Protein 6TME (pdb70)

Nearest PDB structures (foldseek):
  6tme-assembly2_B  TM=1.001E+00  e=2.832E-55  Arabidopsis thaliana
  6qwn-assembly2_B  TM=9.834E-01  e=3.852E-46  Arabidopsis thaliana
  6qwn-assembly4_D  TM=9.845E-01  e=4.628E-44  Arabidopsis thaliana
  6qwn-assembly3_C  TM=9.822E-01  e=4.710E-43  Arabidopsis thaliana
  6qxp-assembly8_H  TM=9.711E-01  e=8.767E-33  Arabidopsis

Structure (mmCIF, N/CA/C/O backbone):
data_6TME
#
_entry.id   6TME
#
_cell.length_a   51.806
_cell.length_b   65.542
_cell.length_c   83.700
_cell.angle_alpha   72.120
_cell.angle_beta   87.620
_cell.angle_gamma   68.360
#
_symmetry.space_group_name_H-M   'P 1'
#
loop_
_entity.id
_entity.type
_entity.pdbx_description
1 polymer 'Pollen-specific leucine-rich repeat extensin-like protein 1'
2 polymer 'Protein RALF-like 4'
3 branched 2-acetamido-2-deoxy-beta-D-glucopyranose-(3-4)-2-acetamido-2-deoxy-beta-D-glucopyranose
4 non-polymer 2-acetamido-2-deoxy-beta-D-glucopyranose
5 non-polymer 'SULFATE ION'
6 non-polymer GLYCEROL
7 non-polymer 1,2-ETHANEDIOL
8 water water
#
loop_
_atom_site.group_PDB
_atom_site.id
_atom_site.type_symbol
_atom_site.label_atom_id
_atom_site.label_alt_id
_atom_site.label_comp_id
_atom_site.label_asym_id
_atom_site.label_entity_id
_atom_site.label_seq_id
_atom_site.pdbx_PDB_ins_code
_atom_site.Cartn_x
_atom_site.Cartn_y
_atom_site.Cartn_z
_atom_site.occupancy
_atom_site.B_iso_or_equiv
_atom_site.auth_seq_id
_atom_site.auth_comp_id
_atom_site.auth_asym_id
_atom_site.auth_atom_id
_atom_site.pdbx_PDB_model_num
ATOM 1 N N . ASN A 1 42 ? -10.634 -12.761 24.636 1.00 51.06 70 ASN A N 1
ATOM 2 C CA . ASN A 1 42 ? -9.593 -13.692 24.204 1.00 51.68 70 ASN A CA 1
ATOM 3 C C . ASN A 1 42 ? -8.207 -13.110 24.456 1.00 51.50 70 ASN A C 1
ATOM 4 O O . ASN A 1 42 ? -7.812 -12.096 23.883 1.00 56.19 70 ASN A O 1
ATOM 9 N N . ARG A 1 43 ? -7.456 -13.825 25.286 1.00 51.32 71 ARG A N 1
ATOM 10 C CA . ARG A 1 43 ? -6.252 -13.283 25.903 1.00 45.95 71 ARG A CA 1
ATOM 11 C C . ARG A 1 43 ? -5.108 -13.135 24.900 1.00 48.59 71 ARG A C 1
ATOM 12 O O . ARG A 1 43 ? -4.417 -12.105 24.883 1.00 45.07 71 ARG A O 1
ATOM 20 N N . LEU A 1 44 ? -4.873 -14.152 24.061 1.00 41.63 72 LEU A N 1
ATOM 21 C CA . LEU A 1 44 ? -3.780 -14.026 23.097 1.00 35.15 72 LEU A CA 1
ATOM 22 C C . LEU A 1 44 ? -4.126 -13.055 21.969 1.00 32.08 72 LEU A C 1
ATOM 23 O O . LEU A 1 44 ? -3.223 -12.462 21.377 1.00 34.05 72 LEU A O 1
ATOM 28 N N . LYS A 1 45 ? -5.415 -12.869 21.683 1.00 22.06 73 LYS A N 1
ATOM 29 C CA . LYS A 1 45 ? -5.844 -11.815 20.779 1.00 29.54 73 LYS A CA 1
ATOM 30 C C . LYS A 1 45 ? -5.401 -10.442 21.284 1.00 33.27 73 LYS A C 1
ATOM 31 O O . LYS A 1 45 ? -4.927 -9.604 20.509 1.00 32.22 73 LYS A O 1
ATOM 37 N N . ARG A 1 46 ? -5.544 -10.202 22.584 1.00 35.70 74 ARG A N 1
ATOM 38 C CA . ARG A 1 46 ? -5.038 -8.972 23.176 1.00 35.93 74 ARG A CA 1
ATOM 39 C C . ARG A 1 46 ? -3.531 -8.829 22.951 1.00 37.46 74 ARG A C 1
ATOM 40 O O . ARG A 1 46 ? -3.038 -7.730 22.658 1.00 34.02 74 ARG A O 1
ATOM 48 N N . ALA A 1 47 ? -2.784 -9.933 23.031 1.00 35.28 75 ALA A N 1
ATOM 49 C CA . ALA A 1 47 ? -1.356 -9.844 22.729 1.00 35.37 75 ALA A CA 1
ATOM 50 C C . ALA A 1 47 ? -1.129 -9.575 21.253 1.00 33.04 75 ALA A C 1
ATOM 51 O O . ALA A 1 47 ? -0.223 -8.813 20.891 1.00 35.61 75 ALA A O 1
ATOM 53 N N . TYR A 1 48 ? -1.940 -10.201 20.390 1.00 24.52 76 TYR A N 1
ATOM 54 C CA . TYR A 1 48 ? -1.808 -10.016 18.949 1.00 23.84 76 TYR A CA 1
ATOM 55 C C . TYR A 1 48 ? -1.987 -8.550 18.571 1.00 22.65 76 TYR A C 1
ATOM 56 O O . TYR A 1 48 ? -1.200 -7.995 17.799 1.00 27.22 76 TYR A O 1
ATOM 65 N N . ILE A 1 49 ? -3.041 -7.920 19.090 1.00 22.03 77 ILE A N 1
ATOM 66 C CA . ILE A 1 49 ? -3.301 -6.511 18.801 1.00 23.68 77 ILE A CA 1
ATOM 67 C C . ILE A 1 49 ? -2.139 -5.634 19.286 1.00 35.30 77 ILE A C 1
ATOM 68 O O . ILE A 1 49 ? -1.640 -4.765 18.554 1.00 31.79 77 ILE A O 1
ATOM 73 N N . ALA A 1 50 ? -1.683 -5.864 20.524 1.00 35.08 78 ALA A N 1
ATOM 74 C CA . ALA A 1 50 ? -0.523 -5.156 21.062 1.00 28.40 78 ALA A CA 1
ATOM 75 C C . ALA A 1 50 ? 0.682 -5.253 20.137 1.00 32.75 78 ALA A C 1
ATOM 76 O O . ALA A 1 50 ? 1.319 -4.237 19.810 1.00 26.10 78 ALA A O 1
ATOM 78 N N . LEU A 1 51 ? 1.012 -6.471 19.701 1.00 27.96 79 LEU A N 1
ATOM 79 C CA . LEU A 1 51 ? 2.253 -6.635 18.952 1.00 32.58 79 LEU A CA 1
ATOM 80 C C . LEU A 1 51 ? 2.122 -6.080 17.546 1.00 31.54 79 LEU A C 1
ATOM 81 O O . LEU A 1 51 ? 3.094 -5.550 17.000 1.00 31.44 79 LEU A O 1
ATOM 86 N N . GLN A 1 52 ? 0.930 -6.189 16.943 1.00 27.05 80 GLN A N 1
ATOM 87 C CA . GLN A 1 52 ? 0.728 -5.592 15.624 1.00 32.98 80 GLN A CA 1
ATOM 88 C C . GLN A 1 52 ? 0.716 -4.065 15.701 1.00 27.83 80 GLN A C 1
ATOM 89 O O . GLN A 1 52 ? 1.201 -3.398 14.778 1.00 26.49 80 GLN A O 1
ATOM 95 N N . ALA A 1 53 ? 0.158 -3.489 16.777 1.00 16.16 81 ALA A N 1
ATOM 96 C CA . ALA A 1 53 ? 0.258 -2.039 16.931 1.00 20.32 81 ALA A CA 1
ATOM 97 C C . ALA A 1 53 ? 1.716 -1.613 17.088 1.00 28.48 81 ALA A C 1
ATOM 98 O O . ALA A 1 53 ? 2.111 -0.555 16.589 1.00 30.21 81 ALA A O 1
ATOM 100 N N . TRP A 1 54 ? 2.538 -2.445 17.736 1.00 30.92 82 TRP A N 1
ATOM 101 C CA . TRP A 1 54 ? 3.949 -2.110 17.922 1.00 35.16 82 TRP A CA 1
ATOM 102 C C . TRP A 1 54 ? 4.709 -2.181 16.600 1.00 34.07 82 TRP A C 1
ATOM 103 O O . TRP A 1 54 ? 5.466 -1.260 16.254 1.00 26.35 82 TRP A O 1
ATOM 114 N N . LYS A 1 55 ? 4.495 -3.256 15.838 1.00 36.34 83 LYS A N 1
ATOM 115 C CA . LYS A 1 55 ? 5.134 -3.415 14.533 1.00 31.34 83 LYS A CA 1
ATOM 116 C C . LYS A 1 55 ? 4.778 -2.277 13.576 1.00 28.04 83 LYS A C 1
ATOM 117 O O . LYS A 1 55 ? 5.616 -1.856 12.770 1.00 32.57 83 LYS A O 1
ATOM 123 N N . LYS A 1 56 ? 3.539 -1.774 13.627 1.00 25.92 84 LYS A N 1
ATOM 124 C CA . LYS A 1 56 ? 3.210 -0.587 12.830 1.00 35.61 84 LYS A CA 1
ATOM 125 C C . LYS A 1 56 ? 4.116 0.591 13.172 1.00 34.00 84 LYS A C 1
ATOM 126 O O . LYS A 1 56 ? 4.457 1.384 12.288 1.00 38.21 84 LYS A O 1
ATOM 132 N N . ALA A 1 57 ? 4.540 0.708 14.434 1.00 29.25 85 ALA A N 1
ATOM 133 C CA . ALA A 1 57 ? 5.446 1.778 14.849 1.00 30.83 85 ALA A CA 1
ATOM 134 C C . ALA A 1 57 ? 6.914 1.483 14.569 1.00 33.57 85 ALA A C 1
ATOM 135 O O . ALA A 1 57 ? 7.747 2.317 14.901 1.00 35.26 85 ALA A O 1
ATOM 137 N N . PHE A 1 58 ? 7.266 0.344 13.969 1.00 33.76 86 PHE A N 1
ATOM 138 C CA . PHE A 1 58 ? 8.669 0.059 13.665 1.00 34.06 86 PHE A CA 1
ATOM 139 C C . PHE A 1 58 ? 9.048 0.778 12.375 1.00 39.76 86 PHE A C 1
ATOM 140 O O . PHE A 1 58 ? 8.693 0.332 11.283 1.00 43.30 86 PHE A O 1
ATOM 148 N N . TYR A 1 59 ? 9.777 1.896 12.484 1.00 30.50 87 TYR A N 1
ATOM 149 C CA . TYR A 1 59 ? 10.203 2.589 11.268 1.00 33.97 87 TYR A CA 1
ATOM 150 C C . TYR A 1 59 ? 11.370 1.878 10.605 1.00 37.35 87 TYR A C 1
ATOM 151 O O . TYR A 1 59 ? 11.467 1.836 9.373 1.00 40.60 87 TYR A O 1
ATOM 153 N N . SER A 1 60 ? 12.286 1.344 11.396 1.00 28.14 88 SER A N 1
ATOM 154 C CA . SER A 1 60 ? 13.432 0.670 10.816 1.00 32.25 88 SER A CA 1
ATOM 155 C C . SER A 1 60 ? 13.804 -0.510 11.695 1.00 43.87 88 SER A C 1
ATOM 156 O O . SER A 1 60 ? 13.970 -0.364 12.909 1.00 50.80 88 SER A O 1
ATOM 159 N N . ASP A 1 61 ? 13.929 -1.676 11.075 1.00 43.91 89 ASP A N 1
ATOM 160 C CA . ASP A 1 61 ? 14.212 -2.930 11.768 1.00 33.54 89 ASP A CA 1
ATOM 161 C C . ASP A 1 61 ? 15.367 -3.576 11.018 1.00 36.73 89 ASP A C 1
ATOM 162 O O . ASP A 1 61 ? 15.158 -4.411 10.132 1.00 42.41 89 ASP A O 1
ATOM 167 N N . PRO A 1 62 ? 16.607 -3.213 11.350 1.00 38.37 90 PRO A N 1
ATOM 168 C CA . PRO A 1 62 ? 17.734 -3.621 10.495 1.00 32.87 90 PRO A CA 1
ATOM 169 C C . PRO A 1 62 ? 17.922 -5.126 10.373 1.00 39.41 90 PRO A C 1
ATOM 170 O O . PRO A 1 62 ? 18.296 -5.595 9.291 1.00 45.07 90 PRO A O 1
ATOM 174 N N . PHE A 1 63 ? 17.695 -5.905 11.431 1.00 33.58 91 PHE A N 1
ATOM 175 C CA . PHE A 1 63 ? 17.883 -7.350 11.334 1.00 33.24 91 PHE A CA 1
ATOM 176 C C . PHE A 1 63 ? 16.591 -8.089 10.993 1.00 34.88 91 PHE A C 1
ATOM 177 O O . PHE A 1 63 ? 16.515 -9.305 11.196 1.00 41.09 91 PHE A O 1
ATOM 185 N N . ASN A 1 64 ? 15.576 -7.373 10.498 1.00 29.65 92 ASN A N 1
ATOM 186 C CA . ASN A 1 64 ? 14.284 -7.959 10.130 1.00 39.49 92 ASN A CA 1
ATOM 187 C C . ASN A 1 64 ? 13.738 -8.824 11.260 1.00 38.93 92 ASN A C 1
ATOM 188 O O . ASN A 1 64 ? 13.163 -9.897 11.039 1.00 35.97 92 ASN A O 1
ATOM 193 N N . THR A 1 65 ? 13.926 -8.336 12.487 1.00 29.65 93 THR A N 1
ATOM 194 C CA . THR A 1 65 ? 13.534 -9.079 13.679 1.00 33.45 93 THR A CA 1
ATOM 195 C C . THR A 1 65 ? 12.036 -9.380 13.715 1.00 31.81 93 THR A C 1
ATOM 196 O O . THR A 1 65 ? 11.632 -10.451 14.177 1.00 44.76 93 THR A O 1
ATOM 200 N N . ALA A 1 66 ? 11.195 -8.444 13.263 1.00 23.85 94 ALA A N 1
ATOM 201 C CA . ALA A 1 66 ? 9.733 -8.593 13.277 1.00 31.03 94 ALA A CA 1
ATOM 202 C C . ALA A 1 66 ? 9.165 -9.210 11.987 1.00 35.49 94 ALA A C 1
ATOM 203 O O . ALA A 1 66 ? 7.942 -9.193 11.782 1.00 38.38 94 ALA A O 1
ATOM 205 N N . ALA A 1 67 ? 10.028 -9.729 11.112 1.00 31.09 95 ALA A N 1
ATOM 206 C CA . ALA A 1 67 ? 9.586 -10.360 9.872 1.00 35.55 95 ALA A CA 1
ATOM 207 C C . ALA A 1 67 ? 8.496 -11.407 10.109 1.00 43.32 95 ALA A C 1
ATOM 208 O O . ALA A 1 67 ? 7.474 -11.416 9.414 1.00 45.58 95 ALA A O 1
ATOM 210 N N . ASN A 1 68 ? 8.692 -12.305 11.076 1.00 36.35 96 ASN A N 1
ATOM 211 C CA . ASN A 1 68 ? 7.702 -13.353 11.314 1.00 28.24 96 ASN A CA 1
ATOM 212 C C . ASN A 1 68 ? 6.557 -12.910 12.224 1.00 35.99 96 ASN A C 1
ATOM 213 O O . ASN A 1 68 ? 5.759 -13.758 12.633 1.00 36.98 96 ASN A O 1
ATOM 218 N N . TRP A 1 69 ? 6.438 -11.613 12.539 1.00 28.67 97 TRP A N 1
ATOM 219 C CA . TRP A 1 69 ? 5.313 -11.139 13.355 1.00 30.02 97 TRP A CA 1
ATOM 220 C C . TRP A 1 69 ? 4.048 -11.017 12.493 1.00 36.78 97 TRP A C 1
ATOM 221 O O . TRP A 1 69 ? 3.577 -9.922 12.154 1.00 31.36 97 TRP A O 1
ATOM 232 N N . VAL A 1 70 ? 3.492 -12.179 12.141 1.00 33.75 98 VAL A N 1
ATOM 233 C CA . VAL A 1 70 ? 2.325 -12.268 11.261 1.00 35.34 98 VAL A CA 1
ATOM 234 C C . VAL A 1 70 ? 1.425 -13.400 11.740 1.00 37.82 98 VAL A C 1
ATOM 235 O O . VAL A 1 70 ? 1.904 -14.457 12.164 1.00 34.03 98 VAL A O 1
ATOM 239 N N . GLY A 1 71 ? 0.117 -13.181 11.672 1.00 39.66 99 GLY A N 1
ATOM 240 C CA . GLY A 1 71 ? -0.830 -14.190 12.076 1.00 35.71 99 GLY A CA 1
ATOM 241 C C . GLY A 1 71 ? -1.016 -14.256 13.578 1.00 43.19 99 GLY A C 1
ATOM 242 O O . GLY A 1 71 ? -0.258 -13.670 14.353 1.00 40.83 99 GLY A O 1
ATOM 243 N N . PRO A 1 72 ? -2.021 -15.016 14.021 1.00 43.75 100 PRO A N 1
ATOM 244 C CA . PRO A 1 72 ? -2.417 -14.995 15.436 1.00 37.08 100 PRO A CA 1
ATOM 245 C C . PRO A 1 72 ? -1.602 -15.898 16.353 1.00 33.73 100 PRO A C 1
ATOM 246 O O . PRO A 1 72 ? -1.884 -15.935 17.558 1.00 39.43 100 PRO A O 1
ATOM 250 N N . ASP A 1 73 ? -0.611 -16.633 15.846 1.00 39.81 101 ASP A N 1
ATOM 251 C CA . ASP A 1 73 ? 0.295 -17.398 16.708 1.00 41.74 101 ASP A CA 1
ATOM 252 C C . ASP A 1 73 ? 1.408 -16.497 17.268 1.00 40.94 101 ASP A C 1
ATOM 253 O O . ASP A 1 73 ? 2.580 -16.575 16.888 1.00 42.42 101 ASP A O 1
ATOM 258 N N . VAL A 1 74 ? 1.030 -15.652 18.233 1.00 30.58 102 VAL A N 1
ATOM 259 C CA . VAL A 1 74 ? 1.981 -14.680 18.788 1.00 38.56 102 VAL A CA 1
ATOM 260 C C . VAL A 1 74 ? 3.197 -15.363 19.419 1.00 36.50 102 VAL A C 1
ATOM 261 O O . VAL A 1 74 ? 4.313 -14.820 19.380 1.00 35.49 102 VAL A O 1
ATOM 265 N N . CYS A 1 75 ? 3.010 -16.557 19.987 1.00 26.13 103 CYS A N 1
ATOM 266 C CA . CYS A 1 75 ? 4.086 -17.251 20.678 1.00 37.07 103 CYS A CA 1
ATOM 267 C C . CYS A 1 75 ? 5.243 -17.613 19.763 1.00 40.89 103 CYS A C 1
ATOM 268 O O . CYS A 1 75 ? 6.358 -17.838 20.251 1.00 35.96 103 CYS A O 1
ATOM 271 N N . SER A 1 76 ? 5.009 -17.664 18.463 1.00 41.65 104 SER A N 1
ATOM 272 C CA . SER A 1 76 ? 6.071 -17.940 17.517 1.00 34.11 104 SER A CA 1
ATOM 273 C C . SER A 1 76 ? 6.757 -16.678 17.000 1.00 30.22 104 SER A C 1
ATOM 274 O O . SER A 1 76 ? 7.755 -16.792 16.272 1.00 41.83 104 SER A O 1
ATOM 277 N N . TYR A 1 77 ? 6.246 -15.487 17.339 1.00 27.96 105 TYR A N 1
ATOM 278 C CA . TYR A 1 77 ? 6.934 -14.237 17.007 1.00 29.50 105 TYR A CA 1
ATOM 279 C C . TYR A 1 77 ? 8.333 -14.190 17.617 1.00 27.66 105 TYR A C 1
ATOM 280 O O . TYR A 1 77 ? 8.534 -14.539 18.783 1.00 25.77 105 TYR A O 1
ATOM 289 N N . LYS A 1 78 ? 9.302 -13.727 16.831 1.00 28.17 106 LYS A N 1
ATOM 290 C CA . LYS A 1 78 ? 10.665 -13.604 17.323 1.00 28.23 106 LYS A CA 1
ATOM 291 C C . LYS A 1 78 ? 10.750 -12.504 18.375 1.00 35.71 106 LYS A C 1
ATOM 292 O O . LYS A 1 78 ? 10.317 -11.372 18.132 1.00 26.52 106 LYS A O 1
ATOM 298 N N . GLY A 1 79 ? 11.325 -12.837 19.540 1.00 27.64 107 GLY A N 1
ATOM 299 C CA . GLY A 1 79 ? 11.450 -11.904 20.644 1.00 28.12 107 GLY A CA 1
ATOM 300 C C . GLY A 1 79 ? 10.290 -11.921 21.604 1.00 32.16 107 GLY A C 1
ATOM 301 O O . GLY A 1 79 ? 10.324 -11.203 22.624 1.00 23.21 107 GLY A O 1
ATOM 302 N N . VAL A 1 80 ? 9.272 -12.729 21.325 1.00 26.52 108 VAL A N 1
ATOM 303 C CA . VAL A 1 80 ? 8.099 -12.865 22.179 1.00 32.12 108 VAL A CA 1
ATOM 304 C C . VAL A 1 80 ? 8.182 -14.229 22.852 1.00 36.82 108 VAL A C 1
ATOM 305 O O . VAL A 1 80 ? 8.440 -15.238 22.188 1.00 37.50 108 VAL A O 1
ATOM 309 N N . PHE A 1 81 ? 7.983 -14.268 24.165 1.00 34.11 109 PHE A N 1
ATOM 310 C CA . PHE A 1 81 ? 8.235 -15.492 24.917 1.00 32.61 109 PHE A CA 1
ATOM 311 C C . PHE A 1 81 ? 7.019 -15.837 25.757 1.00 30.03 109 PHE A C 1
ATOM 312 O O . PHE A 1 81 ? 6.612 -15.065 26.622 1.00 32.05 109 PHE A O 1
ATOM 320 N N . CYS A 1 82 ? 6.439 -16.996 25.495 1.00 32.87 110 CYS A N 1
ATOM 321 C CA . CYS A 1 82 ? 5.210 -17.434 26.132 1.00 30.25 110 CYS A CA 1
ATOM 322 C C . CYS A 1 82 ? 5.542 -18.393 27.270 1.00 31.01 110 CYS A C 1
ATOM 323 O O . CYS A 1 82 ? 6.674 -18.861 27.411 1.00 42.16 110 CYS A O 1
ATOM 326 N N . ALA A 1 83 ? 4.537 -18.663 28.096 1.00 27.04 111 ALA A N 1
ATOM 327 C CA . ALA A 1 83 ? 4.705 -19.406 29.339 1.00 33.81 111 ALA A CA 1
ATOM 328 C C . ALA A 1 83 ? 3.321 -19.771 29.873 1.00 31.95 111 ALA A C 1
ATOM 329 O O . ALA A 1 83 ? 2.319 -19.181 29.455 1.00 32.28 111 ALA A O 1
ATOM 331 N N . PRO A 1 84 ? 3.250 -20.728 30.795 1.00 31.02 112 PRO A N 1
ATOM 332 C CA . PRO A 1 84 ? 1.985 -20.982 31.487 1.00 29.55 112 PRO A CA 1
ATOM 333 C C . PRO A 1 84 ? 1.632 -19.812 32.384 1.00 33.62 112 PRO A C 1
ATOM 334 O O . PRO A 1 84 ? 2.507 -19.164 32.964 1.00 41.21 112 PRO A O 1
ATOM 338 N N . ALA A 1 85 ? 0.332 -19.548 32.503 1.00 30.27 113 ALA A N 1
ATOM 339 C CA . ALA A 1 85 ? -0.119 -18.523 33.435 1.00 30.51 113 ALA A CA 1
ATOM 340 C C . ALA A 1 85 ? 0.343 -18.850 34.848 1.00 39.30 113 ALA A C 1
ATOM 341 O O . ALA A 1 85 ? 0.426 -20.020 35.246 1.00 37.05 113 ALA A O 1
ATOM 343 N N . LEU A 1 86 ? 0.650 -17.795 35.613 1.00 38.51 114 LEU A N 1
ATOM 344 C CA . LEU A 1 86 ? 1.126 -17.992 36.981 1.00 38.11 114 LEU A CA 1
ATOM 345 C C . LEU A 1 86 ? 0.075 -18.666 37.846 1.00 39.17 114 LEU A C 1
ATOM 346 O O . LEU A 1 86 ? 0.408 -19.492 38.703 1.00 43.09 114 LEU A O 1
ATOM 351 N N . ASP A 1 87 ? -1.198 -18.325 37.635 1.00 32.26 115 ASP A N 1
ATOM 352 C CA . ASP A 1 87 ? -2.307 -18.836 38.421 1.00 40.43 115 ASP A CA 1
ATOM 353 C C . ASP A 1 87 ? -3.025 -20.014 37.761 1.00 48.39 115 ASP A C 1
ATOM 354 O O . ASP A 1 87 ? -4.055 -20.448 38.275 1.00 50.50 115 ASP A O 1
ATOM 359 N N . ASP A 1 88 ? -2.519 -20.531 36.634 1.00 48.20 116 ASP A N 1
ATOM 360 C CA . ASP A 1 88 ? -3.165 -21.627 35.910 1.00 48.12 116 ASP A CA 1
ATOM 361 C C . ASP A 1 88 ? -2.225 -22.155 34.834 1.00 45.20 116 ASP A C 1
ATOM 362 O O . ASP A 1 88 ? -2.155 -21.585 33.739 1.00 43.68 116 ASP A O 1
ATOM 367 N N . PRO A 1 89 ? -1.498 -23.244 35.093 1.00 45.75 117 PRO A N 1
ATOM 368 C CA . PRO A 1 89 ? -0.515 -23.733 34.113 1.00 48.72 117 PRO A CA 1
ATOM 369 C C . PRO A 1 89 ? -1.121 -24.329 32.840 1.00 48.53 117 PRO A C 1
ATOM 370 O O . PRO A 1 89 ? -0.367 -24.749 31.955 1.00 46.38 117 PRO A O 1
ATOM 374 N N . SER A 1 90 ? -2.442 -24.389 32.707 1.00 45.22 118 SER A N 1
ATOM 375 C CA . SER A 1 90 ? -3.065 -24.834 31.469 1.00 42.38 118 SER A CA 1
ATOM 376 C C . SER A 1 90 ? -3.380 -23.684 30.510 1.00 40.57 118 SER A C 1
ATOM 377 O O . SER A 1 90 ? -3.763 -23.933 29.360 1.00 38.60 118 SER A O 1
ATOM 380 N N . VAL A 1 91 ? -3.237 -22.440 30.949 1.00 34.28 119 VAL A N 1
ATOM 381 C CA . VAL A 1 91 ? -3.421 -21.270 30.099 1.00 36.11 119 VAL A CA 1
ATOM 382 C C . VAL A 1 91 ? -2.065 -20.766 29.607 1.00 40.27 119 VAL A C 1
ATOM 383 O O . VAL A 1 91 ? -1.083 -20.729 30.365 1.00 43.32 119 VAL A O 1
ATOM 387 N N . LEU A 1 92 ? -2.014 -20.401 28.326 1.00 31.47 120 LEU A N 1
ATOM 388 C CA . LEU A 1 92 ? -0.830 -19.879 27.654 1.00 40.78 120 LEU A CA 1
ATOM 389 C C . LEU A 1 92 ? -0.893 -18.360 27.640 1.00 40.06 120 LEU A C 1
ATOM 390 O O . LEU A 1 92 ? -1.922 -17.799 27.253 1.00 37.08 120 LEU A O 1
ATOM 395 N N . VAL A 1 93 ? 0.206 -17.699 28.051 1.00 29.82 121 VAL A N 1
ATOM 396 C CA . VAL A 1 93 ? 0.280 -16.236 28.105 1.00 29.84 121 VAL A CA 1
ATOM 397 C C . VAL A 1 93 ? 1.613 -15.759 27.543 1.00 25.13 121 VAL A C 1
ATOM 398 O O . VAL A 1 93 ? 2.606 -16.495 27.533 1.00 27.96 121 VAL A O 1
ATOM 402 N N . VAL A 1 94 ? 1.621 -14.520 27.051 1.00 27.61 122 VAL A N 1
ATOM 403 C CA . VAL A 1 94 ? 2.855 -13.832 26.675 1.00 26.96 122 VAL A CA 1
ATOM 404 C C . VAL A 1 94 ? 3.453 -13.248 27.953 1.00 25.51 122 VAL A C 1
ATOM 405 O O . VAL A 1 94 ? 2.898 -12.317 28.546 1.00 25.70 122 VAL A O 1
ATOM 409 N N . ALA A 1 95 ? 4.584 -13.795 28.378 1.00 21.57 123 ALA A N 1
ATOM 410 C CA . ALA A 1 95 ? 5.176 -13.478 29.668 1.00 18.47 123 ALA A CA 1
ATOM 411 C C . ALA A 1 95 ? 6.437 -12.660 29.536 1.00 26.84 123 ALA A C 1
ATOM 412 O O . ALA A 1 95 ? 6.899 -12.083 30.535 1.00 25.92 123 ALA A O 1
ATOM 414 N N . GLY A 1 96 ? 7.001 -12.599 28.340 1.00 23.85 124 GLY A N 1
ATOM 415 C CA . GLY A 1 96 ? 8.279 -11.959 28.159 1.00 27.17 124 GLY A CA 1
ATOM 416 C C . GLY A 1 96 ? 8.449 -11.381 26.773 1.00 29.09 124 GLY A C 1
ATOM 417 O O . GLY A 1 96 ? 7.943 -11.915 25.782 1.00 26.56 124 GLY A O 1
ATOM 418 N N . ILE A 1 97 ? 9.154 -10.262 26.716 1.00 21.28 125 ILE A N 1
ATOM 419 C CA . ILE A 1 97 ? 9.569 -9.637 25.481 1.00 19.33 125 ILE A CA 1
ATOM 420 C C . ILE A 1 97 ? 11.068 -9.433 25.598 1.00 21.42 125 ILE A C 1
ATOM 421 O O . ILE A 1 97 ? 11.548 -8.966 26.631 1.00 28.58 125 ILE A O 1
ATOM 426 N N . ASP A 1 98 ? 11.810 -9.839 24.577 1.00 23.45 126 ASP A N 1
ATOM 427 C CA . ASP A 1 98 ? 13.256 -9.669 24.599 1.00 21.82 126 ASP A CA 1
ATOM 428 C C . ASP A 1 98 ? 13.703 -9.398 23.170 1.00 22.77 126 ASP A C 1
ATOM 429 O O . ASP A 1 98 ? 13.784 -10.322 22.364 1.00 32.23 126 ASP A O 1
ATOM 434 N N . LEU A 1 99 ? 14.012 -8.125 22.897 1.00 27.08 127 LEU A N 1
ATOM 435 C CA . LEU A 1 99 ? 14.538 -7.631 21.633 1.00 28.96 127 LEU A CA 1
ATOM 436 C C . LEU A 1 99 ? 15.944 -7.041 21.802 1.00 29.37 127 LEU A C 1
ATOM 437 O O . LEU A 1 99 ? 16.356 -6.182 21.016 1.00 27.12 127 LEU A O 1
ATOM 442 N N . ASN A 1 100 ? 16.683 -7.478 22.828 1.00 18.86 128 ASN A N 1
ATOM 443 C CA . ASN A 1 100 ? 18.020 -6.947 23.081 1.00 24.63 128 ASN A CA 1
ATOM 444 C C . ASN A 1 100 ? 18.854 -6.956 21.812 1.00 19.96 128 ASN A C 1
ATOM 445 O O . ASN A 1 100 ? 18.930 -7.969 21.113 1.00 23.01 128 ASN A O 1
ATOM 450 N N . HIS A 1 101 ? 19.431 -5.792 21.496 1.00 25.91 129 HIS A N 1
ATOM 451 C CA . HIS A 1 101 ? 20.372 -5.615 20.391 1.00 25.18 129 HIS A CA 1
ATOM 452 C C . HIS A 1 101 ? 19.729 -5.666 19.011 1.00 28.95 129 HIS A C 1
ATOM 453 O O . HIS A 1 101 ? 20.448 -5.819 18.018 1.00 28.80 129 HIS A O 1
ATOM 460 N N . ALA A 1 102 ? 18.394 -5.554 18.903 1.00 21.47 130 ALA A N 1
ATOM 461 C CA . ALA A 1 102 ? 17.786 -5.534 17.571 1.00 23.00 130 ALA A CA 1
ATOM 462 C C . ALA A 1 102 ? 17.893 -4.175 16.873 1.00 30.77 130 ALA A C 1
ATOM 463 O O . ALA A 1 102 ? 17.581 -4.090 15.685 1.00 38.07 130 ALA A O 1
ATOM 465 N N . ASP A 1 103 ? 18.336 -3.120 17.561 1.00 32.76 131 ASP A N 1
ATOM 466 C CA . ASP A 1 103 ? 18.590 -1.817 16.933 1.00 31.27 131 ASP A CA 1
ATOM 467 C C . ASP A 1 103 ? 17.353 -1.237 16.228 1.00 31.22 131 ASP A C 1
ATOM 468 O O . ASP A 1 103 ? 17.474 -0.516 15.232 1.00 23.64 131 ASP A O 1
ATOM 473 N N . ILE A 1 104 ? 16.162 -1.507 16.761 1.00 23.77 132 ILE A N 1
ATOM 474 C CA . ILE A 1 104 ? 14.904 -1.097 16.138 1.00 27.16 132 ILE A CA 1
ATOM 475 C C . ILE A 1 104 ? 14.613 0.370 16.451 1.00 25.82 132 ILE A C 1
ATOM 476 O O . ILE A 1 104 ? 14.544 0.766 17.616 1.00 28.96 132 ILE A O 1
ATOM 481 N N . PHE A 1 105 ? 14.400 1.175 15.415 1.00 27.24 133 PHE A N 1
ATOM 482 C CA . PHE A 1 105 ? 13.918 2.541 15.593 1.00 24.66 133 PHE A CA 1
ATOM 483 C C . PHE A 1 105 ? 12.394 2.516 15.545 1.00 28.66 133 PHE A C 1
ATOM 484 O O . PHE A 1 105 ? 11.801 2.217 14.506 1.00 37.33 133 PHE A O 1
ATOM 492 N N . GLY A 1 106 ? 11.770 2.817 16.671 1.00 31.32 134 GLY A N 1
ATOM 493 C CA . GLY A 1 106 ? 10.335 3.028 16.733 1.00 23.86 134 GLY A CA 1
ATOM 494 C C . GLY A 1 106 ? 10.014 3.737 18.035 1.00 27.07 134 GLY A C 1
ATOM 495 O O . GLY A 1 106 ? 10.825 4.483 18.567 1.00 32.51 134 GLY A O 1
ATOM 496 N N . TYR A 1 107 ? 8.810 3.492 18.539 1.00 21.71 135 TYR A N 1
ATOM 497 C CA . TYR A 1 107 ? 8.403 3.960 19.849 1.00 25.65 135 TYR A CA 1
ATOM 498 C C . TYR A 1 107 ? 7.495 2.903 20.461 1.00 31.61 135 TYR A C 1
ATOM 499 O O . TYR A 1 107 ? 7.140 1.917 19.810 1.00 30.84 135 TYR A O 1
ATOM 508 N N . LEU A 1 108 ? 7.130 3.097 21.732 1.00 27.61 136 LEU A N 1
ATOM 509 C CA . LEU A 1 108 ? 6.288 2.121 22.410 1.00 31.07 136 LEU A CA 1
ATOM 510 C C . LEU A 1 108 ? 4.870 2.663 22.470 1.00 31.20 136 LEU A C 1
ATOM 511 O O . LEU A 1 108 ? 4.616 3.625 23.211 1.00 33.35 136 LEU A O 1
ATOM 516 N N . PRO A 1 109 ? 3.923 2.076 21.745 1.00 24.80 137 PRO A N 1
ATOM 517 C CA . PRO A 1 109 ? 2.577 2.639 21.681 1.00 27.39 137 PRO A CA 1
ATOM 518 C C . PRO A 1 109 ? 1.767 2.276 22.912 1.00 25.82 137 PRO A C 1
ATOM 519 O O . PRO A 1 109 ? 2.078 1.293 23.604 1.00 26.49 137 PRO A O 1
ATOM 523 N N . PRO A 1 110 ? 0.720 3.048 23.212 1.00 30.66 138 PRO A N 1
ATOM 524 C CA . PRO A 1 110 ? -0.149 2.726 24.356 1.00 32.74 138 PRO A CA 1
ATOM 525 C C . PRO A 1 110 ? -0.664 1.313 24.348 1.00 32.49 138 PRO A C 1
ATOM 526 O O . PRO A 1 110 ? -0.894 0.743 25.421 1.00 30.80 138 PRO A O 1
ATOM 530 N N . GLU A 1 111 ? -0.844 0.726 23.162 1.00 28.52 139 GLU A N 1
ATOM 531 C CA . GLU A 1 111 ? -1.459 -0.593 23.058 1.00 38.29 139 GLU A CA 1
ATOM 532 C C . GLU A 1 111 ? -0.625 -1.671 23.741 1.00 33.66 139 GLU A C 1
ATOM 533 O O . GLU A 1 111 ? -1.170 -2.720 24.105 1.00 29.26 139 GLU A O 1
ATOM 539 N N . LEU A 1 112 ? 0.677 -1.434 23.944 1.00 33.61 140 LEU A N 1
ATOM 540 C CA . LEU A 1 112 ? 1.480 -2.393 24.693 1.00 28.45 140 LEU A CA 1
ATOM 541 C C . LEU A 1 112 ? 0.917 -2.618 26.089 1.00 30.24 140 LEU A C 1
ATOM 542 O O . LEU A 1 112 ? 1.206 -3.653 26.708 1.00 28.25 140 LEU A O 1
ATOM 547 N N . GLY A 1 113 ? 0.090 -1.689 26.583 1.00 20.74 141 GLY A N 1
ATOM 548 C CA . GLY A 1 113 ? -0.609 -1.898 27.843 1.00 27.73 141 GLY A CA 1
ATOM 549 C C . GLY A 1 113 ? -1.522 -3.115 27.852 1.00 33.50 141 GLY A C 1
ATOM 550 O O . GLY A 1 113 ? -2.006 -3.506 28.926 1.00 24.80 141 GLY A O 1
ATOM 551 N N . LEU A 1 114 ? -1.768 -3.721 26.684 1.00 24.05 142 LEU A N 1
ATOM 552 C CA . LEU A 1 114 ? -2.575 -4.925 26.631 1.00 27.21 142 LEU A CA 1
ATOM 553 C C . LEU A 1 114 ? -1.791 -6.177 27.017 1.00 32.43 142 LEU A C 1
ATOM 554 O O . LEU A 1 114 ? -2.402 -7.218 27.258 1.00 27.39 142 LEU A O 1
ATOM 559 N N . LEU A 1 115 ? -0.461 -6.107 27.088 1.00 27.18 143 LEU A N 1
ATOM 560 C CA . LEU A 1 115 ? 0.362 -7.280 27.394 1.00 24.31 143 LEU A CA 1
ATOM 561 C C . LEU A 1 115 ? 0.396 -7.549 28.900 1.00 24.19 143 LEU A C 1
ATOM 562 O O . LEU A 1 115 ? 1.449 -7.536 29.543 1.00 28.88 143 LEU A O 1
ATOM 567 N N . THR A 1 116 ? -0.786 -7.813 29.463 1.00 23.57 144 THR A N 1
ATOM 568 C CA . THR A 1 116 ? -0.926 -7.742 30.917 1.00 28.15 144 THR A CA 1
ATOM 569 C C . THR A 1 116 ? -0.242 -8.887 31.642 1.00 32.34 144 THR A C 1
ATOM 570 O O . THR A 1 116 ? -0.162 -8.851 32.873 1.00 35.94 144 THR A O 1
ATOM 574 N N . ASP A 1 117 ? 0.258 -9.892 30.935 1.00 23.02 145 ASP A N 1
ATOM 575 C CA . ASP A 1 117 ? 0.969 -10.977 31.598 1.00 27.01 145 ASP A CA 1
ATOM 576 C C . ASP A 1 117 ? 2.483 -10.815 31.551 1.00 19.74 145 ASP A C 1
ATOM 577 O O . ASP A 1 117 ? 3.197 -11.667 32.083 1.00 27.30 145 ASP A O 1
ATOM 582 N N . VAL A 1 118 ? 2.991 -9.760 30.915 1.00 17.57 146 VAL A N 1
ATOM 583 C CA . VAL A 1 118 ? 4.430 -9.632 30.737 1.00 26.34 146 VAL A CA 1
ATOM 584 C C . VAL A 1 118 ? 5.086 -9.285 32.068 1.00 28.72 146 VAL A C 1
ATOM 585 O O . VAL A 1 118 ? 4.643 -8.382 32.786 1.00 25.20 146 VAL A O 1
ATOM 589 N N . ALA A 1 119 ? 6.115 -10.038 32.422 1.00 29.39 147 ALA A N 1
ATOM 590 C CA . ALA A 1 119 ? 6.939 -9.758 33.581 1.00 27.34 147 ALA A CA 1
ATOM 591 C C . ALA A 1 119 ? 8.375 -9.458 33.209 1.00 26.99 147 ALA A C 1
ATOM 592 O O . ALA A 1 119 ? 9.122 -8.914 34.041 1.00 28.84 147 ALA A O 1
ATOM 594 N N . LEU A 1 120 ? 8.774 -9.769 31.987 1.00 24.24 148 LEU A N 1
ATOM 595 C CA . LEU A 1 120 ? 10.135 -9.555 31.535 1.00 25.84 148 LEU A CA 1
ATOM 596 C C . LEU A 1 120 ? 10.074 -8.704 30.282 1.00 28.97 148 LEU A C 1
ATOM 597 O O . LEU A 1 120 ? 9.378 -9.055 29.319 1.00 25.50 148 LEU A O 1
ATOM 602 N N . PHE A 1 121 ? 10.792 -7.584 30.293 1.00 27.35 149 PHE A N 1
ATOM 603 C CA . PHE A 1 121 ? 10.811 -6.685 29.140 1.00 23.55 149 PHE A CA 1
ATOM 604 C C . PHE A 1 121 ? 12.252 -6.213 28.927 1.00 29.89 149 PHE A C 1
ATOM 605 O O . PHE A 1 121 ? 12.752 -5.346 29.663 1.00 28.20 149 PHE A O 1
ATOM 613 N N . HIS A 1 122 ? 12.933 -6.814 27.944 1.00 24.72 150 HIS A N 1
ATOM 614 C CA . HIS A 1 122 ? 14.326 -6.496 27.626 1.00 24.75 150 HIS A CA 1
ATOM 615 C C . HIS A 1 122 ? 14.383 -5.888 26.228 1.00 24.67 150 HIS A C 1
ATOM 616 O O . HIS A 1 122 ? 14.125 -6.587 25.244 1.00 40.56 150 HIS A O 1
ATOM 623 N N . VAL A 1 123 ? 14.714 -4.597 26.126 1.00 24.11 151 VAL A N 1
ATOM 624 C CA . VAL A 1 123 ? 14.922 -3.978 24.814 1.00 27.02 151 VAL A CA 1
ATOM 625 C C . VAL A 1 123 ? 16.226 -3.184 24.791 1.00 20.76 151 VAL A C 1
ATOM 626 O O . VAL A 1 123 ? 16.315 -2.142 24.135 1.00 26.96 151 VAL A O 1
ATOM 630 N N . ASN A 1 124 ? 17.265 -3.708 25.447 1.00 26.95 152 ASN A N 1
ATOM 631 C CA . ASN A 1 124 ? 18.575 -3.067 25.416 1.00 21.86 152 ASN A CA 1
ATOM 632 C C . ASN A 1 124 ? 19.085 -2.885 23.995 1.00 22.52 152 ASN A C 1
ATOM 633 O O . ASN A 1 124 ? 18.971 -3.783 23.152 1.00 27.99 152 ASN A O 1
ATOM 638 N N . SER A 1 125 ? 19.680 -1.714 23.750 1.00 21.26 153 SER A N 1
ATOM 639 C CA . SER A 1 125 ? 20.351 -1.389 22.488 1.00 22.37 153 SER A CA 1
ATOM 640 C C . SER A 1 125 ? 19.389 -1.479 21.306 1.00 26.34 153 SER A C 1
ATOM 641 O O . SER A 1 125 ? 19.620 -2.194 20.330 1.00 34.08 153 SER A O 1
ATOM 644 N N . ASN A 1 126 ? 18.285 -0.751 21.418 1.00 20.06 154 ASN A N 1
ATOM 645 C CA . ASN A 1 126 ? 17.424 -0.456 20.280 1.00 26.54 154 ASN A CA 1
ATOM 646 C C . ASN A 1 126 ? 17.417 1.052 20.083 1.00 30.49 154 ASN A C 1
ATOM 647 O O . ASN A 1 126 ? 18.141 1.789 20.755 1.00 25.16 154 ASN A O 1
ATOM 652 N N . ARG A 1 127 ? 16.592 1.521 19.162 1.00 28.13 155 ARG A N 1
ATOM 653 C CA . ARG A 1 127 ? 16.456 2.962 19.003 1.00 20.31 155 ARG A CA 1
ATOM 654 C C . ARG A 1 127 ? 15.018 3.364 19.262 1.00 26.32 155 ARG A C 1
ATOM 655 O O . ARG A 1 127 ? 14.401 4.070 18.455 1.00 24.62 155 ARG A O 1
ATOM 663 N N . PHE A 1 128 ? 14.469 2.889 20.374 1.00 28.57 156 PHE A N 1
ATOM 664 C CA . PHE A 1 128 ? 13.107 3.237 20.735 1.00 25.78 156 PHE A CA 1
ATOM 665 C C . PHE A 1 128 ? 13.086 4.652 21.290 1.00 27.65 156 PHE A C 1
ATOM 666 O O . PHE A 1 128 ? 13.859 4.999 22.188 1.00 26.97 156 PHE A O 1
ATOM 674 N N . CYS A 1 129 ? 12.199 5.467 20.753 1.00 20.71 157 CYS A N 1
ATOM 675 C CA . CYS A 1 129 ? 12.258 6.890 20.993 1.00 21.63 157 CYS A CA 1
ATOM 676 C C . CYS A 1 129 ? 10.996 7.364 21.699 1.00 21.47 157 CYS A C 1
ATOM 677 O O . CYS A 1 129 ? 9.940 6.728 21.646 1.00 25.41 157 CYS A O 1
ATOM 679 N N . GLY A 1 130 ? 11.115 8.503 22.361 1.00 24.78 158 GLY A N 1
ATOM 680 C CA . GLY A 1 130 ? 9.957 9.109 22.974 1.00 25.22 158 GLY A CA 1
ATOM 681 C C . GLY A 1 130 ? 9.854 8.767 24.439 1.00 24.24 158 GLY A C 1
ATOM 682 O O . GLY A 1 130 ? 10.867 8.743 25.136 1.00 27.46 158 GLY A O 1
ATOM 683 N N . VAL A 1 131 ? 8.641 8.496 24.919 1.00 28.80 159 VAL A N 1
ATOM 684 C CA . VAL A 1 131 ? 8.414 8.270 26.335 1.00 29.61 159 VAL A CA 1
ATOM 685 C C . VAL A 1 131 ? 7.866 6.859 26.549 1.00 31.81 159 VAL A C 1
ATOM 686 O O . VAL A 1 131 ? 7.442 6.180 25.618 1.00 20.96 159 VAL A O 1
ATOM 690 N N . ILE A 1 132 ? 7.911 6.410 27.800 1.00 33.07 160 ILE A N 1
ATOM 691 C CA . ILE A 1 132 ? 7.292 5.149 28.189 1.00 27.73 160 ILE A CA 1
ATOM 692 C C . ILE A 1 132 ? 5.793 5.388 28.357 1.00 32.93 160 ILE A C 1
ATOM 693 O O . ILE A 1 132 ? 5.389 6.204 29.199 1.00 32.21 160 ILE A O 1
ATOM 698 N N . PRO A 1 133 ? 4.933 4.705 27.608 1.00 27.91 161 PRO A N 1
ATOM 699 C CA . PRO A 1 133 ? 3.489 4.950 27.736 1.00 19.83 161 PRO A CA 1
ATOM 700 C C . PRO A 1 133 ? 2.980 4.703 29.155 1.00 32.06 161 PRO A C 1
ATOM 701 O O . PRO A 1 133 ? 3.318 3.705 29.796 1.00 26.30 161 PRO A O 1
ATOM 705 N N . LYS A 1 134 ? 2.146 5.627 29.642 1.00 22.65 162 LYS A N 1
ATOM 706 C CA . LYS A 1 134 ? 1.535 5.450 30.960 1.00 28.54 162 LYS A CA 1
ATOM 707 C C . LYS A 1 134 ? 0.727 4.155 31.048 1.00 34.34 162 LYS A C 1
ATOM 708 O O . LYS A 1 134 ? 0.598 3.571 32.130 1.00 35.67 162 LYS A O 1
ATOM 710 N N . SER A 1 135 ? 0.168 3.692 29.929 1.00 33.82 163 SER A N 1
ATOM 711 C CA . SER A 1 135 ? -0.628 2.475 29.969 1.00 38.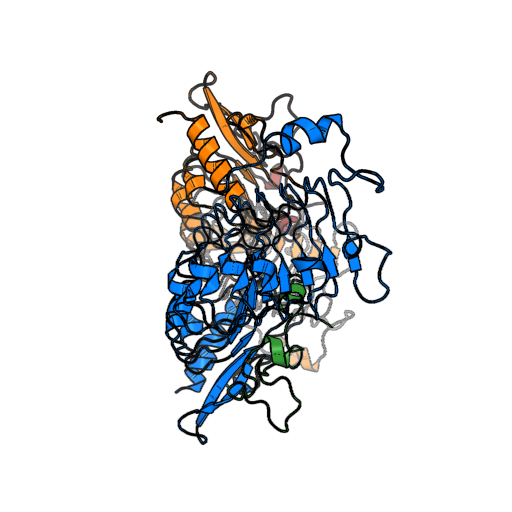18 163 SER A CA 1
ATOM 712 C C . SER A 1 135 ? 0.160 1.272 30.488 1.00 34.13 163 SER A C 1
ATOM 713 O O . SER A 1 135 ? -0.456 0.278 30.889 1.00 29.85 163 SER A O 1
ATOM 716 N N . LEU A 1 136 ? 1.498 1.335 30.517 1.00 25.02 164 LEU A N 1
ATOM 717 C CA . LEU A 1 136 ? 2.273 0.201 31.017 1.00 23.21 164 LEU A CA 1
ATOM 718 C C . LEU A 1 136 ? 2.040 -0.070 32.495 1.00 23.09 164 LEU A C 1
ATOM 719 O O . LEU A 1 136 ? 2.458 -1.125 32.988 1.00 32.50 164 LEU A O 1
ATOM 724 N N . SER A 1 137 ? 1.347 0.821 33.200 1.00 25.73 165 SER A N 1
ATOM 725 C CA . SER A 1 137 ? 0.963 0.532 34.576 1.00 30.17 165 SER A CA 1
ATOM 726 C C . SER A 1 137 ? 0.059 -0.691 34.662 1.00 40.28 165 SER A C 1
ATOM 727 O O . SER A 1 137 ? -0.073 -1.284 35.744 1.00 39.06 165 SER A O 1
ATOM 730 N N . LYS A 1 138 ? -0.587 -1.072 33.551 1.00 30.47 166 LYS A N 1
ATOM 731 C CA . LYS A 1 138 ? -1.425 -2.262 33.564 1.00 32.87 166 LYS A CA 1
ATOM 732 C C . LYS A 1 138 ? -0.610 -3.548 33.525 1.00 37.90 166 LYS A C 1
ATOM 733 O O . LYS A 1 138 ? -1.170 -4.615 33.784 1.00 40.91 166 LYS A O 1
ATOM 739 N N . LEU A 1 139 ? 0.702 -3.468 33.269 1.00 30.86 167 LEU A N 1
ATOM 740 C CA . LEU A 1 139 ? 1.588 -4.637 33.308 1.00 23.68 167 LEU A CA 1
ATOM 741 C C . LEU A 1 139 ? 1.989 -4.891 34.760 1.00 29.01 167 LEU A C 1
ATOM 742 O O . LEU A 1 139 ? 3.120 -4.652 35.195 1.00 31.75 167 LEU A O 1
ATOM 747 N N . THR A 1 140 ? 1.021 -5.397 35.520 1.00 26.39 168 THR A N 1
ATOM 748 C CA . THR A 1 140 ? 1.168 -5.468 36.964 1.00 27.70 168 THR A CA 1
ATOM 749 C C . THR A 1 140 ? 2.142 -6.543 37.417 1.00 32.05 168 THR A C 1
ATOM 750 O O . THR A 1 140 ? 2.510 -6.560 38.594 1.00 27.34 168 THR A O 1
ATOM 754 N N . LEU A 1 141 ? 2.552 -7.441 36.533 1.00 23.76 169 LEU A N 1
ATOM 755 C CA . LEU A 1 141 ? 3.534 -8.454 36.883 1.00 23.18 169 LEU A CA 1
ATOM 756 C C . LEU A 1 141 ? 4.958 -8.018 36.551 1.00 22.62 169 LEU A C 1
ATOM 757 O O . LEU A 1 141 ? 5.898 -8.802 36.750 1.00 27.19 169 LEU A O 1
ATOM 762 N N . MET A 1 142 ? 5.133 -6.809 36.025 1.00 19.34 170 MET A N 1
ATOM 763 C CA . MET A 1 142 ? 6.466 -6.335 35.673 1.00 30.27 170 MET A CA 1
ATOM 764 C C . MET A 1 142 ? 7.436 -6.538 36.831 1.00 30.82 170 MET A C 1
ATOM 765 O O . MET A 1 142 ? 7.176 -6.132 37.972 1.00 26.11 170 MET A O 1
ATOM 770 N N . TYR A 1 143 ? 8.536 -7.195 36.519 1.00 20.73 171 TYR A N 1
ATOM 771 C CA . TYR A 1 143 ? 9.578 -7.621 37.435 1.00 24.43 171 TYR A CA 1
ATOM 772 C C . TYR A 1 143 ? 10.950 -7.104 37.031 1.00 23.97 171 TYR A C 1
ATOM 773 O O . TYR A 1 143 ? 11.708 -6.649 37.893 1.00 22.25 171 TYR A O 1
ATOM 782 N N . GLU A 1 144 ? 11.268 -7.144 35.731 1.00 20.19 172 GLU A N 1
ATOM 783 C CA . GLU A 1 144 ? 12.543 -6.680 35.189 1.00 23.69 172 GLU A CA 1
ATOM 784 C C . GLU A 1 144 ? 12.273 -5.899 33.913 1.00 27.36 172 GLU A C 1
ATOM 785 O O . GLU A 1 144 ? 11.797 -6.455 32.917 1.00 26.82 172 GLU A O 1
ATOM 791 N N . PHE A 1 145 ? 12.635 -4.624 33.939 1.00 21.86 173 PHE A N 1
ATOM 792 C CA . PHE A 1 145 ? 12.350 -3.672 32.882 1.00 18.37 173 PHE A CA 1
ATOM 793 C C . PHE A 1 145 ? 13.675 -3.068 32.468 1.00 16.94 173 PHE A C 1
ATOM 794 O O . PHE A 1 145 ? 14.327 -2.391 33.268 1.00 19.94 173 PHE A O 1
ATOM 802 N N . ASP A 1 146 ? 14.086 -3.325 31.239 1.00 19.72 174 ASP A N 1
ATOM 803 C CA . ASP A 1 146 ? 15.405 -2.913 30.777 1.00 22.13 174 ASP A CA 1
ATOM 804 C C . ASP A 1 146 ? 15.179 -2.172 29.469 1.00 25.67 174 ASP A C 1
ATOM 805 O O . ASP A 1 146 ? 14.965 -2.803 28.425 1.00 28.32 174 ASP A O 1
ATOM 810 N N . VAL A 1 147 ? 15.190 -0.842 29.541 1.00 16.93 175 VAL A N 1
ATOM 811 C CA . VAL A 1 147 ? 15.172 -0.002 28.353 1.00 21.00 175 VAL A CA 1
ATOM 812 C C . VAL A 1 147 ? 16.526 0.678 28.133 1.00 24.96 175 VAL A C 1
ATOM 813 O O . VAL A 1 147 ? 16.606 1.705 27.469 1.00 23.24 175 VAL A O 1
ATOM 817 N N . SER A 1 148 ? 17.607 0.090 28.648 1.00 26.11 176 SER A N 1
ATOM 818 C CA . SER A 1 148 ? 18.922 0.713 28.538 1.00 19.87 176 SER A CA 1
ATOM 819 C C . SER A 1 148 ? 19.343 0.891 27.078 1.00 21.31 176 SER A C 1
ATOM 820 O O . SER A 1 148 ? 19.041 0.060 26.214 1.00 29.75 176 SER A O 1
ATOM 823 N N . ASN A 1 149 ? 20.020 2.009 26.806 1.00 24.43 177 ASN A N 1
ATOM 824 C CA . ASN A 1 149 ? 20.668 2.286 25.520 1.00 21.51 177 ASN A CA 1
ATOM 825 C C . ASN A 1 149 ? 19.644 2.401 24.391 1.00 22.85 177 ASN A C 1
ATOM 826 O O . ASN A 1 149 ? 19.683 1.682 23.390 1.00 26.67 177 ASN A O 1
ATOM 831 N N . ASN A 1 150 ? 18.731 3.346 24.564 1.00 23.01 178 ASN A N 1
ATOM 832 C CA . ASN A 1 150 ? 17.697 3.609 23.575 1.00 24.89 178 ASN A CA 1
ATOM 833 C C . ASN A 1 150 ? 17.677 5.115 23.319 1.00 26.70 178 ASN A C 1
ATOM 834 O O . ASN A 1 150 ? 18.652 5.835 23.575 1.00 31.23 178 ASN A O 1
ATOM 839 N N . ARG A 1 151 ? 16.550 5.613 22.816 1.00 27.66 179 ARG A N 1
ATOM 840 C CA . ARG A 1 151 ? 16.378 7.033 22.524 1.00 28.12 179 ARG A CA 1
ATOM 841 C C . ARG A 1 151 ? 15.221 7.609 23.325 1.00 25.98 179 ARG A C 1
ATOM 842 O O . ARG A 1 151 ? 14.495 8.485 22.849 1.00 18.87 179 ARG A O 1
ATOM 850 N N . PHE A 1 152 ? 15.030 7.114 24.542 1.00 16.86 180 PHE A N 1
ATOM 851 C CA . PHE A 1 152 ? 13.992 7.672 25.391 1.00 23.85 180 PHE A CA 1
ATOM 852 C C . PHE A 1 152 ? 14.424 9.024 25.958 1.00 27.38 180 PHE A C 1
ATOM 853 O O . PHE A 1 152 ? 15.615 9.298 26.132 1.00 28.58 180 PHE A O 1
ATOM 861 N N . VAL A 1 153 ? 13.432 9.873 26.247 1.00 21.15 181 VAL A N 1
ATOM 862 C CA . VAL A 1 153 ? 13.665 11.272 26.585 1.00 25.58 181 VAL A CA 1
ATOM 863 C C . VAL A 1 153 ? 12.665 11.746 27.636 1.00 22.35 181 VAL A C 1
ATOM 864 O O . VAL A 1 153 ? 11.577 11.186 27.806 1.00 26.45 181 VAL A O 1
ATOM 868 N N . GLY A 1 154 ? 13.043 12.819 28.325 1.00 24.97 182 GLY A N 1
ATOM 869 C CA . GLY A 1 154 ? 12.123 13.531 29.173 1.00 16.78 182 GLY A CA 1
ATOM 870 C C . GLY A 1 154 ? 12.153 13.007 30.589 1.00 21.48 182 GLY A C 1
ATOM 871 O O . GLY A 1 154 ? 13.074 12.300 31.001 1.00 22.59 182 GLY A O 1
ATOM 872 N N . PRO A 1 155 ? 11.112 13.321 31.351 1.00 25.76 183 PRO A N 1
ATOM 873 C CA . PRO A 1 155 ? 11.127 13.053 32.794 1.00 24.68 183 PRO A CA 1
ATOM 874 C C . PRO A 1 155 ? 11.242 11.571 33.129 1.00 33.78 183 PRO A C 1
ATOM 875 O O . PRO A 1 155 ? 10.887 10.695 32.338 1.00 29.56 183 PRO A O 1
ATOM 879 N N . PHE A 1 156 ? 11.735 11.308 34.342 1.00 31.07 184 PHE A N 1
ATOM 880 C CA . PHE A 1 156 ? 11.878 9.944 34.823 1.00 27.28 184 PHE A CA 1
ATOM 881 C C . PHE A 1 156 ? 10.606 9.149 34.519 1.00 32.08 184 PHE A C 1
ATOM 882 O O . PHE A 1 156 ? 9.503 9.659 34.734 1.00 30.14 184 PHE A O 1
ATOM 890 N N . PRO A 1 157 ? 10.718 7.898 33.996 1.00 32.47 185 PRO A N 1
ATOM 891 C CA . PRO A 1 157 ? 9.507 7.123 33.650 1.00 30.21 185 PRO A CA 1
ATOM 892 C C . PRO A 1 157 ? 8.752 6.642 34.876 1.00 25.64 185 PRO A C 1
ATOM 893 O O . PRO A 1 157 ? 8.940 5.508 35.328 1.00 31.05 185 PRO A O 1
ATOM 897 N N . THR A 1 158 ? 7.900 7.500 35.425 1.00 21.92 186 THR A N 1
ATOM 898 C CA . THR A 1 158 ? 7.288 7.214 36.715 1.00 32.03 186 THR A CA 1
ATOM 899 C C . THR A 1 158 ? 6.284 6.058 36.668 1.00 28.98 186 THR A C 1
ATOM 900 O O . THR A 1 158 ? 5.912 5.550 37.734 1.00 32.37 186 THR A O 1
ATOM 904 N N . VAL A 1 159 ? 5.855 5.615 35.480 1.00 26.28 187 VAL A N 1
ATOM 905 C CA . VAL A 1 159 ? 5.043 4.400 35.389 1.00 26.37 187 VAL A CA 1
ATOM 906 C C . VAL A 1 159 ? 5.731 3.228 36.087 1.00 36.08 187 VAL A C 1
ATOM 907 O O . VAL A 1 159 ? 5.063 2.322 36.610 1.00 26.54 187 VAL A O 1
ATOM 911 N N . ALA A 1 160 ? 7.072 3.244 36.147 1.00 31.05 188 ALA A N 1
ATOM 912 C CA . ALA A 1 160 ? 7.790 2.186 36.849 1.00 31.80 188 ALA A CA 1
ATOM 913 C C . ALA A 1 160 ? 7.429 2.138 38.327 1.00 35.45 188 ALA A C 1
ATOM 914 O O . ALA A 1 160 ? 7.524 1.071 38.946 1.00 31.33 188 ALA A O 1
ATOM 916 N N . LEU A 1 161 ? 6.999 3.268 38.910 1.00 29.66 189 LEU A N 1
ATOM 917 C CA . LEU A 1 161 ? 6.652 3.276 40.329 1.00 25.77 189 LEU A CA 1
ATOM 918 C C . LEU A 1 161 ? 5.367 2.511 40.605 1.00 35.55 189 LEU A C 1
ATOM 919 O O . LEU A 1 161 ? 5.094 2.170 41.760 1.00 34.25 189 LEU A O 1
ATOM 924 N N . SER A 1 162 ? 4.577 2.230 39.578 1.00 32.26 190 SER A N 1
ATOM 925 C CA . SER A 1 162 ? 3.288 1.592 39.776 1.00 33.65 190 SER A CA 1
ATOM 926 C C . SER A 1 162 ? 3.368 0.071 39.801 1.00 29.35 190 SER A C 1
ATOM 927 O O . SER A 1 162 ? 2.348 -0.576 40.030 1.00 26.57 190 SER A O 1
ATOM 930 N N . TRP A 1 163 ? 4.544 -0.519 39.591 1.00 25.76 191 TRP A N 1
ATOM 931 C CA . TRP A 1 163 ? 4.642 -1.966 39.452 1.00 26.63 191 TRP A CA 1
ATOM 932 C C . TRP A 1 163 ? 4.941 -2.574 40.814 1.00 29.67 191 TRP A C 1
ATOM 933 O O . TRP A 1 163 ? 6.019 -2.325 41.358 1.00 23.19 191 TRP A O 1
ATOM 944 N N . PRO A 1 164 ? 4.033 -3.371 41.397 1.00 31.73 192 PRO A N 1
ATOM 945 C CA . PRO A 1 164 ? 4.265 -3.898 42.761 1.00 28.18 192 PRO A CA 1
ATOM 946 C C . PRO A 1 164 ? 5.288 -5.030 42.852 1.00 32.54 192 PRO A C 1
ATOM 947 O O . PRO A 1 164 ? 5.670 -5.406 43.964 1.00 36.41 192 PRO A O 1
ATOM 951 N N . SER A 1 165 ? 5.737 -5.598 41.741 1.00 27.52 193 SER A N 1
ATOM 952 C CA . SER A 1 165 ? 6.667 -6.714 41.770 1.00 24.20 193 SER A CA 1
ATOM 953 C C . SER A 1 165 ? 7.998 -6.333 41.146 1.00 22.87 193 SER A C 1
ATOM 954 O O . SER A 1 165 ? 8.818 -7.207 40.858 1.00 28.98 193 SER A O 1
ATOM 957 N N . LEU A 1 166 ? 8.225 -5.049 40.923 1.00 25.34 194 LEU A N 1
ATOM 958 C CA . LEU A 1 166 ? 9.404 -4.602 40.202 1.00 18.95 194 LEU A CA 1
ATOM 959 C C . LEU A 1 166 ? 10.691 -4.821 41.011 1.00 26.45 194 LEU A C 1
ATOM 960 O O . LEU A 1 166 ? 10.800 -4.420 42.175 1.00 26.79 194 LEU A O 1
ATOM 965 N N . LYS A 1 167 ? 11.666 -5.455 40.381 1.00 21.60 195 LYS A N 1
ATOM 966 C CA . LYS A 1 167 ? 12.920 -5.829 41.000 1.00 22.43 195 LYS A CA 1
ATOM 967 C C . LYS A 1 167 ? 14.143 -5.261 40.287 1.00 29.67 195 LYS A C 1
ATOM 968 O O . LYS A 1 167 ? 15.155 -4.996 40.935 1.00 25.28 195 LYS A O 1
ATOM 974 N N . PHE A 1 168 ? 14.067 -5.062 38.978 1.00 27.33 196 PHE A N 1
ATOM 975 C CA . PHE A 1 168 ? 15.197 -4.677 38.147 1.00 25.69 196 PHE A CA 1
ATOM 976 C C . PHE A 1 168 ? 14.704 -3.571 37.237 1.00 26.78 196 PHE A C 1
ATOM 977 O O . PHE A 1 168 ? 13.767 -3.781 36.452 1.00 27.57 196 PHE A O 1
ATOM 985 N N . LEU A 1 169 ? 15.309 -2.396 37.364 1.00 21.98 197 LEU A N 1
ATOM 986 C CA . LEU A 1 169 ? 14.974 -1.233 36.556 1.00 25.16 197 LEU A CA 1
ATOM 987 C C . LEU A 1 169 ? 16.264 -0.731 35.936 1.00 30.97 197 LEU A C 1
ATOM 988 O O . LEU A 1 169 ? 17.154 -0.266 36.658 1.00 29.38 197 LEU A O 1
ATOM 993 N N . ASP A 1 170 ? 16.375 -0.832 34.607 1.00 31.07 198 ASP A N 1
ATOM 994 C CA . ASP A 1 170 ? 17.508 -0.278 33.865 1.00 34.76 198 ASP A CA 1
ATOM 995 C C . ASP A 1 170 ? 17.032 0.756 32.843 1.00 27.92 198 ASP A C 1
ATOM 996 O O . ASP A 1 170 ? 16.452 0.397 31.818 1.00 31.53 198 ASP A O 1
ATOM 1001 N N . ILE A 1 171 ? 17.306 2.036 33.101 1.00 21.90 199 ILE A N 1
ATOM 1002 C CA . ILE A 1 171 ? 17.020 3.113 32.160 1.00 19.59 199 ILE A CA 1
ATOM 1003 C C . ILE A 1 171 ? 18.286 3.830 31.712 1.00 18.97 199 ILE A C 1
ATOM 1004 O O . ILE A 1 171 ? 18.209 4.893 31.095 1.00 24.90 199 ILE A O 1
ATOM 1009 N N . ARG A 1 172 ? 19.450 3.250 31.992 1.00 23.96 200 ARG A N 1
ATOM 1010 C CA . ARG A 1 172 ? 20.728 3.877 31.691 1.00 25.24 200 ARG A CA 1
ATOM 1011 C C . ARG A 1 172 ? 20.874 4.110 30.187 1.00 28.45 200 ARG A C 1
ATOM 1012 O O . ARG A 1 172 ? 20.272 3.414 29.355 1.00 25.37 200 ARG A O 1
ATOM 1020 N N . TYR A 1 173 ? 21.648 5.144 29.846 1.00 23.51 201 TYR A N 1
ATOM 1021 C CA . TYR A 1 173 ? 22.034 5.449 28.465 1.00 17.87 201 TYR A CA 1
ATOM 1022 C C . TYR A 1 173 ? 20.832 5.871 27.618 1.00 23.09 201 TYR A C 1
ATOM 1023 O O . TYR A 1 173 ? 20.635 5.404 26.493 1.00 21.16 201 TYR A O 1
ATOM 1032 N N . ASN A 1 174 ? 20.020 6.758 28.177 1.00 21.78 202 ASN A N 1
ATOM 1033 C CA . ASN A 1 174 ? 18.924 7.366 27.446 1.00 18.64 202 ASN A CA 1
ATOM 1034 C C . ASN A 1 174 ? 19.108 8.872 27.611 1.00 25.59 202 ASN A C 1
ATOM 1035 O O . ASN A 1 174 ? 20.212 9.361 27.858 1.00 23.58 202 ASN A O 1
ATOM 1040 N N . ASP A 1 175 ? 18.025 9.622 27.468 1.00 27.21 203 ASP A N 1
ATOM 1041 C CA . ASP A 1 175 ? 18.028 11.059 27.665 1.00 23.53 203 ASP A CA 1
ATOM 1042 C C . ASP A 1 175 ? 16.943 11.447 28.656 1.00 24.69 203 ASP A C 1
ATOM 1043 O O . ASP A 1 175 ? 16.220 12.429 28.464 1.00 21.33 203 ASP A O 1
ATOM 1048 N N . PHE A 1 176 ? 16.784 10.655 29.714 1.00 18.35 204 PHE A N 1
ATOM 1049 C CA . PHE A 1 176 ? 15.950 11.080 30.829 1.00 26.30 204 PHE A CA 1
ATOM 1050 C C . PHE A 1 176 ? 16.614 12.240 31.575 1.00 27.45 204 PHE A C 1
ATOM 1051 O O . PHE A 1 176 ? 17.844 12.362 31.618 1.00 25.92 204 PHE A O 1
ATOM 1059 N N . GLU A 1 177 ? 15.794 13.109 32.158 1.00 38.52 205 GLU A N 1
ATOM 1060 C CA . GLU A 1 177 ? 16.338 14.340 32.725 1.00 35.60 205 GLU A CA 1
ATOM 1061 C C . GLU A 1 177 ? 15.424 14.846 33.833 1.00 26.79 205 GLU A C 1
ATOM 1062 O O . GLU A 1 177 ? 14.356 14.286 34.099 1.00 26.71 205 GLU A O 1
ATOM 1068 N N . GLY A 1 178 ? 15.844 15.939 34.469 1.00 33.28 206 GLY A N 1
ATOM 1069 C CA . GLY A 1 178 ? 15.081 16.487 35.576 1.00 29.09 206 GLY A CA 1
ATOM 1070 C C . GLY A 1 178 ? 15.406 15.800 36.891 1.00 26.80 206 GLY A C 1
ATOM 1071 O O . GLY A 1 178 ? 16.407 15.086 37.035 1.00 24.36 206 GLY A O 1
ATOM 1072 N N . LYS A 1 179 ? 14.530 16.024 37.866 1.00 29.04 207 LYS A N 1
ATOM 1073 C CA . LYS A 1 179 ? 14.733 15.496 39.205 1.00 33.06 207 LYS A CA 1
ATOM 1074 C C . LYS A 1 179 ? 14.468 13.996 39.234 1.00 38.54 207 LYS A C 1
ATOM 1075 O O . LYS A 1 179 ? 13.705 13.448 38.429 1.00 40.88 207 LYS A O 1
ATOM 1081 N N . LEU A 1 180 ? 15.056 13.359 40.185 1.00 33.23 208 LEU A N 1
ATOM 1082 C CA . LEU A 1 180 ? 14.814 11.946 40.432 1.00 36.12 208 LEU A CA 1
ATOM 1083 C C . LEU A 1 180 ? 13.688 11.777 41.450 1.00 39.15 208 LEU A C 1
ATOM 1084 O O . LEU A 1 180 ? 13.745 12.376 42.527 1.00 46.11 208 LEU A O 1
ATOM 1089 N N . PRO A 1 181 ? 12.660 10.986 41.158 1.00 39.19 209 PRO A N 1
ATOM 1090 C CA . PRO A 1 181 ? 11.568 10.786 42.135 1.00 33.51 209 PRO A CA 1
ATOM 1091 C C . PRO A 1 181 ? 12.089 10.099 43.381 1.00 39.15 209 PRO A C 1
ATOM 1092 O O . PRO A 1 181 ? 12.510 8.932 43.321 1.00 37.07 209 PRO A O 1
ATOM 1096 N N . PRO A 1 182 ? 12.087 10.783 44.530 1.00 40.15 210 PRO A N 1
ATOM 1097 C CA . PRO A 1 182 ? 12.630 10.145 45.745 1.00 36.18 210 PRO A CA 1
ATOM 1098 C C . PRO A 1 182 ? 11.950 8.830 46.071 1.00 33.78 210 PRO A C 1
ATOM 1099 O O . PRO A 1 182 ? 12.595 7.908 46.580 1.00 33.58 210 PRO A O 1
ATOM 1103 N N . GLU A 1 183 ? 10.667 8.693 45.760 1.00 34.12 211 GLU A N 1
ATOM 1104 C CA . GLU A 1 183 ? 9.977 7.459 46.108 1.00 31.08 211 GLU A CA 1
ATOM 1105 C C . GLU A 1 183 ? 10.550 6.231 45.400 1.00 27.97 211 GLU A C 1
ATOM 1106 O O . GLU A 1 183 ? 10.226 5.113 45.807 1.00 30.39 211 GLU A O 1
ATOM 1112 N N . ILE A 1 184 ? 11.408 6.401 44.380 1.00 27.94 212 ILE A N 1
ATOM 1113 C CA . ILE A 1 184 ? 11.998 5.249 43.693 1.00 28.76 212 ILE A CA 1
ATOM 1114 C C . ILE A 1 184 ? 12.761 4.356 44.667 1.00 34.47 212 ILE A C 1
ATOM 1115 O O . ILE A 1 184 ? 12.800 3.133 44.491 1.00 36.64 212 ILE A O 1
ATOM 1120 N N . PHE A 1 185 ? 13.366 4.933 45.711 1.00 33.37 213 PHE A N 1
ATOM 1121 C CA . PHE A 1 185 ? 14.097 4.121 46.679 1.00 35.25 213 PHE A CA 1
ATOM 1122 C C . PHE A 1 185 ? 13.187 3.459 47.708 1.00 35.75 213 PHE A C 1
ATOM 1123 O O . PHE A 1 185 ? 13.678 2.652 48.512 1.00 34.25 213 PHE A O 1
ATOM 1131 N N . ASP A 1 186 ? 11.876 3.754 47.682 1.00 34.17 214 ASP A N 1
ATOM 1132 C CA . ASP A 1 186 ? 10.905 3.043 48.516 1.00 37.01 214 ASP A CA 1
ATOM 1133 C C . ASP A 1 186 ? 10.481 1.706 47.907 1.00 37.08 214 ASP A C 1
ATOM 1134 O O . ASP A 1 186 ? 10.071 0.808 48.648 1.00 36.33 214 ASP A O 1
ATOM 1139 N N . LYS A 1 187 ? 10.523 1.561 46.580 1.00 28.38 215 LYS A N 1
ATOM 1140 C CA . LYS A 1 187 ? 10.274 0.250 45.980 1.00 34.81 215 LYS A CA 1
ATOM 1141 C C . LYS A 1 187 ? 11.342 -0.741 46.439 1.00 43.37 215 LYS A C 1
ATOM 1142 O O . LYS A 1 187 ? 12.463 -0.356 46.789 1.00 48.98 215 LYS A O 1
ATOM 1148 N N . ASP A 1 188 ? 11.010 -2.033 46.429 1.00 40.70 216 ASP A N 1
ATOM 1149 C CA . ASP A 1 188 ? 12.026 -3.026 46.796 1.00 46.78 216 ASP A CA 1
ATOM 1150 C C . ASP A 1 188 ? 12.805 -3.503 45.560 1.00 33.41 216 ASP A C 1
ATOM 1151 O O . ASP A 1 188 ? 12.846 -4.665 45.198 1.00 37.94 216 ASP A O 1
ATOM 1156 N N . LEU A 1 189 ? 13.446 -2.544 44.909 1.00 31.92 217 LEU A N 1
ATOM 1157 C CA . LEU A 1 189 ? 14.308 -2.852 43.781 1.00 34.10 217 LEU A CA 1
ATOM 1158 C C . LEU A 1 189 ? 15.589 -3.521 44.266 1.00 32.66 217 LEU A C 1
ATOM 1159 O O . LEU A 1 189 ? 16.131 -3.184 45.325 1.00 35.47 217 LEU A O 1
ATOM 1164 N N . ASP A 1 190 ? 16.047 -4.510 43.508 1.00 24.70 218 ASP A N 1
ATOM 1165 C CA . ASP A 1 190 ? 17.368 -5.078 43.726 1.00 23.29 218 ASP A CA 1
ATOM 1166 C C . ASP A 1 190 ? 18.434 -4.325 42.945 1.00 24.31 218 ASP A C 1
ATOM 1167 O O . ASP A 1 190 ? 19.595 -4.304 43.354 1.00 30.87 218 ASP A O 1
ATOM 1172 N N . ALA A 1 191 ? 18.057 -3.682 41.844 1.00 22.88 219 ALA A N 1
ATOM 1173 C CA . ALA A 1 191 ? 19.032 -3.080 40.946 1.00 31.84 219 ALA A CA 1
ATOM 1174 C C . ALA A 1 191 ? 18.410 -1.851 40.302 1.00 34.55 219 ALA A C 1
ATOM 1175 O O . ALA A 1 191 ? 17.302 -1.928 39.760 1.00 28.88 219 ALA A O 1
ATOM 1177 N N . ILE A 1 192 ? 19.122 -0.728 40.373 1.00 26.59 220 ILE A N 1
ATOM 1178 C CA . ILE A 1 192 ? 18.679 0.558 39.845 1.00 26.26 220 ILE A CA 1
ATOM 1179 C C . ILE A 1 192 ? 19.840 1.117 39.021 1.00 33.43 220 ILE A C 1
ATOM 1180 O O . ILE A 1 192 ? 20.868 1.524 39.581 1.00 29.43 220 ILE A O 1
ATOM 1185 N N . PHE A 1 193 ? 19.693 1.120 37.698 1.00 33.54 221 PHE A N 1
ATOM 1186 C CA . PHE A 1 193 ? 20.697 1.686 36.801 1.00 33.58 221 PHE A CA 1
ATOM 1187 C C . PHE A 1 193 ? 20.140 2.985 36.232 1.00 27.93 221 PHE A C 1
ATOM 1188 O O . PHE A 1 193 ? 19.148 2.969 35.500 1.00 27.75 221 PHE A O 1
ATOM 1196 N N . LEU A 1 194 ? 20.762 4.107 36.587 1.00 27.58 222 LEU A N 1
ATOM 1197 C CA . LEU A 1 194 ? 20.354 5.418 36.096 1.00 25.82 222 LEU A CA 1
ATOM 1198 C C . LEU A 1 194 ? 21.434 6.088 35.266 1.00 26.27 222 LEU A C 1
ATOM 1199 O O . LEU A 1 194 ? 21.179 7.148 34.697 1.00 22.41 222 LEU A O 1
ATOM 1204 N N . ASN A 1 195 ? 22.615 5.486 35.163 1.00 24.20 223 ASN A N 1
ATOM 1205 C CA . ASN A 1 195 ? 23.786 6.195 34.683 1.00 20.92 223 ASN A CA 1
ATOM 1206 C C . ASN A 1 195 ? 23.592 6.648 33.243 1.00 30.01 223 ASN A C 1
ATOM 1207 O O . ASN A 1 195 ? 22.763 6.109 32.497 1.00 27.48 223 ASN A O 1
ATOM 1212 N N . ASN A 1 196 ? 24.352 7.682 32.868 1.00 30.89 224 ASN A N 1
ATOM 1213 C CA . ASN A 1 196 ? 24.385 8.198 31.494 1.00 23.00 224 ASN A CA 1
ATOM 1214 C C . ASN A 1 196 ? 23.000 8.641 31.037 1.00 23.09 224 ASN A C 1
ATOM 1215 O O . ASN A 1 196 ? 22.467 8.204 30.007 1.00 25.01 224 ASN A O 1
ATOM 1220 N N . ASN A 1 197 ? 22.415 9.515 31.842 1.00 22.63 225 ASN A N 1
ATOM 1221 C CA . ASN A 1 197 ? 21.209 10.226 31.462 1.00 28.41 225 ASN A CA 1
ATOM 1222 C C . ASN A 1 197 ? 21.516 11.709 31.645 1.00 35.00 225 ASN A C 1
ATOM 1223 O O . ASN A 1 197 ? 22.670 12.151 31.639 1.00 34.95 225 ASN A O 1
ATOM 1228 N N . ARG A 1 198 ? 20.479 12.501 31.834 1.00 34.55 226 ARG A N 1
ATOM 1229 C CA . ARG A 1 198 ? 20.667 13.902 32.141 1.00 30.86 226 ARG A CA 1
ATOM 1230 C C . ARG A 1 198 ? 19.881 14.292 33.387 1.00 24.29 226 ARG A C 1
ATOM 1231 O O . ARG A 1 198 ? 19.360 15.398 33.485 1.00 31.15 226 ARG A O 1
ATOM 1239 N N . PHE A 1 199 ? 19.795 13.391 34.363 1.00 18.36 227 PHE A N 1
ATOM 1240 C CA . PHE A 1 199 ? 19.192 13.738 35.645 1.00 30.92 227 PHE A CA 1
ATOM 1241 C C . PHE A 1 199 ? 19.969 14.853 36.339 1.00 34.34 227 PHE A C 1
ATOM 1242 O O . PHE A 1 199 ? 21.193 14.971 36.207 1.00 26.77 227 PHE A O 1
ATOM 1250 N N . GLU A 1 200 ? 19.243 15.645 37.123 1.00 39.98 228 GLU A N 1
ATOM 1251 C CA . GLU A 1 200 ? 19.773 16.831 37.783 1.00 42.34 228 GLU A CA 1
ATOM 1252 C C . GLU A 1 200 ? 19.338 16.866 39.247 1.00 39.79 228 GLU A C 1
ATOM 1253 O O . GLU A 1 200 ? 18.622 15.990 39.743 1.00 40.45 228 GLU A O 1
ATOM 1259 N N . SER A 1 201 ? 19.790 17.904 39.939 1.00 47.30 229 SER A N 1
ATOM 1260 C CA . SER A 1 201 ? 19.512 18.115 41.354 1.00 5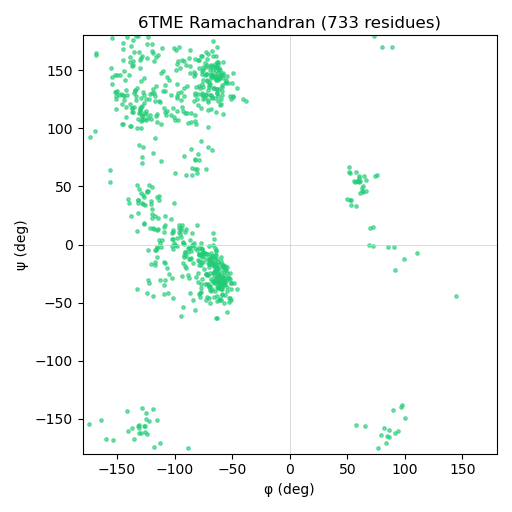0.57 229 SER A CA 1
ATOM 1261 C C . SER A 1 201 ? 19.975 16.961 42.231 1.00 43.29 229 SER A C 1
ATOM 1262 O O . SER A 1 201 ? 20.912 16.240 41.874 1.00 38.14 229 SER A O 1
ATOM 1265 N N . THR A 1 202 ? 19.346 16.809 43.392 1.00 36.57 230 THR A N 1
ATOM 1266 C CA . THR A 1 202 ? 19.984 16.118 44.496 1.00 38.99 230 THR A CA 1
ATOM 1267 C C . THR A 1 202 ? 19.733 14.627 44.441 1.00 38.41 230 THR A C 1
ATOM 1268 O O . THR A 1 202 ? 18.814 14.145 43.772 1.00 46.86 230 THR A O 1
ATOM 1272 N N . ILE A 1 203 ? 20.591 13.899 45.145 1.00 33.15 231 ILE A N 1
ATOM 1273 C CA . ILE A 1 203 ? 20.290 12.517 45.505 1.00 29.97 231 ILE A CA 1
ATOM 1274 C C . ILE A 1 203 ? 19.233 12.535 46.598 1.00 35.08 231 ILE A C 1
ATOM 1275 O O . ILE A 1 203 ? 19.423 13.199 47.618 1.00 44.12 231 ILE A O 1
ATOM 1280 N N . PRO A 1 204 ? 18.122 11.846 46.422 1.00 40.10 232 PRO A N 1
ATOM 1281 C CA . PRO A 1 204 ? 17.039 11.935 47.405 1.00 32.70 232 PRO A CA 1
ATOM 1282 C C . PRO A 1 204 ? 17.478 11.461 48.783 1.00 32.08 232 PRO A C 1
ATOM 1283 O O . PRO A 1 204 ? 18.228 10.494 48.917 1.00 29.53 232 PRO A O 1
ATOM 1287 N N . GLU A 1 205 ? 16.964 12.137 49.814 1.00 31.14 233 GLU A N 1
ATOM 1288 C CA . GLU A 1 205 ? 17.179 11.697 51.186 1.00 35.33 233 GLU A CA 1
ATOM 1289 C C . GLU A 1 205 ? 16.674 10.280 51.425 1.00 40.87 233 GLU A C 1
ATOM 1290 O O . GLU A 1 205 ? 17.088 9.640 52.398 1.00 42.55 233 GLU A O 1
ATOM 1296 N N . THR A 1 206 ? 15.789 9.778 50.559 1.00 35.30 234 THR A N 1
ATOM 1297 C CA . THR A 1 206 ? 15.204 8.455 50.716 1.00 37.33 234 THR A CA 1
ATOM 1298 C C . THR A 1 206 ? 16.157 7.326 50.354 1.00 37.45 234 THR A C 1
ATOM 1299 O O . THR A 1 206 ? 15.811 6.158 50.574 1.00 40.09 234 THR A O 1
ATOM 1303 N N . ILE A 1 207 ? 17.333 7.638 49.802 1.00 34.15 235 ILE A N 1
ATOM 1304 C CA . ILE A 1 207 ? 18.247 6.591 49.351 1.00 33.58 235 ILE A CA 1
ATOM 1305 C C . ILE A 1 207 ? 18.495 5.539 50.430 1.00 39.97 235 ILE A C 1
ATOM 1306 O O . ILE A 1 207 ? 18.676 4.353 50.118 1.00 41.32 235 ILE A O 1
ATOM 1311 N N . GLY A 1 208 ? 18.486 5.937 51.709 1.00 28.03 236 GLY A N 1
ATOM 1312 C CA . GLY A 1 208 ? 18.722 4.977 52.774 1.00 22.07 236 GLY A CA 1
ATOM 1313 C C . GLY A 1 208 ? 17.659 3.911 52.893 1.00 34.23 236 GLY A C 1
ATOM 1314 O O . GLY A 1 208 ? 17.884 2.887 53.560 1.00 32.62 236 GLY A O 1
ATOM 1315 N N . LYS A 1 209 ? 16.492 4.130 52.274 1.00 40.26 237 LYS A N 1
ATOM 1316 C CA . LYS A 1 209 ? 15.439 3.124 52.295 1.00 37.29 237 LYS A CA 1
ATOM 1317 C C . LYS A 1 209 ? 15.693 1.999 51.302 1.00 32.60 237 LYS A C 1
ATOM 1318 O O . LYS A 1 209 ? 15.102 0.929 51.448 1.00 32.73 237 LYS A O 1
ATOM 1324 N N . SER A 1 210 ? 16.575 2.195 50.321 1.00 33.60 238 SER A N 1
ATOM 1325 C CA . SER A 1 210 ? 16.678 1.226 49.237 1.00 36.16 238 SER A CA 1
ATOM 1326 C C . SER A 1 210 ? 17.246 -0.095 49.738 1.00 29.49 238 SER A C 1
ATOM 1327 O O . SER A 1 210 ? 18.090 -0.137 50.636 1.00 39.95 238 SER A O 1
ATOM 1330 N N . THR A 1 211 ? 16.728 -1.173 49.173 1.00 31.16 239 THR A N 1
ATOM 1331 C CA . THR A 1 211 ? 17.196 -2.531 49.370 1.00 33.46 239 THR A CA 1
ATOM 1332 C C . THR A 1 211 ? 18.047 -2.999 48.203 1.00 27.49 239 THR A C 1
ATOM 1333 O O . THR A 1 211 ? 18.322 -4.191 48.084 1.00 31.26 239 THR A O 1
ATOM 1337 N N . ALA A 1 212 ? 18.447 -2.087 47.329 1.00 21.53 240 ALA A N 1
ATOM 1338 C CA . ALA A 1 212 ? 19.151 -2.482 46.129 1.00 24.71 240 ALA A CA 1
ATOM 1339 C C . ALA A 1 212 ? 20.544 -2.992 46.459 1.00 32.66 240 ALA A C 1
ATOM 1340 O O . ALA A 1 212 ? 21.244 -2.437 47.313 1.00 29.71 240 ALA A O 1
ATOM 1342 N N . SER A 1 213 ? 20.942 -4.063 45.761 1.00 29.20 241 SER A N 1
ATOM 1343 C CA . SER A 1 213 ? 22.320 -4.533 45.775 1.00 24.28 241 SER A CA 1
ATOM 1344 C C . SER A 1 213 ? 23.235 -3.719 44.858 1.00 26.78 241 SER A C 1
ATOM 1345 O O . SER A 1 213 ? 24.446 -3.687 45.103 1.00 25.51 241 SER A O 1
ATOM 1348 N N . VAL A 1 214 ? 22.707 -3.059 43.825 1.00 24.49 242 VAL A N 1
ATOM 1349 C CA . VAL A 1 214 ? 23.522 -2.203 42.960 1.00 25.52 242 VAL A CA 1
ATOM 1350 C C . VAL A 1 214 ? 22.715 -0.973 42.572 1.00 26.93 242 VAL A C 1
ATOM 1351 O O . VAL A 1 214 ? 21.547 -1.094 42.175 1.00 23.44 242 VAL A O 1
ATOM 1355 N N . VAL A 1 215 ? 23.337 0.212 42.690 1.00 19.06 243 VAL A N 1
ATOM 1356 C CA . VAL A 1 215 ? 22.763 1.482 42.247 1.00 20.77 243 VAL A CA 1
ATOM 1357 C C . VAL A 1 215 ? 23.827 2.256 41.466 1.00 29.39 243 VAL A C 1
ATOM 1358 O O . VAL A 1 215 ? 24.934 2.466 41.972 1.00 24.64 243 VAL A O 1
ATOM 1362 N N . THR A 1 216 ? 23.497 2.698 40.248 1.00 21.77 244 THR A N 1
ATOM 1363 C CA . THR A 1 216 ? 24.388 3.559 39.481 1.00 26.89 244 THR A CA 1
ATOM 1364 C C . THR A 1 216 ? 23.735 4.910 39.205 1.00 31.52 244 THR A C 1
ATOM 1365 O O . THR A 1 216 ? 22.570 4.973 38.774 1.00 23.02 244 THR A O 1
ATOM 1369 N N . PHE A 1 217 ? 24.489 5.985 39.494 1.00 25.24 245 PHE A N 1
ATOM 1370 C CA . PHE A 1 217 ? 24.149 7.375 39.182 1.00 20.14 245 PHE A CA 1
ATOM 1371 C C . PHE A 1 217 ? 25.123 8.000 38.194 1.00 29.19 245 PHE A C 1
ATOM 1372 O O . PHE A 1 217 ? 24.970 9.185 37.861 1.00 29.48 245 PHE A O 1
ATOM 1380 N N . ALA A 1 218 ? 26.162 7.262 37.789 1.00 28.89 246 ALA A N 1
ATOM 1381 C CA . ALA A 1 218 ? 27.276 7.821 37.026 1.00 30.56 246 ALA A CA 1
ATOM 1382 C C . ALA A 1 218 ? 26.793 8.652 35.837 1.00 23.40 246 ALA A C 1
ATOM 1383 O O . ALA A 1 218 ? 25.754 8.371 35.248 1.00 24.61 246 ALA A O 1
ATOM 1385 N N . HIS A 1 219 ? 27.560 9.689 35.488 1.00 22.39 247 HIS A N 1
ATOM 1386 C CA . HIS A 1 219 ? 27.370 10.463 34.250 1.00 16.48 247 HIS A CA 1
ATOM 1387 C C . HIS A 1 219 ? 25.962 11.051 34.143 1.00 22.14 247 HIS A C 1
ATOM 1388 O O . HIS A 1 219 ? 25.229 10.861 33.157 1.00 24.57 247 HIS A O 1
ATOM 1395 N N . ASN A 1 220 ? 25.587 11.773 35.189 1.00 21.54 248 ASN A N 1
ATOM 1396 C CA . ASN A 1 220 ? 24.402 12.616 35.150 1.00 24.66 248 ASN A CA 1
ATOM 1397 C C . ASN A 1 220 ? 24.857 14.018 35.550 1.00 23.80 248 ASN A C 1
ATOM 1398 O O . ASN A 1 220 ? 26.053 14.333 35.530 1.00 28.45 248 ASN A O 1
ATOM 1403 N N . LYS A 1 221 ? 23.912 14.863 35.946 1.00 27.35 249 LYS A N 1
ATOM 1404 C CA . LYS A 1 221 ? 24.226 16.176 36.499 1.00 35.58 249 LYS A CA 1
ATOM 1405 C C . LYS A 1 221 ? 23.607 16.323 37.881 1.00 26.56 249 LYS A C 1
ATOM 1406 O O . LYS A 1 221 ? 22.981 17.320 38.206 1.00 33.26 249 LYS A O 1
ATOM 1412 N N . PHE A 1 222 ? 23.772 15.299 38.701 1.00 28.26 250 PHE A N 1
ATOM 1413 C CA . PHE A 1 222 ? 23.418 15.377 40.105 1.00 26.95 250 PHE A CA 1
ATOM 1414 C C . PHE A 1 222 ? 24.346 16.332 40.853 1.00 36.59 250 PHE A C 1
ATOM 1415 O O . PHE A 1 222 ? 25.548 16.400 40.586 1.00 32.80 250 PHE A O 1
ATOM 1423 N N . SER A 1 223 ? 23.783 17.031 41.840 1.00 28.57 251 SER A N 1
ATOM 1424 C CA . SER A 1 223 ? 24.514 18.048 42.578 1.00 28.32 251 SER A CA 1
ATOM 1425 C C . SER A 1 223 ? 24.202 17.942 44.062 1.00 33.60 251 SER A C 1
ATOM 1426 O O . SER A 1 223 ? 23.308 17.209 44.492 1.00 29.09 251 SER A O 1
ATOM 1429 N N . GLY A 1 224 ? 24.952 18.698 44.852 1.00 36.96 252 GLY A N 1
ATOM 1430 C CA . GLY A 1 224 ? 24.774 18.646 46.283 1.00 20.87 252 GLY A CA 1
ATOM 1431 C C . GLY A 1 224 ? 25.592 17.535 46.902 1.00 25.20 252 GLY A C 1
ATOM 1432 O O . GLY A 1 224 ? 26.553 17.018 46.313 1.00 30.42 252 GLY A O 1
ATOM 1433 N N . CYS A 1 225 ? 25.179 17.151 48.105 1.00 31.33 253 CYS A N 1
ATOM 1434 C CA . CYS A 1 225 ? 25.915 16.240 48.966 1.00 36.69 253 CYS A CA 1
ATOM 1435 C C . CYS A 1 225 ? 25.375 14.820 48.825 1.00 41.65 253 CYS A C 1
ATOM 1436 O O . CYS A 1 225 ? 24.241 14.600 48.389 1.00 44.46 253 CYS A O 1
ATOM 1439 N N . ILE A 1 226 ? 26.208 13.850 49.187 1.00 30.86 254 ILE A N 1
ATOM 1440 C CA . ILE A 1 226 ? 25.684 12.504 49.439 1.00 36.39 254 ILE A CA 1
ATOM 1441 C C . ILE A 1 226 ? 24.916 12.518 50.756 1.00 40.19 254 ILE A C 1
ATOM 1442 O O . ILE A 1 226 ? 25.457 12.979 51.770 1.00 47.88 254 ILE A O 1
ATOM 1447 N N . PRO A 1 227 ? 23.678 12.032 50.803 1.00 43.22 255 PRO A N 1
ATOM 1448 C CA . PRO A 1 227 ? 22.892 12.134 52.047 1.00 39.63 255 PRO A CA 1
ATOM 1449 C C . PRO A 1 227 ? 23.461 11.262 53.162 1.00 41.65 255 PRO A C 1
ATOM 1450 O O . PRO A 1 227 ? 23.986 10.172 52.915 1.00 37.75 255 PRO A O 1
ATOM 1454 N N . LYS A 1 228 ? 23.353 11.760 54.402 1.00 47.27 256 LYS A N 1
ATOM 1455 C CA . LYS A 1 228 ? 23.816 11.012 55.571 1.00 48.47 256 LYS A CA 1
ATOM 1456 C C . LYS A 1 228 ? 23.112 9.665 55.718 1.00 43.74 256 LYS A C 1
ATOM 1457 O O . LYS A 1 228 ? 23.666 8.756 56.353 1.00 40.20 256 LYS A O 1
ATOM 1460 N N . THR A 1 229 ? 21.903 9.524 55.150 1.00 33.99 257 THR A N 1
ATOM 1461 C CA . THR A 1 229 ? 21.122 8.283 55.180 1.00 40.58 257 THR A CA 1
ATOM 1462 C C . THR A 1 229 ? 21.732 7.159 54.346 1.00 37.23 257 THR A C 1
ATOM 1463 O O . THR A 1 229 ? 21.266 6.017 54.453 1.00 36.44 257 THR A O 1
ATOM 1467 N N . ILE A 1 230 ? 22.758 7.441 53.537 1.00 31.60 258 ILE A N 1
ATOM 1468 C CA . ILE A 1 230 ? 23.404 6.385 52.758 1.00 30.83 258 ILE A CA 1
ATOM 1469 C C . ILE A 1 230 ? 23.842 5.216 53.634 1.00 35.34 258 ILE A C 1
ATOM 1470 O O . ILE A 1 230 ? 23.914 4.070 53.170 1.00 35.42 258 ILE A O 1
ATOM 1475 N N . GLY A 1 231 ? 24.146 5.478 54.909 1.00 33.21 259 GLY A N 1
ATOM 1476 C CA . GLY A 1 231 ? 24.562 4.406 55.792 1.00 28.77 259 GLY A CA 1
ATOM 1477 C C . GLY A 1 231 ? 23.487 3.382 56.068 1.00 33.90 259 GLY A C 1
ATOM 1478 O O . GLY A 1 231 ? 23.804 2.266 56.492 1.00 34.69 259 GLY A O 1
ATOM 1479 N N . GLN A 1 232 ? 22.227 3.727 55.827 1.00 38.84 260 GLN A N 1
ATOM 1480 C CA . GLN A 1 232 ? 21.121 2.830 56.133 1.00 44.79 260 GLN A CA 1
ATOM 1481 C C . GLN A 1 232 ? 20.773 1.874 54.991 1.00 42.97 260 GLN A C 1
ATOM 1482 O O . GLN A 1 232 ? 19.947 0.977 55.192 1.00 44.18 260 GLN A O 1
ATOM 1488 N N . MET A 1 233 ? 21.392 2.015 53.817 1.00 40.04 261 MET A N 1
ATOM 1489 C CA . MET A 1 233 ? 21.126 1.093 52.713 1.00 34.92 261 MET A CA 1
ATOM 1490 C C . MET A 1 233 ? 21.477 -0.336 53.105 1.00 39.39 261 MET A C 1
ATOM 1491 O O . MET A 1 233 ? 22.617 -0.638 53.473 1.00 46.68 261 MET A O 1
ATOM 1496 N N . LYS A 1 234 ? 20.490 -1.212 53.050 1.00 49.02 262 LYS A N 1
ATOM 1497 C CA . LYS A 1 234 ? 20.764 -2.622 53.240 1.00 46.38 262 LYS A CA 1
ATOM 1498 C C . LYS A 1 234 ? 21.016 -3.275 51.886 1.00 44.64 262 LYS A C 1
ATOM 1499 O O . LYS A 1 234 ? 20.613 -2.761 50.825 1.00 37.28 262 LYS A O 1
ATOM 1502 N N . ASN A 1 235 ? 21.714 -4.409 51.928 1.00 35.35 263 ASN A N 1
ATOM 1503 C CA . ASN A 1 235 ? 21.997 -5.232 50.762 1.00 39.12 263 ASN A CA 1
ATOM 1504 C C . ASN A 1 235 ? 22.958 -4.577 49.777 1.00 34.89 263 ASN A C 1
ATOM 1505 O O . ASN A 1 235 ? 23.267 -5.192 48.751 1.00 34.40 263 ASN A O 1
ATOM 1510 N N . LEU A 1 236 ? 23.441 -3.360 50.041 1.00 26.61 264 LEU A N 1
ATOM 1511 C CA . LEU A 1 236 ? 24.197 -2.635 49.027 1.00 24.77 264 LEU A CA 1
ATOM 1512 C C . LEU A 1 236 ? 25.575 -3.269 48.812 1.00 32.64 264 LEU A C 1
ATOM 1513 O O . LEU A 1 236 ? 26.355 -3.397 49.763 1.00 26.18 264 LEU A O 1
ATOM 1518 N N . ASN A 1 237 ? 25.883 -3.642 47.557 1.00 23.71 265 ASN A N 1
ATOM 1519 C CA . ASN A 1 237 ? 27.210 -4.138 47.177 1.00 24.59 265 ASN A CA 1
ATOM 1520 C C . ASN A 1 237 ? 28.016 -3.181 46.315 1.00 29.50 265 ASN A C 1
ATOM 1521 O O . ASN A 1 237 ? 29.252 -3.156 46.437 1.00 32.62 265 ASN A O 1
ATOM 1526 N N . GLU A 1 238 ? 27.358 -2.420 45.430 1.00 24.34 266 GLU A N 1
ATOM 1527 C CA . GLU A 1 238 ? 28.024 -1.604 44.409 1.00 30.97 266 GLU A CA 1
ATOM 1528 C C . GLU A 1 238 ? 27.253 -0.309 44.216 1.00 29.61 266 GLU A C 1
ATOM 1529 O O . GLU A 1 238 ? 26.050 -0.338 43.942 1.00 33.89 266 GLU A O 1
ATOM 1535 N N . ILE A 1 239 ? 27.936 0.824 44.365 1.00 26.33 267 ILE A N 1
ATOM 1536 C CA . ILE A 1 239 ? 27.334 2.135 44.142 1.00 19.22 267 ILE A CA 1
ATOM 1537 C C . ILE A 1 239 ? 28.312 2.977 43.333 1.00 22.30 267 ILE A C 1
ATOM 1538 O O . ILE A 1 239 ? 29.502 3.045 43.652 1.00 25.97 267 ILE A O 1
ATOM 1543 N N . VAL A 1 240 ? 27.823 3.589 42.262 1.00 27.46 268 VAL A N 1
ATOM 1544 C CA . VAL A 1 240 ? 28.677 4.264 41.294 1.00 32.44 268 VAL A CA 1
ATOM 1545 C C . VAL A 1 240 ? 28.138 5.671 41.060 1.00 37.39 268 VAL A C 1
ATOM 1546 O O . VAL A 1 240 ? 26.995 5.829 40.615 1.00 37.31 268 VAL A O 1
ATOM 1550 N N . PHE A 1 241 ? 28.961 6.683 41.379 1.00 32.23 269 PHE A N 1
ATOM 1551 C CA . PHE A 1 241 ? 28.649 8.101 41.232 1.00 29.92 269 PHE A CA 1
ATOM 1552 C C . PHE A 1 241 ? 29.504 8.809 40.185 1.00 28.75 269 PHE A C 1
ATOM 1553 O O . PHE A 1 241 ? 29.414 10.037 40.072 1.00 23.07 269 PHE A O 1
ATOM 1561 N N . ILE A 1 242 ? 30.369 8.093 39.468 1.00 23.46 270 ILE A N 1
ATOM 1562 C CA . ILE A 1 242 ? 31.300 8.682 38.508 1.00 25.16 270 ILE A CA 1
ATOM 1563 C C . ILE A 1 242 ? 30.684 9.839 37.719 1.00 26.45 270 ILE A C 1
ATOM 1564 O O . ILE A 1 242 ? 29.672 9.671 37.027 1.00 31.71 270 ILE A O 1
ATOM 1569 N N . GLY A 1 243 ? 31.312 11.010 37.783 1.00 26.76 271 GLY A N 1
ATOM 1570 C CA . GLY A 1 243 ? 31.029 12.034 36.797 1.00 23.70 271 GLY A CA 1
ATOM 1571 C C . GLY A 1 243 ? 29.713 12.751 37.010 1.00 22.65 271 GLY A C 1
ATOM 1572 O O . GLY A 1 243 ? 28.825 12.694 36.166 1.00 27.89 271 GLY A O 1
ATOM 1573 N N . ASN A 1 244 ? 29.568 13.396 38.159 1.00 27.56 272 ASN A N 1
ATOM 1574 C CA . ASN A 1 244 ? 28.401 14.207 38.460 1.00 28.20 272 ASN A CA 1
ATOM 1575 C C . ASN A 1 244 ? 28.929 15.543 38.978 1.00 36.87 272 ASN A C 1
ATOM 1576 O O . ASN A 1 244 ? 30.092 15.914 38.776 1.00 34.07 272 ASN A O 1
ATOM 1581 N N . ASN A 1 245 ? 28.063 16.292 39.646 1.00 36.93 273 ASN A N 1
ATOM 1582 C CA . ASN A 1 245 ? 28.464 17.562 40.220 1.00 26.83 273 ASN A CA 1
ATOM 1583 C C . ASN A 1 245 ? 28.169 17.559 41.708 1.00 22.42 273 ASN A C 1
ATOM 1584 O O . ASN A 1 245 ? 27.601 18.518 42.241 1.00 27.16 273 ASN A O 1
ATOM 1589 N N . LEU A 1 246 ? 28.529 16.468 42.372 1.00 18.80 274 LEU A N 1
ATOM 1590 C CA . LEU A 1 246 ? 28.358 16.370 43.807 1.00 23.62 274 LEU A CA 1
ATOM 1591 C C . LEU A 1 246 ? 29.530 17.055 44.527 1.00 31.07 274 LEU A C 1
ATOM 1592 O O . LEU A 1 246 ? 30.621 17.243 43.975 1.00 32.36 274 LEU A O 1
ATOM 1597 N N . SER A 1 247 ? 29.300 17.407 45.783 1.00 33.27 275 SER A N 1
ATOM 1598 C CA . SER A 1 247 ? 30.238 18.231 46.540 1.00 36.14 275 SER A CA 1
ATOM 1599 C C . SER A 1 247 ? 29.958 18.025 48.019 1.00 33.00 275 SER A C 1
ATOM 1600 O O . SER A 1 247 ? 29.220 17.112 48.412 1.00 36.64 275 SER A O 1
ATOM 1603 N N . GLY A 1 248 ? 30.539 18.881 48.842 1.00 36.42 276 GLY A N 1
ATOM 1604 C CA . GLY A 1 248 ? 30.505 18.650 50.269 1.00 26.49 276 GLY A CA 1
ATOM 1605 C C . GLY A 1 248 ? 31.504 17.564 50.646 1.00 38.32 276 GLY A C 1
ATOM 1606 O O . GLY A 1 248 ? 32.285 17.058 49.827 1.00 37.81 276 GLY A O 1
ATOM 1607 N N . CYS A 1 249 ? 31.472 17.215 51.923 1.00 32.38 277 CYS A N 1
ATOM 1608 C CA . CYS A 1 249 ? 32.321 16.164 52.452 1.00 31.66 277 CYS A CA 1
ATOM 1609 C C . CYS A 1 249 ? 31.610 14.825 52.360 1.00 37.24 277 CYS A C 1
ATOM 1610 O O . CYS A 1 249 ? 30.381 14.759 52.357 1.00 45.70 277 CYS A O 1
ATOM 1613 N N . LEU A 1 250 ? 32.397 13.756 52.296 1.00 40.47 278 LEU A N 1
ATOM 1614 C CA . LEU A 1 250 ? 31.845 12.415 52.403 1.00 31.79 278 LEU A CA 1
ATOM 1615 C C . LEU A 1 250 ? 31.207 12.246 53.774 1.00 36.23 278 LEU A C 1
ATOM 1616 O O . LEU A 1 250 ? 31.837 12.571 54.783 1.00 38.92 278 LEU A O 1
ATOM 1621 N N . PRO A 1 251 ? 29.971 11.767 53.865 1.00 36.55 279 PRO A N 1
ATOM 1622 C CA . PRO A 1 251 ? 29.417 11.497 55.193 1.00 33.98 279 PRO A CA 1
ATOM 1623 C C . PRO A 1 251 ? 30.109 10.304 55.821 1.00 39.76 279 PRO A C 1
ATOM 1624 O O . PRO A 1 251 ? 30.334 9.285 55.163 1.00 53.69 279 PRO A O 1
ATOM 1628 N N . ASN A 1 252 ? 30.452 10.442 57.111 1.00 35.41 280 ASN A N 1
ATOM 1629 C CA . ASN A 1 252 ? 31.049 9.341 57.861 1.00 40.57 280 ASN A CA 1
ATOM 1630 C C . ASN A 1 252 ? 30.184 8.087 57.824 1.00 35.76 280 ASN A C 1
ATOM 1631 O O . ASN A 1 252 ? 30.695 6.984 58.047 1.00 36.74 280 ASN A O 1
ATOM 1636 N N . GLU A 1 253 ? 28.884 8.236 57.559 1.00 31.28 281 GLU A N 1
ATOM 1637 C CA . GLU A 1 253 ? 27.973 7.097 57.538 1.00 38.66 281 GLU A CA 1
ATOM 1638 C C . GLU A 1 253 ? 28.308 6.114 56.430 1.00 35.54 281 GLU A C 1
ATOM 1639 O O . GLU A 1 253 ? 27.880 4.957 56.505 1.00 36.41 281 GLU A O 1
ATOM 1645 N N . ILE A 1 254 ? 29.080 6.537 55.420 1.00 26.63 282 ILE A N 1
ATOM 1646 C CA . ILE A 1 254 ? 29.567 5.601 54.409 1.00 32.41 282 ILE A CA 1
ATOM 1647 C C . ILE A 1 254 ? 30.232 4.387 55.044 1.00 33.50 282 ILE A C 1
ATOM 1648 O O . ILE A 1 254 ? 30.145 3.272 54.516 1.00 31.16 282 ILE A O 1
ATOM 1653 N N . GLY A 1 255 ? 30.878 4.568 56.194 1.00 28.80 283 GLY A N 1
ATOM 1654 C CA . GLY A 1 255 ? 31.568 3.464 56.834 1.00 30.70 283 GLY A CA 1
ATOM 1655 C C . GLY A 1 255 ? 30.670 2.354 57.344 1.00 38.29 283 GLY A C 1
ATOM 1656 O O . GLY A 1 255 ? 31.183 1.291 57.705 1.00 41.85 283 GLY A O 1
ATOM 1657 N N . SER A 1 256 ? 29.357 2.567 57.393 1.00 38.96 284 SER A N 1
ATOM 1658 C CA . SER A 1 256 ? 28.448 1.496 57.770 1.00 41.05 284 SER A CA 1
ATOM 1659 C C . SER A 1 256 ? 28.164 0.511 56.638 1.00 37.37 284 SER A C 1
ATOM 1660 O O . SER A 1 256 ? 27.543 -0.524 56.894 1.00 31.70 284 SER A O 1
ATOM 1663 N N . LEU A 1 257 ? 28.611 0.786 55.410 1.00 32.49 285 LEU A N 1
ATOM 1664 C CA . LEU A 1 257 ? 28.291 -0.068 54.256 1.00 35.62 285 LEU A CA 1
ATOM 1665 C C . LEU A 1 257 ? 29.236 -1.270 54.189 1.00 27.94 285 LEU A C 1
ATOM 1666 O O . LEU A 1 257 ? 30.004 -1.460 53.248 1.00 36.27 285 LEU A O 1
ATOM 1671 N N . ASN A 1 258 ? 29.131 -2.124 55.198 1.00 30.59 286 ASN A N 1
ATOM 1672 C CA . ASN A 1 258 ? 30.119 -3.184 55.369 1.00 46.36 286 ASN A CA 1
ATOM 1673 C C . ASN A 1 258 ? 30.009 -4.301 54.331 1.00 35.77 286 ASN A C 1
ATOM 1674 O O . ASN A 1 258 ? 30.907 -5.146 54.271 1.00 39.42 286 ASN A O 1
ATOM 1679 N N . ASN A 1 259 ? 28.974 -4.327 53.499 1.00 28.30 287 ASN A N 1
ATOM 1680 C CA . ASN A 1 259 ? 28.910 -5.307 52.413 1.00 34.50 287 ASN A CA 1
ATOM 1681 C C . ASN A 1 259 ? 29.286 -4.729 51.053 1.00 35.75 287 ASN A C 1
ATOM 1682 O O . ASN A 1 259 ? 29.212 -5.446 50.054 1.00 34.87 287 ASN A O 1
ATOM 1687 N N . VAL A 1 260 ? 29.712 -3.468 50.993 1.00 37.31 288 VAL A N 1
ATOM 1688 C CA . VAL A 1 260 ? 30.069 -2.837 49.724 1.00 36.49 288 VAL A CA 1
ATOM 1689 C C . VAL A 1 260 ? 31.365 -3.430 49.176 1.00 25.82 288 VAL A C 1
ATOM 1690 O O . VAL A 1 260 ? 32.359 -3.562 49.894 1.00 25.32 288 VAL A O 1
ATOM 1694 N N . THR A 1 261 ? 31.367 -3.778 47.888 1.00 29.85 289 THR A N 1
ATOM 1695 C CA . THR A 1 261 ? 32.587 -4.168 47.192 1.00 26.99 289 THR A CA 1
ATOM 1696 C C . THR A 1 261 ? 33.105 -3.113 46.225 1.00 28.47 289 THR A C 1
ATOM 1697 O O . THR A 1 261 ? 34.281 -3.170 45.834 1.00 23.62 289 THR A O 1
ATOM 1701 N N . VAL A 1 262 ? 32.246 -2.192 45.794 1.00 23.13 290 VAL A N 1
ATOM 1702 C CA . VAL A 1 262 ? 32.574 -1.217 44.770 1.00 29.28 290 VAL A CA 1
ATOM 1703 C C . VAL A 1 262 ? 32.007 0.104 45.249 1.00 30.90 290 VAL A C 1
ATOM 1704 O O . VAL A 1 262 ? 30.782 0.264 45.324 1.00 23.65 290 VAL A O 1
ATOM 1708 N N . PHE A 1 263 ? 32.882 1.054 45.550 1.00 33.58 291 PHE A N 1
ATOM 1709 C CA . PHE A 1 263 ? 32.465 2.404 45.908 1.00 29.82 291 PHE A CA 1
ATOM 1710 C C . PHE A 1 263 ? 33.261 3.375 45.042 1.00 32.00 291 PHE A C 1
ATOM 1711 O O . PHE A 1 263 ? 34.455 3.598 45.272 1.00 32.56 291 PHE A O 1
ATOM 1719 N N . ASP A 1 264 ? 32.605 3.967 44.058 1.00 28.05 292 ASP A N 1
ATOM 1720 C CA . ASP A 1 264 ? 33.272 4.845 43.102 1.00 33.70 292 ASP A CA 1
ATOM 1721 C C . ASP A 1 264 ? 32.614 6.225 43.156 1.00 34.82 292 ASP A C 1
ATOM 1722 O O . ASP A 1 264 ? 31.456 6.385 42.759 1.00 30.01 292 ASP A O 1
ATOM 1727 N N . ALA A 1 265 ? 33.352 7.215 43.664 1.00 26.26 293 ALA A N 1
ATOM 1728 C CA . ALA A 1 265 ? 32.873 8.584 43.807 1.00 22.03 293 ALA A CA 1
ATOM 1729 C C . ALA A 1 265 ? 33.648 9.545 42.918 1.00 24.84 293 ALA A C 1
ATOM 1730 O O . ALA A 1 265 ? 33.641 10.759 43.162 1.00 27.58 293 ALA A O 1
ATOM 1732 N N . SER A 1 266 ? 34.261 9.035 41.857 1.00 23.24 294 SER A N 1
ATOM 1733 C CA . SER A 1 266 ? 35.257 9.820 41.153 1.00 32.83 294 SER A CA 1
ATOM 1734 C C . SER A 1 266 ? 34.609 10.852 40.230 1.00 32.78 294 SER A C 1
ATOM 1735 O O . SER A 1 266 ? 33.438 10.739 39.830 1.00 28.12 294 SER A O 1
ATOM 1738 N N . SER A 1 267 ? 35.402 11.878 39.904 1.00 29.50 295 SER A N 1
ATOM 1739 C CA . SER A 1 267 ? 35.016 12.911 38.946 1.00 26.96 295 SER A CA 1
ATOM 1740 C C . SER A 1 267 ? 33.795 13.674 39.443 1.00 28.87 295 SER A C 1
ATOM 1741 O O . SER A 1 267 ? 32.802 13.844 38.729 1.00 33.94 295 SER A O 1
ATOM 1744 N N . ASN A 1 268 ? 33.863 14.096 40.704 1.00 29.69 296 ASN A N 1
ATOM 1745 C CA . ASN A 1 268 ? 32.860 14.978 41.270 1.00 26.22 296 ASN A CA 1
ATOM 1746 C C . ASN A 1 268 ? 33.587 16.202 41.813 1.00 35.64 296 ASN A C 1
ATOM 1747 O O . ASN A 1 268 ? 34.588 16.630 41.231 1.00 35.50 296 ASN A O 1
ATOM 1752 N N . GLY A 1 269 ? 33.109 16.763 42.920 1.00 26.05 297 GLY A N 1
ATOM 1753 C CA . GLY A 1 269 ? 33.713 17.941 43.492 1.00 20.82 297 GLY A CA 1
ATOM 1754 C C . GLY A 1 269 ? 33.721 17.834 45.000 1.00 26.46 297 GLY A C 1
ATOM 1755 O O . GLY A 1 269 ? 33.475 18.819 45.703 1.00 27.51 297 GLY A O 1
ATOM 1756 N N . PHE A 1 270 ? 33.984 16.636 45.512 1.00 24.43 298 PHE A N 1
ATOM 1757 C CA . PHE A 1 270 ? 34.011 16.460 46.953 1.00 29.85 298 PHE A CA 1
ATOM 1758 C C . PHE A 1 270 ? 35.214 17.171 47.571 1.00 33.36 298 PHE A C 1
ATOM 1759 O O . PHE A 1 270 ? 36.248 17.375 46.931 1.00 27.70 298 PHE A O 1
ATOM 1767 N N . VAL A 1 271 ? 35.055 17.560 48.830 1.00 40.28 299 VAL A N 1
ATOM 1768 C CA . VAL A 1 271 ? 36.061 18.281 49.586 1.00 35.16 299 VAL A CA 1
ATOM 1769 C C . VAL A 1 271 ? 36.217 17.601 50.938 1.00 38.85 299 VAL A C 1
ATOM 1770 O O . VAL A 1 271 ? 35.543 16.621 51.246 1.00 34.41 299 VAL A O 1
ATOM 1774 N N . GLY A 1 272 ? 37.113 18.141 51.751 1.00 36.32 300 GLY A N 1
ATOM 1775 C CA . GLY A 1 272 ? 37.370 17.545 53.036 1.00 36.74 300 GLY A CA 1
ATOM 1776 C C . GLY A 1 272 ? 38.353 16.395 52.966 1.00 31.81 300 GLY A C 1
ATOM 1777 O O . GLY A 1 272 ? 39.009 16.118 51.952 1.00 27.32 300 GLY A O 1
ATOM 1778 N N . SER A 1 273 ? 38.456 15.722 54.095 1.00 30.99 301 SER A N 1
ATOM 1779 C CA . SER A 1 273 ? 39.282 14.537 54.230 1.00 40.56 301 SER A CA 1
ATOM 1780 C C . SER A 1 273 ? 38.429 13.291 54.084 1.00 37.31 301 SER A C 1
ATOM 1781 O O . SER A 1 273 ? 37.216 13.309 54.291 1.00 48.75 301 SER A O 1
ATOM 1784 N N . LEU A 1 274 ? 39.076 12.213 53.692 1.00 40.21 302 LEU A N 1
ATOM 1785 C CA . LEU A 1 274 ? 38.419 10.925 53.745 1.00 34.10 302 LEU A CA 1
ATOM 1786 C C . LEU A 1 274 ? 38.021 10.668 55.188 1.00 36.01 302 LEU A C 1
ATOM 1787 O O . LEU A 1 274 ? 38.829 10.899 56.095 1.00 38.17 302 LEU A O 1
ATOM 1792 N N . PRO A 1 275 ? 36.789 10.257 55.451 1.00 37.01 303 PRO A N 1
ATOM 1793 C CA . PRO A 1 275 ? 36.418 9.948 56.830 1.00 36.39 303 PRO A CA 1
ATOM 1794 C C . PRO A 1 275 ? 37.135 8.696 57.304 1.00 39.36 303 PRO A C 1
ATOM 1795 O O . PRO A 1 275 ? 37.270 7.718 56.565 1.00 46.30 303 PRO A O 1
ATOM 1799 N N . SER A 1 276 ? 37.608 8.747 58.552 1.00 32.50 304 SER A N 1
ATOM 1800 C CA . SER A 1 276 ? 38.260 7.594 59.161 1.00 43.06 304 SER A CA 1
ATOM 1801 C C . SER A 1 276 ? 37.314 6.413 59.305 1.00 36.36 304 SER A C 1
ATOM 1802 O O . SER A 1 276 ? 37.774 5.273 59.411 1.00 44.54 304 SER A O 1
ATOM 1805 N N . THR A 1 277 ? 36.004 6.663 59.312 1.00 41.82 305 THR A N 1
ATOM 1806 C CA . THR A 1 277 ? 35.007 5.597 59.336 1.00 42.61 305 THR A CA 1
ATOM 1807 C C . THR A 1 277 ? 35.103 4.661 58.134 1.00 36.00 305 THR A C 1
ATOM 1808 O O . THR A 1 277 ? 34.513 3.575 58.167 1.00 30.52 305 THR A O 1
ATOM 1812 N N . LEU A 1 278 ? 35.827 5.043 57.080 1.00 32.35 306 LEU A N 1
ATOM 1813 C CA . LEU A 1 278 ? 35.933 4.156 55.931 1.00 34.10 306 LEU A CA 1
ATOM 1814 C C . LEU A 1 278 ? 36.634 2.852 56.273 1.00 39.11 306 LEU A C 1
ATOM 1815 O O . LEU A 1 278 ? 36.621 1.933 55.447 1.00 40.13 306 LEU A O 1
ATOM 1820 N N . SER A 1 279 ? 37.215 2.730 57.471 1.00 42.08 307 SER A N 1
ATOM 1821 C CA . SER A 1 279 ? 37.775 1.440 57.859 1.00 40.93 307 SER A CA 1
ATOM 1822 C C . SER A 1 279 ? 36.692 0.401 58.096 1.00 38.37 307 SER A C 1
ATOM 1823 O O . SER A 1 279 ? 37.009 -0.785 58.206 1.00 41.48 307 SER A O 1
ATOM 1826 N N . GLY A 1 280 ? 35.429 0.815 58.170 1.00 39.14 308 GLY A N 1
ATOM 1827 C CA . GLY A 1 280 ? 34.319 -0.111 58.225 1.00 39.85 308 GLY A CA 1
ATOM 1828 C C . GLY A 1 280 ? 33.950 -0.770 56.913 1.00 45.57 308 GLY A C 1
ATOM 1829 O O . GLY A 1 280 ? 33.058 -1.621 56.892 1.00 52.90 308 GLY A O 1
ATOM 1830 N N . LEU A 1 281 ? 34.599 -0.411 55.804 1.00 35.86 309 LEU A N 1
ATOM 1831 C CA . LEU A 1 281 ? 34.299 -1.025 54.512 1.00 31.46 309 LEU A CA 1
ATOM 1832 C C . LEU A 1 281 ? 35.011 -2.373 54.393 1.00 34.08 309 LEU A C 1
ATOM 1833 O O . LEU A 1 281 ? 35.878 -2.593 53.547 1.00 36.13 309 LEU A O 1
ATOM 1838 N N . ALA A 1 282 ? 34.596 -3.298 55.265 1.00 38.90 310 ALA A N 1
ATOM 1839 C CA . ALA A 1 282 ? 35.305 -4.563 55.422 1.00 38.11 310 ALA A CA 1
ATOM 1840 C C . ALA A 1 282 ? 35.332 -5.390 54.142 1.00 39.96 310 ALA A C 1
ATOM 1841 O O . ALA A 1 282 ? 36.141 -6.315 54.038 1.00 47.70 310 ALA A O 1
ATOM 1843 N N . ASN A 1 283 ? 34.478 -5.086 53.167 1.00 29.99 311 ASN A N 1
ATOM 1844 C CA . ASN A 1 283 ? 34.392 -5.885 51.949 1.00 40.05 311 ASN A CA 1
ATOM 1845 C C . ASN A 1 283 ? 34.810 -5.143 50.688 1.00 34.47 311 ASN A C 1
ATOM 1846 O O . ASN A 1 283 ? 34.792 -5.750 49.612 1.00 32.04 311 ASN A O 1
ATOM 1851 N N . VAL A 1 284 ? 35.167 -3.859 50.774 1.00 21.55 312 VAL A N 1
ATOM 1852 C CA . VAL A 1 284 ? 35.341 -3.084 49.557 1.00 25.69 312 VAL A CA 1
ATOM 1853 C C . VAL A 1 284 ? 36.517 -3.638 48.774 1.00 29.14 312 VAL A C 1
ATOM 1854 O O . VAL A 1 284 ? 37.557 -3.994 49.342 1.00 31.61 312 VAL A O 1
ATOM 1858 N N . GLU A 1 285 ? 36.320 -3.804 47.471 1.00 27.40 313 GLU A N 1
ATOM 1859 C CA . GLU A 1 285 ? 37.365 -4.297 46.592 1.00 30.03 313 GLU A CA 1
ATOM 1860 C C . GLU A 1 285 ? 37.887 -3.222 45.660 1.00 31.73 313 GLU A C 1
ATOM 1861 O O . GLU A 1 285 ? 39.106 -3.102 45.462 1.00 28.24 313 GLU A O 1
ATOM 1867 N N . GLN A 1 286 ? 36.973 -2.431 45.114 1.00 23.01 314 GLN A N 1
ATOM 1868 C CA . GLN A 1 286 ? 37.267 -1.328 44.213 1.00 27.42 314 GLN A CA 1
ATOM 1869 C C . GLN A 1 286 ? 36.808 -0.059 44.904 1.00 26.28 314 GLN A C 1
ATOM 1870 O O . GLN A 1 286 ? 35.645 0.042 45.308 1.00 36.84 314 GLN A O 1
ATOM 1876 N N . MET A 1 287 ? 37.720 0.887 45.074 1.00 32.95 315 MET A N 1
ATOM 1877 C CA . MET A 1 287 ? 37.403 2.162 45.704 1.00 27.78 315 MET A CA 1
ATOM 1878 C C . MET A 1 287 ? 38.123 3.248 44.919 1.00 26.48 315 MET A C 1
ATOM 1879 O O . MET A 1 287 ? 39.349 3.204 44.783 1.00 28.69 315 MET A O 1
ATOM 1884 N N . ASP A 1 288 ? 37.358 4.195 44.387 1.00 21.02 316 ASP A N 1
ATOM 1885 C CA . ASP A 1 288 ? 37.856 5.217 43.467 1.00 27.98 316 ASP A CA 1
ATOM 1886 C C . ASP A 1 288 ? 37.369 6.575 43.950 1.00 32.19 316 ASP A C 1
ATOM 1887 O O . ASP A 1 288 ? 36.166 6.855 43.905 1.00 29.01 316 ASP A O 1
ATOM 1892 N N . PHE A 1 289 ? 38.292 7.425 44.395 1.00 31.01 317 PHE A N 1
ATOM 1893 C CA . PHE A 1 289 ? 37.961 8.806 44.732 1.00 24.02 317 PHE A CA 1
ATOM 1894 C C . PHE A 1 289 ? 38.634 9.795 43.802 1.00 27.97 317 PHE A C 1
ATOM 1895 O O . PHE A 1 289 ? 38.680 10.992 44.122 1.00 30.19 317 PHE A O 1
ATOM 1903 N N . SER A 1 290 ? 39.178 9.329 42.675 1.00 17.59 318 SER A N 1
ATOM 1904 C CA . SER A 1 290 ? 39.948 10.219 41.810 1.00 27.01 318 SER A CA 1
ATOM 1905 C C . SER A 1 290 ? 39.107 11.419 41.352 1.00 29.03 318 SER A C 1
ATOM 1906 O O . SER A 1 290 ? 37.869 11.392 41.353 1.00 27.82 318 SER A O 1
ATOM 1909 N N . TYR A 1 291 ? 39.806 12.491 40.978 1.00 29.28 319 TYR A N 1
ATOM 1910 C CA . TYR A 1 291 ? 39.213 13.677 40.347 1.00 25.99 319 TYR A CA 1
ATOM 1911 C C . TYR A 1 291 ? 38.174 14.327 41.253 1.00 22.30 319 TYR A C 1
ATOM 1912 O O . TYR A 1 291 ? 36.996 14.463 40.913 1.00 28.35 319 TYR A O 1
ATOM 1921 N N . ASN A 1 292 ? 38.636 14.720 42.429 1.00 23.29 320 ASN A N 1
ATOM 1922 C CA . ASN A 1 292 ? 37.815 15.450 43.373 1.00 25.02 320 ASN A CA 1
ATOM 1923 C C . ASN A 1 292 ? 38.672 16.573 43.938 1.00 30.34 320 ASN A C 1
ATOM 1924 O O . ASN A 1 292 ? 39.670 16.976 43.335 1.00 34.49 320 ASN A O 1
ATOM 1929 N N . LYS A 1 293 ? 38.299 17.077 45.107 1.00 32.48 321 LYS A N 1
ATOM 1930 C CA . LYS A 1 293 ? 39.084 18.105 45.776 1.00 36.90 321 LYS A CA 1
ATOM 1931 C C . LYS A 1 293 ? 39.396 17.687 47.201 1.00 33.82 321 LYS A C 1
ATOM 1932 O O . LYS A 1 293 ? 39.445 18.517 48.112 1.00 33.10 321 LYS A O 1
ATOM 1938 N N . PHE A 1 294 ? 39.611 16.390 47.417 1.00 32.54 322 PHE A N 1
ATOM 1939 C CA . PHE A 1 294 ? 39.942 15.918 48.753 1.00 32.43 322 PHE A CA 1
ATOM 1940 C C . PHE A 1 294 ? 41.299 16.441 49.193 1.00 36.01 322 PHE A C 1
ATOM 1941 O O . PHE A 1 294 ? 42.219 16.636 48.386 1.00 28.18 322 PHE A O 1
ATOM 1949 N N . THR A 1 295 ? 41.432 16.609 50.500 1.00 39.65 323 THR A N 1
ATOM 1950 C CA . THR A 1 295 ? 42.670 17.067 51.105 1.00 41.62 323 THR A CA 1
ATOM 1951 C C . THR A 1 295 ? 43.028 16.148 52.260 1.00 42.57 323 THR A C 1
ATOM 1952 O O . THR A 1 295 ? 42.213 15.344 52.727 1.00 41.95 323 THR A O 1
ATOM 1956 N N . GLY A 1 296 ? 44.274 16.268 52.709 1.00 32.08 324 GLY A N 1
ATOM 1957 C CA . GLY A 1 296 ? 44.686 15.612 53.928 1.00 27.68 324 GLY A CA 1
ATOM 1958 C C . GLY A 1 296 ? 45.441 14.323 53.703 1.00 31.91 324 GLY A C 1
ATOM 1959 O O . GLY A 1 296 ? 46.130 14.143 52.692 1.00 34.46 324 GLY A O 1
ATOM 1960 N N . PHE A 1 297 ? 45.288 13.409 54.648 1.00 41.54 325 PHE A N 1
ATOM 1961 C CA . PHE A 1 297 ? 46.104 12.213 54.741 1.00 49.10 325 PHE A CA 1
ATOM 1962 C C . PHE A 1 297 ? 45.311 10.996 54.280 1.00 49.67 325 PHE A C 1
ATOM 1963 O O . PHE A 1 297 ? 44.107 10.897 54.530 1.00 46.30 325 PHE A O 1
ATOM 1971 N N . VAL A 1 298 ? 45.987 10.090 53.574 1.00 42.18 326 VAL A N 1
ATOM 1972 C CA . VAL A 1 298 ? 45.476 8.752 53.293 1.00 35.23 326 VAL A CA 1
ATOM 1973 C C . VAL A 1 298 ? 46.263 7.795 54.178 1.00 44.47 326 VAL A C 1
ATOM 1974 O O . VAL A 1 298 ? 47.482 7.647 54.019 1.00 50.77 326 VAL A O 1
ATOM 1978 N N . THR A 1 299 ? 45.570 7.158 55.114 1.00 43.33 327 THR A N 1
ATOM 1979 C CA . THR A 1 299 ? 46.155 6.338 56.165 1.00 41.10 327 THR A CA 1
ATOM 1980 C C . THR A 1 299 ? 46.050 4.857 55.812 1.00 44.48 327 THR A C 1
ATOM 1981 O O . THR A 1 299 ? 45.320 4.454 54.900 1.00 43.20 327 THR A O 1
ATOM 1985 N N . ASP A 1 300 ? 46.756 4.033 56.583 1.00 43.38 328 ASP A N 1
ATOM 1986 C CA . ASP A 1 300 ? 46.610 2.595 56.407 1.00 55.35 328 ASP A CA 1
ATOM 1987 C C . ASP A 1 300 ? 45.347 2.068 57.069 1.00 49.23 328 ASP A C 1
ATOM 1988 O O . ASP A 1 300 ? 45.020 0.890 56.900 1.00 44.04 328 ASP A O 1
ATOM 1993 N N . ASN A 1 301 ? 44.651 2.914 57.833 1.00 53.75 329 ASN A N 1
ATOM 1994 C CA . ASN A 1 301 ? 43.275 2.631 58.214 1.00 57.56 329 ASN A CA 1
ATOM 1995 C C . ASN A 1 301 ? 42.485 2.165 56.999 1.00 50.09 329 ASN A C 1
ATOM 1996 O O . ASN A 1 301 ? 41.663 1.244 57.083 1.00 51.97 329 ASN A O 1
ATOM 2001 N N . ILE A 1 302 ? 42.762 2.773 55.852 1.00 39.50 330 ILE A N 1
ATOM 2002 C CA . ILE A 1 302 ? 42.045 2.522 54.616 1.00 45.18 330 ILE A CA 1
ATOM 2003 C C . ILE A 1 302 ? 42.832 1.602 53.689 1.00 37.54 330 ILE A C 1
ATOM 2004 O O . ILE A 1 302 ? 42.294 0.633 53.154 1.00 34.83 330 ILE A O 1
ATOM 2009 N N . CYS A 1 303 ? 44.125 1.869 53.519 1.00 31.11 331 CYS A N 1
ATOM 2010 C CA . CYS A 1 303 ? 44.934 1.144 52.550 1.00 32.11 331 CYS A CA 1
ATOM 2011 C C . CYS A 1 303 ? 45.187 -0.307 52.936 1.00 39.16 331 CYS A C 1
ATOM 2012 O O . CYS A 1 303 ? 45.608 -1.089 52.073 1.00 40.46 331 CYS A O 1
ATOM 2015 N N . LYS A 1 304 ? 44.925 -0.702 54.186 1.00 34.27 332 LYS A N 1
ATOM 2016 C CA . LYS A 1 304 ? 45.115 -2.093 54.578 1.00 37.22 332 LYS A CA 1
ATOM 2017 C C . LYS A 1 304 ? 43.798 -2.831 54.789 1.00 44.51 332 LYS A C 1
ATOM 2018 O O . LYS A 1 304 ? 43.786 -3.903 55.397 1.00 41.28 332 LYS A O 1
ATOM 2024 N N . LEU A 1 305 ? 42.695 -2.286 54.275 1.00 47.94 333 LEU A N 1
ATOM 2025 C CA . LEU A 1 305 ? 41.434 -3.010 54.277 1.00 36.06 333 LEU A CA 1
ATOM 2026 C C . LEU A 1 305 ? 41.615 -4.359 53.579 1.00 33.19 333 LEU A C 1
ATOM 2027 O O . LEU A 1 305 ? 42.312 -4.446 52.562 1.00 37.84 333 LEU A O 1
ATOM 2032 N N . PRO A 1 306 ? 41.009 -5.429 54.100 1.00 38.99 334 PRO A N 1
ATOM 2033 C CA . PRO A 1 306 ? 41.436 -6.789 53.705 1.00 36.35 334 PRO A CA 1
ATOM 2034 C C . PRO A 1 306 ? 41.109 -7.186 52.274 1.00 45.58 334 PRO A C 1
ATOM 2035 O O . PRO A 1 306 ? 41.879 -7.938 51.663 1.00 52.73 334 PRO A O 1
ATOM 2039 N N . LYS A 1 307 ? 39.977 -6.754 51.724 1.00 40.38 335 LYS A N 1
ATOM 2040 C CA . LYS A 1 307 ? 39.620 -7.142 50.367 1.00 42.36 335 LYS A CA 1
ATOM 2041 C C . LYS A 1 307 ? 39.931 -6.055 49.350 1.00 41.94 335 LYS A C 1
ATOM 2042 O O . LYS A 1 307 ? 39.698 -6.256 48.150 1.00 43.01 335 LYS A O 1
ATOM 2048 N N . LEU A 1 308 ? 40.488 -4.931 49.798 1.00 35.99 336 LEU A N 1
ATOM 2049 C CA . LEU A 1 308 ? 40.732 -3.792 48.924 1.00 39.96 336 LEU A CA 1
ATOM 2050 C C . LEU A 1 308 ? 41.857 -4.117 47.960 1.00 40.00 336 LEU A C 1
ATOM 2051 O O . LEU A 1 308 ? 42.994 -4.314 48.383 1.00 47.62 336 LEU A O 1
ATOM 2056 N N . SER A 1 309 ? 41.564 -4.162 46.662 1.00 34.92 337 SER A N 1
ATOM 2057 C CA . SER A 1 309 ? 42.589 -4.513 45.692 1.00 27.30 337 SER A CA 1
ATOM 2058 C C . SER A 1 309 ? 42.926 -3.405 44.697 1.00 28.64 337 SER A C 1
ATOM 2059 O O . SER A 1 309 ? 43.983 -3.475 44.064 1.00 29.47 337 SER A O 1
ATOM 2062 N N . ASN A 1 310 ? 42.076 -2.396 44.544 1.00 27.47 338 ASN A N 1
ATOM 2063 C CA . ASN A 1 310 ? 42.298 -1.301 43.599 1.00 31.33 338 ASN A CA 1
ATOM 2064 C C . ASN A 1 310 ? 41.792 -0.034 44.278 1.00 33.26 338 ASN A C 1
ATOM 2065 O O . ASN A 1 310 ? 40.586 0.119 44.500 1.00 38.78 338 ASN A O 1
ATOM 2070 N N . PHE A 1 311 ? 42.709 0.852 44.653 1.00 30.46 339 PHE A N 1
ATOM 2071 C CA . PHE A 1 311 ? 42.366 2.070 45.382 1.00 27.22 339 PHE A CA 1
ATOM 2072 C C . PHE A 1 311 ? 42.995 3.239 44.638 1.00 32.49 339 PHE A C 1
ATOM 2073 O O . PHE A 1 311 ? 44.216 3.415 44.670 1.00 35.93 339 PHE A O 1
ATOM 2081 N N . THR A 1 312 ? 42.152 4.020 43.968 1.00 28.76 340 THR A N 1
ATOM 2082 C CA . THR A 1 312 ? 42.530 5.138 43.104 1.00 29.21 340 THR A CA 1
ATOM 2083 C C . THR A 1 312 ? 42.135 6.434 43.805 1.00 31.34 340 THR A C 1
ATOM 2084 O O . THR A 1 312 ? 40.952 6.658 44.069 1.00 27.07 340 THR A O 1
ATOM 2088 N N . PHE A 1 313 ? 43.113 7.277 44.123 1.00 37.42 341 PHE A N 1
ATOM 2089 C CA . PHE A 1 313 ? 42.821 8.544 44.786 1.00 24.34 341 PHE A CA 1
ATOM 2090 C C . PHE A 1 313 ? 43.545 9.689 44.087 1.00 32.66 341 PHE A C 1
ATOM 2091 O O . PHE A 1 313 ? 43.841 10.722 44.693 1.00 33.94 341 PHE A O 1
ATOM 2099 N N . SER A 1 314 ? 43.805 9.517 42.795 1.00 28.95 342 SER A N 1
ATOM 2100 C CA . SER A 1 314 ? 44.571 10.468 42.021 1.00 30.29 342 SER A CA 1
ATOM 2101 C C . SER A 1 314 ? 43.748 11.733 41.750 1.00 31.42 342 SER A C 1
ATOM 2102 O O . SER A 1 314 ? 42.529 11.754 41.911 1.00 23.39 342 SER A O 1
ATOM 2105 N N . TYR A 1 315 ? 44.432 12.796 41.313 1.00 30.49 343 TYR A N 1
ATOM 2106 C CA . TYR A 1 315 ? 43.799 14.085 41.014 1.00 25.76 343 TYR A CA 1
ATOM 2107 C C . TYR A 1 315 ? 42.940 14.563 42.180 1.00 28.41 343 TYR A C 1
ATOM 2108 O O . TYR A 1 315 ? 41.716 14.732 42.067 1.00 23.36 343 TYR A O 1
ATOM 2117 N N . ASN A 1 316 ? 43.620 14.786 43.300 1.00 18.88 344 ASN A N 1
ATOM 2118 C CA . ASN A 1 316 ? 43.033 15.385 44.500 1.00 19.71 344 ASN A CA 1
ATOM 2119 C C . ASN A 1 316 ? 44.072 16.339 45.085 1.00 27.68 344 ASN A C 1
ATOM 2120 O O . ASN A 1 316 ? 45.006 16.777 44.398 1.00 27.12 344 ASN A O 1
ATOM 2125 N N . PHE A 1 317 ? 43.932 16.681 46.362 1.00 30.08 345 PHE A N 1
ATOM 2126 C CA . PHE A 1 317 ? 44.979 17.479 47.019 1.00 33.47 345 PHE A CA 1
ATOM 2127 C C . PHE A 1 317 ? 45.452 16.817 48.308 1.00 37.15 345 PHE A C 1
ATOM 2128 O O . PHE A 1 317 ? 45.629 17.481 49.337 1.00 42.50 345 PHE A O 1
ATOM 2136 N N . PHE A 1 318 ? 45.649 15.501 48.293 1.00 27.51 346 PHE A N 1
ATOM 2137 C CA . PHE A 1 318 ? 46.228 14.843 49.454 1.00 30.03 346 PHE A CA 1
ATOM 2138 C C . PHE A 1 318 ? 47.678 15.308 49.634 1.00 35.86 346 PHE A C 1
ATOM 2139 O O . PHE A 1 318 ? 48.445 15.405 48.665 1.00 32.55 346 PHE A O 1
ATOM 2147 N N . ASN A 1 319 ? 48.044 15.634 50.871 1.00 34.61 347 ASN A N 1
ATOM 2148 C CA . ASN A 1 319 ? 49.401 16.069 51.178 1.00 40.81 347 ASN A CA 1
ATOM 2149 C C . ASN A 1 319 ? 50.172 15.054 52.014 1.00 41.26 347 ASN A C 1
ATOM 2150 O O . ASN A 1 319 ? 51.315 15.327 52.384 1.00 40.04 347 ASN A O 1
ATOM 2155 N N . GLY A 1 320 ? 49.588 13.892 52.305 1.00 37.00 348 GLY A N 1
ATOM 2156 C CA . GLY A 1 320 ? 50.306 12.818 52.965 1.00 30.73 348 GLY A CA 1
ATOM 2157 C C . GLY A 1 320 ? 49.672 11.480 52.653 1.00 45.41 348 GLY A C 1
ATOM 2158 O O . GLY A 1 320 ? 48.465 11.389 52.393 1.00 40.64 348 GLY A O 1
ATOM 2159 N N . GLU A 1 321 ? 50.492 10.428 52.673 1.00 37.45 349 GLU A N 1
ATOM 2160 C CA . GLU A 1 321 ? 49.958 9.084 52.518 1.00 42.24 349 GLU A CA 1
ATOM 2161 C C . GLU A 1 321 ? 50.796 8.112 53.325 1.00 39.60 349 GLU A C 1
ATOM 2162 O O . GLU A 1 321 ? 52.007 8.271 53.445 1.00 46.99 349 GLU A O 1
ATOM 2168 N N . ALA A 1 322 ? 50.135 7.099 53.870 1.00 37.46 350 ALA A N 1
ATOM 2169 C CA . ALA A 1 322 ? 50.841 6.014 54.529 1.00 40.57 350 ALA A CA 1
ATOM 2170 C C . ALA A 1 322 ? 51.711 5.248 53.533 1.00 43.03 350 ALA A C 1
ATOM 2171 O O . ALA A 1 322 ? 51.440 5.212 52.328 1.00 41.49 350 ALA A O 1
ATOM 2173 N N . GLN A 1 323 ? 52.771 4.624 54.052 1.00 42.08 351 GLN A N 1
ATOM 2174 C CA . GLN A 1 323 ? 53.664 3.856 53.187 1.00 43.33 351 GLN A CA 1
ATOM 2175 C C . GLN A 1 323 ? 52.934 2.698 52.523 1.00 35.83 351 GLN A C 1
ATOM 2176 O O . GLN A 1 323 ? 53.260 2.319 51.393 1.00 43.86 351 GLN A O 1
ATOM 2182 N N . SER A 1 324 ? 51.954 2.124 53.198 1.00 32.65 352 SER A N 1
ATOM 2183 C CA . SER A 1 324 ? 51.211 1.036 52.581 1.00 39.98 352 SER A CA 1
ATOM 2184 C C . SER A 1 324 ? 50.202 1.521 51.547 1.00 34.43 352 SER A C 1
ATOM 2185 O O . SER A 1 324 ? 49.572 0.688 50.897 1.00 43.26 352 SER A O 1
ATOM 2188 N N . CYS A 1 325 ? 50.053 2.833 51.361 1.00 32.85 353 CYS A N 1
ATOM 2189 C CA . CYS A 1 325 ? 49.237 3.409 50.292 1.00 28.20 353 CYS A CA 1
ATOM 2190 C C . CYS A 1 325 ? 50.021 3.695 49.028 1.00 33.28 353 CYS A C 1
ATOM 2191 O O . CYS A 1 325 ? 49.446 4.225 48.073 1.00 36.48 353 CYS A O 1
ATOM 2194 N N . VAL A 1 326 ? 51.313 3.407 49.010 1.00 35.87 354 VAL A N 1
ATOM 2195 C CA . VAL A 1 326 ? 52.164 3.903 47.931 1.00 31.77 354 VAL A CA 1
ATOM 2196 C C . VAL A 1 326 ? 52.028 2.970 46.732 1.00 32.48 354 VAL A C 1
ATOM 2197 O O . VAL A 1 326 ? 52.155 1.744 46.887 1.00 36.95 354 VAL A O 1
ATOM 2201 N N . PRO A 1 327 ? 51.748 3.498 45.552 1.00 29.51 355 PRO A N 1
ATOM 2202 C CA . PRO A 1 327 ? 51.690 2.645 44.364 1.00 31.99 355 PRO A CA 1
ATOM 2203 C C . PRO A 1 327 ? 53.058 2.032 44.090 1.00 30.34 355 PRO A C 1
ATOM 2204 O O . PRO A 1 327 ? 54.097 2.577 44.467 1.00 34.53 355 PRO A O 1
ATOM 2208 N N . GLY A 1 328 ? 53.043 0.864 43.452 1.00 16.17 356 GLY A N 1
ATOM 2209 C CA . GLY A 1 328 ? 54.231 0.045 43.267 1.00 23.97 356 GLY A CA 1
ATOM 2210 C C . GLY A 1 328 ? 54.752 -0.650 44.513 1.00 26.82 356 GLY A C 1
ATOM 2211 O O . GLY A 1 328 ? 55.752 -1.359 44.421 1.00 37.72 356 GLY A O 1
ATOM 2212 N N . SER A 1 329 ? 54.132 -0.455 45.677 1.00 37.18 357 SER A N 1
ATOM 2213 C CA . SER A 1 329 ? 54.642 -1.002 46.932 1.00 35.19 357 SER A CA 1
ATOM 2214 C C . SER A 1 329 ? 54.111 -2.391 47.241 1.00 48.58 357 SER A C 1
ATOM 2215 O O . SER A 1 329 ? 54.711 -3.098 48.052 1.00 59.32 357 SER A O 1
ATOM 2218 N N . SER A 1 330 ? 52.996 -2.793 46.646 1.00 46.67 358 SER A N 1
ATOM 2219 C CA . SER A 1 330 ? 52.377 -4.060 46.983 1.00 40.60 358 SER A CA 1
ATOM 2220 C C . SER A 1 330 ? 52.168 -4.873 45.712 1.00 39.15 358 SER A C 1
ATOM 2221 O O . SER A 1 330 ? 51.863 -4.321 44.646 1.00 33.85 358 SER A O 1
ATOM 2224 N N . GLN A 1 331 ? 52.340 -6.185 45.825 1.00 35.29 359 GLN A N 1
ATOM 2225 C CA . GLN A 1 331 ? 52.026 -7.073 44.714 1.00 41.32 359 GLN A CA 1
ATOM 2226 C C . GLN A 1 331 ? 50.563 -7.486 44.685 1.00 44.84 359 GLN A C 1
ATOM 2227 O O . GLN A 1 331 ? 50.123 -8.054 43.683 1.00 48.36 359 GLN A O 1
ATOM 2233 N N . GLU A 1 332 ? 49.803 -7.212 45.749 1.00 39.57 360 GLU A N 1
ATOM 2234 C CA . GLU A 1 332 ? 48.394 -7.585 45.814 1.00 46.84 360 GLU A CA 1
ATOM 2235 C C . GLU A 1 332 ? 47.452 -6.414 45.623 1.00 44.80 360 GLU A C 1
ATOM 2236 O O . GLU A 1 332 ? 46.315 -6.616 45.198 1.00 53.05 360 GLU A O 1
ATOM 2242 N N . LYS A 1 333 ? 47.891 -5.202 45.928 1.00 44.39 361 LYS A N 1
ATOM 2243 C CA . LYS A 1 333 ? 47.010 -4.052 45.985 1.00 36.10 361 LYS A CA 1
ATOM 2244 C C . LYS A 1 333 ? 47.494 -3.006 45.000 1.00 35.63 361 LYS A C 1
ATOM 2245 O O . LYS A 1 333 ? 48.676 -2.659 44.987 1.00 35.34 361 LYS A O 1
ATOM 2251 N N . GLN A 1 334 ? 46.582 -2.529 44.167 1.00 32.07 362 GLN A N 1
ATOM 2252 C CA . GLN A 1 334 ? 46.868 -1.501 43.187 1.00 31.53 362 GLN A CA 1
ATOM 2253 C C . GLN A 1 334 ? 46.434 -0.150 43.740 1.00 32.56 362 GLN A C 1
ATOM 2254 O O . GLN A 1 334 ? 45.295 0.008 44.194 1.00 32.16 362 GLN A O 1
ATOM 2260 N N . PHE A 1 335 ? 47.350 0.813 43.707 1.00 34.90 363 PHE A N 1
ATOM 2261 C CA . PHE A 1 335 ? 47.105 2.171 44.152 1.00 27.13 363 PHE A CA 1
ATOM 2262 C C . PHE A 1 335 ? 47.420 3.138 43.023 1.00 28.46 363 PHE A C 1
ATOM 2263 O O . PHE A 1 335 ? 48.118 2.804 42.065 1.00 29.85 363 PHE A O 1
ATOM 2271 N N . ASP A 1 336 ? 46.877 4.343 43.135 1.00 31.65 364 ASP A N 1
ATOM 2272 C CA . ASP A 1 336 ? 47.129 5.382 42.142 1.00 32.77 364 ASP A CA 1
ATOM 2273 C C . ASP A 1 336 ? 47.037 6.732 42.845 1.00 39.32 364 ASP A C 1
ATOM 2274 O O . ASP A 1 336 ? 45.975 7.083 43.377 1.00 35.09 364 ASP A O 1
ATOM 2279 N N . ASP A 1 337 ? 48.162 7.471 42.878 1.00 31.53 365 ASP A N 1
ATOM 2280 C CA . ASP A 1 337 ? 48.243 8.724 43.628 1.00 32.02 365 ASP A CA 1
ATOM 2281 C C . ASP A 1 337 ? 48.725 9.891 42.769 1.00 30.77 365 ASP A C 1
ATOM 2282 O O . ASP A 1 337 ? 49.165 10.910 43.309 1.00 37.99 365 ASP A O 1
ATOM 2287 N N . THR A 1 338 ? 48.640 9.752 41.453 1.00 28.13 366 THR A N 1
ATOM 2288 C CA . THR A 1 338 ? 48.995 10.805 40.507 1.00 32.24 366 THR A CA 1
ATOM 2289 C C . THR A 1 338 ? 48.267 12.117 40.797 1.00 35.31 366 THR A C 1
ATOM 2290 O O . THR A 1 338 ? 47.068 12.130 41.100 1.00 27.33 366 THR A O 1
ATOM 2294 N N . SER A 1 339 ? 49.004 13.228 40.675 1.00 33.56 367 SER A N 1
ATOM 2295 C CA . SER A 1 339 ? 48.437 14.563 40.753 1.00 24.41 367 SER A CA 1
ATOM 2296 C C . SER A 1 339 ? 47.768 14.811 42.092 1.00 32.69 367 SER A C 1
ATOM 2297 O O . SER A 1 339 ? 46.594 15.189 42.171 1.00 34.67 367 SER A O 1
ATOM 2300 N N . ASN A 1 340 ? 48.524 14.584 43.151 1.00 28.15 368 ASN A N 1
ATOM 2301 C CA . ASN A 1 340 ? 48.106 15.071 44.446 1.00 26.25 368 ASN A CA 1
ATOM 2302 C C . ASN A 1 340 ? 49.122 16.106 44.919 1.00 34.85 368 ASN A C 1
ATOM 2303 O O . ASN A 1 340 ? 49.756 16.772 44.095 1.00 33.82 368 ASN A O 1
ATOM 2308 N N . CYS A 1 341 ? 49.289 16.243 46.235 1.00 32.00 369 CYS A N 1
ATOM 2309 C CA . CYS A 1 341 ? 50.282 17.156 46.785 1.00 35.97 369 CYS A CA 1
ATOM 2310 C C . CYS A 1 341 ? 51.264 16.411 47.671 1.00 30.58 369 CYS A C 1
ATOM 2311 O O . CYS A 1 341 ? 51.459 16.790 48.827 1.00 31.21 369 CYS A O 1
ATOM 2314 N N . LEU A 1 342 ? 51.845 15.329 47.178 1.00 31.54 370 LEU A N 1
ATOM 2315 C CA . LEU A 1 342 ? 52.682 14.478 48.008 1.00 36.92 370 LEU A CA 1
ATOM 2316 C C . LEU A 1 342 ? 54.151 14.722 47.705 1.00 30.26 370 LEU A C 1
ATOM 2317 O O . LEU A 1 342 ? 54.563 14.672 46.545 1.00 31.91 370 LEU A O 1
ATOM 2322 N N . GLN A 1 343 ? 54.938 14.967 48.750 1.00 37.81 371 GLN A N 1
ATOM 2323 C CA . GLN A 1 343 ? 56.383 15.038 48.581 1.00 47.33 371 GLN A CA 1
ATOM 2324 C C . GLN A 1 343 ? 56.937 13.667 48.212 1.00 46.51 371 GLN A C 1
ATOM 2325 O O . GLN A 1 343 ? 56.423 12.631 48.632 1.00 45.31 371 GLN A O 1
ATOM 2331 N N . ASN A 1 344 ? 57.983 13.671 47.391 1.00 47.38 372 ASN A N 1
ATOM 2332 C CA . ASN A 1 344 ? 58.748 12.463 47.080 1.00 45.53 372 ASN A CA 1
ATOM 2333 C C . ASN A 1 344 ? 57.880 11.405 46.411 1.00 41.82 372 ASN A C 1
ATOM 2334 O O . ASN A 1 344 ? 57.926 10.219 46.743 1.00 46.51 372 ASN A O 1
ATOM 2339 N N . ARG A 1 345 ? 57.081 11.854 45.457 1.00 33.77 373 ARG A N 1
ATOM 2340 C CA . ARG A 1 345 ? 56.269 11.009 44.603 1.00 36.26 373 ARG A CA 1
ATOM 2341 C C . ARG A 1 345 ? 56.252 11.661 43.232 1.00 36.85 373 ARG A C 1
ATOM 2342 O O . ARG A 1 345 ? 56.373 12.888 43.123 1.00 37.50 373 ARG A O 1
ATOM 2350 N N . PRO A 1 346 ? 56.142 10.878 42.172 1.00 40.88 374 PRO A N 1
ATOM 2351 C CA . PRO A 1 346 ? 56.123 11.461 40.828 1.00 36.69 374 PRO A CA 1
ATOM 2352 C C . PRO A 1 346 ? 54.774 12.095 40.494 1.00 41.91 374 PRO A C 1
ATOM 2353 O O . PRO A 1 346 ? 53.761 11.869 41.158 1.00 33.04 374 PRO A O 1
ATOM 2357 N N . ASN A 1 347 ? 54.803 12.949 39.465 1.00 41.59 375 ASN A N 1
ATOM 2358 C CA . ASN A 1 347 ? 53.608 13.482 38.804 1.00 30.67 375 ASN A CA 1
ATOM 2359 C C . ASN A 1 347 ? 52.632 14.124 39.786 1.00 36.00 375 ASN A C 1
ATOM 2360 O O . ASN A 1 347 ? 51.412 13.982 39.654 1.00 40.34 375 ASN A O 1
ATOM 2365 N N . GLN A 1 348 ? 53.166 14.816 40.790 1.00 25.93 376 GLN A N 1
ATOM 2366 C CA . GLN A 1 348 ? 52.330 15.523 41.742 1.00 28.47 376 GLN A CA 1
ATOM 2367 C C . GLN A 1 348 ? 51.990 16.924 41.236 1.00 40.25 376 GLN A C 1
ATOM 2368 O O . GLN A 1 348 ? 52.557 17.420 40.260 1.00 42.28 376 GLN A O 1
ATOM 2374 N N . LYS A 1 349 ? 51.021 17.556 41.892 1.00 39.76 377 LYS A N 1
ATOM 2375 C CA . LYS A 1 349 ? 50.735 18.948 41.585 1.00 38.85 377 LYS A CA 1
ATOM 2376 C C . LYS A 1 349 ? 51.900 19.811 42.046 1.00 39.16 377 LYS A C 1
ATOM 2377 O O . LYS A 1 349 ? 52.643 19.435 42.954 1.00 38.94 377 LYS A O 1
ATOM 2383 N N . SER A 1 350 ? 52.069 20.967 41.405 1.00 43.59 378 SER A N 1
ATOM 2384 C CA . SER A 1 350 ? 53.120 21.896 41.819 1.00 48.62 378 SER A CA 1
ATOM 2385 C C . SER A 1 350 ? 52.856 22.425 43.228 1.00 41.91 378 SER A C 1
ATOM 2386 O O . SER A 1 350 ? 51.713 22.488 43.693 1.00 41.84 378 SER A O 1
ATOM 2389 N N . ALA A 1 351 ? 53.940 22.796 43.919 1.00 43.31 379 ALA A N 1
ATOM 2390 C CA . ALA A 1 351 ? 53.802 23.420 45.233 1.00 42.75 379 ALA A CA 1
ATOM 2391 C C . ALA A 1 351 ? 53.059 24.746 45.151 1.00 44.45 379 ALA A C 1
ATOM 2392 O O . ALA A 1 351 ? 52.363 25.127 46.103 1.00 46.54 379 ALA A O 1
ATOM 2394 N N . LYS A 1 352 ? 53.191 25.457 44.024 1.00 47.93 380 LYS A N 1
ATOM 2395 C CA . LYS A 1 352 ? 52.466 26.709 43.825 1.00 50.79 380 LYS A CA 1
ATOM 2396 C C . LYS A 1 352 ? 50.963 26.476 43.859 1.00 55.01 380 LYS A C 1
ATOM 2397 O O . LYS A 1 352 ? 50.224 27.196 44.540 1.00 60.30 380 LYS A O 1
ATOM 2403 N N . GLU A 1 353 ? 50.487 25.468 43.119 1.00 49.06 381 GLU A N 1
ATOM 2404 C CA . GLU A 1 353 ? 49.057 25.174 43.105 1.00 47.97 381 GLU A CA 1
ATOM 2405 C C . GLU A 1 353 ? 48.583 24.558 44.416 1.00 50.40 381 GLU A C 1
ATOM 2406 O O . GLU A 1 353 ? 47.411 24.700 44.777 1.00 53.14 381 GLU A O 1
ATOM 2412 N N . CYS A 1 354 ? 49.471 23.889 45.153 1.00 50.79 382 CYS A N 1
ATOM 2413 C CA . CYS A 1 354 ? 49.015 23.085 46.280 1.00 51.03 382 CYS A CA 1
ATOM 2414 C C . CYS A 1 354 ? 48.820 23.918 47.544 1.00 48.11 382 CYS A C 1
ATOM 2415 O O . CYS A 1 354 ? 47.791 23.790 48.213 1.00 47.83 382 CYS A O 1
ATOM 2418 N N . LEU A 1 355 ? 49.791 24.763 47.897 1.00 49.07 383 LEU A N 1
ATOM 2419 C CA . LEU A 1 355 ? 49.726 25.488 49.170 1.00 50.70 383 LEU A CA 1
ATOM 2420 C C . LEU A 1 355 ? 48.431 26.262 49.397 1.00 46.39 383 LEU A C 1
ATOM 2421 O O . LEU A 1 355 ? 47.883 26.176 50.506 1.00 46.88 383 LEU A O 1
ATOM 2426 N N . PRO A 1 356 ? 47.893 27.025 48.439 1.00 50.60 384 PRO A N 1
ATOM 2427 C CA . PRO A 1 356 ? 46.588 27.665 48.688 1.00 49.85 384 PRO A CA 1
ATOM 2428 C C . PRO A 1 356 ? 45.516 26.693 49.164 1.00 58.53 384 PRO A C 1
ATOM 2429 O O . PRO A 1 356 ? 44.807 26.976 50.140 1.00 59.45 384 PRO A O 1
ATOM 2433 N N . VAL A 1 357 ? 45.390 25.540 48.506 1.00 56.08 385 VAL A N 1
ATOM 2434 C CA . VAL A 1 357 ? 44.349 24.582 48.860 1.00 50.02 385 VAL A CA 1
ATOM 2435 C C . VAL A 1 357 ? 44.735 23.801 50.107 1.00 48.02 385 VAL A C 1
ATOM 2436 O O . VAL A 1 357 ? 43.916 23.600 51.016 1.00 43.37 385 VAL A O 1
ATOM 2440 N N . VAL A 1 358 ? 45.987 23.339 50.161 1.00 55.92 386 VAL A N 1
ATOM 2441 C CA . VAL A 1 358 ? 46.413 22.468 51.252 1.00 49.16 386 VAL A CA 1
ATOM 2442 C C . VAL A 1 358 ? 46.383 23.217 52.578 1.00 52.96 386 VAL A C 1
ATOM 2443 O O . VAL A 1 358 ? 46.071 22.634 53.624 1.00 59.23 386 VAL A O 1
ATOM 2447 N N . SER A 1 359 ? 46.638 24.522 52.559 1.00 57.29 387 SER A N 1
ATOM 2448 C CA . SER A 1 359 ? 46.662 25.311 53.787 1.00 64.86 387 SER A CA 1
ATOM 2449 C C . SER A 1 359 ? 45.291 25.840 54.184 1.00 68.64 387 SER A C 1
ATOM 2450 O O . SER A 1 359 ? 45.176 26.475 55.235 1.00 63.83 387 SER A O 1
ATOM 2453 N N . ARG A 1 360 ? 44.256 25.594 53.381 1.00 73.74 388 ARG A N 1
ATOM 2454 C CA . ARG A 1 360 ? 42.884 25.975 53.716 1.00 75.71 388 ARG A CA 1
ATOM 2455 C C . ARG A 1 360 ? 41.976 24.763 53.572 1.00 74.03 388 ARG A C 1
ATOM 2456 O O . ARG A 1 360 ? 41.142 24.693 52.662 1.00 69.52 388 ARG A O 1
ATOM 2464 N N . PRO A 1 361 ? 42.108 23.789 54.468 1.00 79.83 389 PRO A N 1
ATOM 2465 C CA . PRO A 1 361 ? 41.212 22.632 54.428 1.00 76.41 389 PRO A CA 1
ATOM 2466 C C . PRO A 1 361 ? 39.819 23.019 54.892 1.00 69.14 389 PRO A C 1
ATOM 2467 O O . PRO A 1 361 ? 39.642 23.887 55.754 1.00 61.95 389 PRO A O 1
ATOM 2471 N N . VAL A 1 362 ? 38.823 22.363 54.304 1.00 66.52 390 VAL A N 1
ATOM 2472 C CA . VAL A 1 362 ? 37.434 22.665 54.618 1.00 66.92 390 VAL A CA 1
ATOM 2473 C C . VAL A 1 362 ? 37.062 21.998 55.938 1.00 75.57 390 VAL A C 1
ATOM 2474 O O . VAL A 1 362 ? 37.438 20.847 56.210 1.00 77.68 390 VAL A O 1
ATOM 2478 N N . ASP A 1 363 ? 36.359 22.744 56.792 1.00 80.04 391 ASP A N 1
ATOM 2479 C CA . ASP A 1 363 ? 35.844 22.211 58.049 1.00 85.37 391 ASP A CA 1
ATOM 2480 C C . ASP A 1 363 ? 34.505 21.559 57.748 1.00 87.15 391 ASP A C 1
ATOM 2481 O O . ASP A 1 363 ? 33.509 22.249 57.502 1.00 84.83 391 ASP A O 1
ATOM 2483 N N . CYS A 1 364 ? 34.488 20.229 57.738 1.00 91.87 392 CYS A N 1
ATOM 2484 C CA . CYS A 1 364 ? 33.287 19.473 57.394 1.00 100.13 392 CYS A CA 1
ATOM 2485 C C . CYS A 1 364 ? 32.249 19.696 58.490 1.00 99.85 392 CYS A C 1
ATOM 2486 O O . CYS A 1 364 ? 32.065 18.880 59.397 1.00 109.16 392 CYS A O 1
ATOM 2489 N N . SER A 1 365 ? 31.559 20.834 58.397 1.00 89.17 393 SER A N 1
ATOM 2490 C CA . SER A 1 365 ? 30.608 21.247 59.427 1.00 82.41 393 SER A CA 1
ATOM 2491 C C . SER A 1 365 ? 29.657 22.336 58.930 1.00 80.14 393 SER A C 1
ATOM 2492 O O . SER A 1 365 ? 30.064 23.256 58.217 1.00 79.39 393 SER A O 1
ATOM 2495 N N . ALA B 1 40 ? 12.626 38.560 32.645 1.00 85.95 68 ALA B N 1
ATOM 2496 C CA . ALA B 1 40 ? 11.986 39.864 32.536 1.00 88.64 68 ALA B CA 1
ATOM 2497 C C . ALA B 1 40 ? 11.119 39.943 31.275 1.00 93.05 68 ALA B C 1
ATOM 2498 O O . ALA B 1 40 ? 10.565 38.938 30.822 1.00 92.87 68 ALA B O 1
ATOM 2500 N N . ASN B 1 41 ? 10.990 41.151 30.730 1.00 93.45 69 ASN B N 1
ATOM 2501 C CA . ASN B 1 41 ? 10.403 41.389 29.412 1.00 82.57 69 ASN B CA 1
ATOM 2502 C C . ASN B 1 41 ? 11.491 41.598 28.365 1.00 79.79 69 ASN B C 1
ATOM 2503 O O . ASN B 1 41 ? 11.339 42.397 27.433 1.00 76.52 69 ASN B O 1
ATOM 2505 N N . ASN B 1 42 ? 12.605 40.878 28.517 1.00 75.84 70 ASN B N 1
ATOM 2506 C CA . ASN B 1 42 ? 13.796 41.026 27.688 1.00 64.89 70 ASN B CA 1
ATOM 2507 C C . ASN B 1 42 ? 13.806 39.953 26.602 1.00 56.78 70 ASN B C 1
ATOM 2508 O O . ASN B 1 42 ? 13.730 38.758 26.899 1.00 62.86 70 ASN B O 1
ATOM 2513 N N . ARG B 1 43 ? 13.940 40.392 25.350 1.00 46.52 71 ARG B N 1
ATOM 2514 C CA . ARG B 1 43 ? 13.751 39.513 24.203 1.00 40.77 71 ARG B CA 1
ATOM 2515 C C . ARG B 1 43 ? 14.862 38.470 24.088 1.00 46.90 71 ARG B C 1
ATOM 2516 O O . ARG B 1 43 ? 14.591 37.274 23.915 1.00 48.91 71 ARG B O 1
ATOM 2524 N N . LEU B 1 44 ? 16.125 38.903 24.136 1.00 38.81 72 LEU B N 1
ATOM 2525 C CA . LEU B 1 44 ? 17.220 37.947 24.003 1.00 36.75 72 LEU B CA 1
ATOM 2526 C C . LEU B 1 44 ? 17.381 37.068 25.235 1.00 32.06 72 LEU B C 1
ATOM 2527 O O . LEU B 1 44 ? 17.886 35.948 25.114 1.00 37.39 72 LEU B O 1
ATOM 2532 N N . LYS B 1 45 ? 16.948 37.542 26.405 1.00 28.81 73 LYS B N 1
ATOM 2533 C CA . LYS B 1 45 ? 16.903 36.694 27.591 1.00 27.70 73 LYS B CA 1
ATOM 2534 C C . LYS B 1 45 ? 15.999 35.482 27.356 1.00 32.37 73 LYS B C 1
ATOM 2535 O O . LYS B 1 45 ? 16.313 34.361 27.777 1.00 32.71 73 LYS B O 1
ATOM 2541 N N . ARG B 1 46 ? 14.884 35.680 26.654 1.00 37.48 74 ARG B N 1
ATOM 2542 C CA . ARG B 1 46 ? 14.007 34.556 26.344 1.00 31.83 74 ARG B CA 1
ATOM 2543 C C . ARG B 1 46 ? 14.696 33.557 25.416 1.00 34.98 74 ARG B C 1
ATOM 2544 O O . ARG B 1 46 ? 14.660 32.342 25.663 1.00 34.54 74 ARG B O 1
ATOM 2552 N N . ALA B 1 47 ? 15.370 34.041 24.369 1.00 36.30 75 ALA B N 1
ATOM 2553 C CA . ALA B 1 47 ? 16.180 33.127 23.562 1.00 32.63 75 ALA B CA 1
ATOM 2554 C C . ALA B 1 47 ? 17.209 32.394 24.421 1.00 28.83 75 ALA B C 1
ATOM 2555 O O . ALA B 1 47 ? 17.400 31.178 24.271 1.00 30.08 75 ALA B O 1
ATOM 2557 N N . TYR B 1 48 ? 17.870 33.120 25.334 1.00 24.49 76 TYR B N 1
ATOM 2558 C CA . TYR B 1 48 ? 18.855 32.517 26.232 1.00 19.63 76 TYR B CA 1
ATOM 2559 C C . TYR B 1 48 ? 18.249 31.373 27.041 1.00 20.16 76 TYR B C 1
ATOM 2560 O O . TYR B 1 48 ? 18.817 30.279 27.119 1.00 28.68 76 TYR B O 1
ATOM 2569 N N . ILE B 1 49 ? 17.102 31.622 27.674 1.00 25.36 77 ILE B N 1
ATOM 2570 C CA . ILE B 1 49 ? 16.411 30.578 28.428 1.00 28.05 77 ILE B CA 1
ATOM 2571 C C . ILE B 1 49 ? 16.064 29.395 27.524 1.00 29.78 77 ILE B C 1
ATOM 2572 O O . ILE B 1 49 ? 16.243 28.225 27.903 1.00 29.42 77 ILE B O 1
ATOM 2577 N N . ALA B 1 50 ? 15.572 29.676 26.315 1.00 21.52 78 ALA B N 1
ATOM 2578 C CA . ALA B 1 50 ? 15.209 28.594 25.403 1.00 30.92 78 ALA B CA 1
ATOM 2579 C C . ALA B 1 50 ? 16.424 27.759 25.014 1.00 37.95 78 ALA B C 1
ATOM 2580 O O . ALA B 1 50 ? 16.365 26.518 25.024 1.00 33.60 78 ALA B O 1
ATOM 2582 N N . LEU B 1 51 ? 17.543 28.416 24.691 1.00 32.34 79 LEU B N 1
ATOM 2583 C CA . LEU B 1 51 ? 18.711 27.658 24.250 1.00 30.85 79 LEU B CA 1
ATOM 2584 C C . LEU B 1 51 ? 19.329 26.879 25.397 1.00 27.31 79 LEU B C 1
ATOM 2585 O O . LEU B 1 51 ? 19.793 25.745 25.200 1.00 33.78 79 LEU B O 1
ATOM 2590 N N . GLN B 1 52 ? 19.316 27.452 26.603 1.00 23.31 80 GLN B N 1
ATOM 2591 C CA . GLN B 1 52 ? 19.877 26.751 27.752 1.00 19.96 80 GLN B CA 1
ATOM 2592 C C . GLN B 1 52 ? 18.991 25.588 28.181 1.00 23.54 80 GLN B C 1
ATOM 2593 O O . GLN B 1 52 ? 19.502 24.564 28.652 1.00 32.65 80 GLN B O 1
ATOM 2599 N N . ALA B 1 53 ? 17.668 25.729 28.037 1.00 20.14 81 ALA B N 1
ATOM 2600 C CA . ALA B 1 53 ? 16.780 24.604 28.294 1.00 18.41 81 ALA B CA 1
ATOM 2601 C C . ALA B 1 53 ? 17.022 23.499 27.284 1.00 26.98 81 ALA B C 1
ATOM 2602 O O . ALA B 1 53 ? 17.049 22.316 27.652 1.00 29.09 81 ALA B O 1
ATOM 2604 N N . TRP B 1 54 ? 17.241 23.879 26.016 1.00 25.71 82 TRP B N 1
ATOM 2605 C CA . TRP B 1 54 ? 17.529 22.908 24.963 1.00 30.03 82 TRP B CA 1
ATOM 2606 C C . TRP B 1 54 ? 18.834 22.178 25.248 1.00 38.23 82 TRP B C 1
ATOM 2607 O O . TRP B 1 54 ? 18.893 20.942 25.207 1.00 37.53 82 TRP B O 1
ATOM 2618 N N . LYS B 1 55 ? 19.887 22.937 25.568 1.00 27.13 83 LYS B N 1
ATOM 2619 C CA . LYS B 1 55 ? 21.178 22.333 25.870 1.00 29.43 83 LYS B CA 1
ATOM 2620 C C . LYS B 1 55 ? 21.081 21.382 27.053 1.00 30.85 83 LYS B C 1
ATOM 2621 O O . LYS B 1 55 ? 21.768 20.352 27.084 1.00 32.06 83 LYS B O 1
ATOM 2627 N N . LYS B 1 56 ? 20.234 21.702 28.039 1.00 28.07 84 LYS B N 1
ATOM 2628 C CA . LYS B 1 56 ? 20.022 20.757 29.133 1.00 34.97 84 LYS B CA 1
ATOM 2629 C C . LYS B 1 56 ? 19.536 19.401 28.621 1.00 36.69 84 LYS B C 1
ATOM 2630 O O . LYS B 1 56 ? 19.791 18.376 29.261 1.00 36.42 84 LYS B O 1
ATOM 2636 N N . ALA B 1 57 ? 18.866 19.365 27.465 1.00 29.87 85 ALA B N 1
ATOM 2637 C CA . ALA B 1 57 ? 18.341 18.112 26.940 1.00 29.55 85 ALA B CA 1
ATOM 2638 C C . ALA B 1 57 ? 19.277 17.445 25.950 1.00 30.55 85 ALA B C 1
ATOM 2639 O O . ALA B 1 57 ? 18.886 16.452 25.333 1.00 34.76 85 ALA B O 1
ATOM 2641 N N . PHE B 1 58 ? 20.482 17.964 25.755 1.00 26.31 86 PHE B N 1
ATOM 2642 C CA . PHE B 1 58 ? 21.432 17.286 24.875 1.00 32.90 86 PHE B CA 1
ATOM 2643 C C . PHE B 1 58 ? 22.106 16.186 25.680 1.00 36.30 86 PHE B C 1
ATOM 2644 O O . PHE B 1 58 ? 22.948 16.466 26.532 1.00 40.49 86 PHE B O 1
ATOM 2652 N N . TYR B 1 59 ? 21.743 14.926 25.413 1.00 31.72 87 TYR B N 1
ATOM 2653 C CA . TYR B 1 59 ? 22.436 13.802 26.042 1.00 28.09 87 TYR B CA 1
ATOM 2654 C C . TYR B 1 59 ? 23.763 13.490 25.355 1.00 37.55 87 TYR B C 1
ATOM 2655 O O . TYR B 1 59 ? 24.704 13.014 26.006 1.00 37.29 87 TYR B O 1
ATOM 2657 N N . SER B 1 60 ? 23.843 13.720 24.043 1.00 34.61 88 SER B N 1
ATOM 2658 C CA . SER B 1 60 ? 25.018 13.398 23.244 1.00 26.67 88 SER B CA 1
ATOM 2659 C C . SER B 1 60 ? 25.173 14.445 22.154 1.00 38.12 88 SER B C 1
ATOM 2660 O O . SER B 1 60 ? 24.276 14.623 21.325 1.00 40.19 88 SER B O 1
ATOM 2663 N N . ASP B 1 61 ? 26.310 15.132 22.159 1.00 34.64 89 ASP B N 1
ATOM 2664 C CA . ASP B 1 61 ? 26.613 16.212 21.223 1.00 30.00 89 ASP B CA 1
ATOM 2665 C C . ASP B 1 61 ? 27.960 15.849 20.613 1.00 33.85 89 ASP B C 1
ATOM 2666 O O . ASP B 1 61 ? 29.013 16.315 21.072 1.00 32.22 89 ASP B O 1
ATOM 2671 N N . PRO B 1 62 ? 27.962 15.000 19.579 1.00 39.20 90 PRO B N 1
ATOM 2672 C CA . PRO B 1 62 ? 29.226 14.365 19.149 1.00 34.36 90 PRO B CA 1
ATOM 2673 C C . PRO B 1 62 ? 30.287 15.341 18.668 1.00 38.25 90 PRO B C 1
ATOM 2674 O O . PRO B 1 62 ? 31.475 15.098 18.901 1.00 42.00 90 PRO B O 1
ATOM 2678 N N . PHE B 1 63 ? 29.917 16.419 17.985 1.00 33.80 91 PHE B N 1
ATOM 2679 C CA . PHE B 1 63 ? 30.908 17.393 17.548 1.00 31.01 91 PHE B CA 1
ATOM 2680 C C . PHE B 1 63 ? 31.031 18.579 18.503 1.00 37.63 91 PHE B C 1
ATOM 2681 O O . PHE B 1 63 ? 31.642 19.588 18.137 1.00 35.62 91 PHE B O 1
ATOM 2689 N N . ASN B 1 64 ? 30.476 18.471 19.720 1.00 28.14 92 ASN B N 1
ATOM 2690 C CA . ASN B 1 64 ? 30.489 19.552 20.720 1.00 28.69 92 ASN B CA 1
ATOM 2691 C C . ASN B 1 64 ? 29.954 20.857 20.129 1.00 32.75 92 ASN B C 1
ATOM 2692 O O . ASN B 1 64 ? 30.441 21.958 20.423 1.00 33.20 92 ASN B O 1
ATOM 2697 N N . THR B 1 65 ? 28.920 20.717 19.297 1.00 31.13 93 THR B N 1
ATOM 2698 C CA . THR B 1 65 ? 28.321 21.853 18.605 1.00 36.70 93 THR B CA 1
ATOM 2699 C C . THR B 1 65 ? 27.891 22.954 19.572 1.00 33.92 93 THR B C 1
ATOM 2700 O O . THR B 1 65 ? 28.033 24.141 19.260 1.00 46.01 93 THR B O 1
ATOM 2704 N N . ALA B 1 66 ? 27.393 22.590 20.761 1.00 27.61 94 ALA B N 1
ATOM 2705 C CA . ALA B 1 66 ? 26.948 23.571 21.758 1.00 29.11 94 ALA B CA 1
ATOM 2706 C C . ALA B 1 66 ? 28.008 23.900 22.824 1.00 31.74 94 ALA B C 1
ATOM 2707 O O . ALA B 1 66 ? 27.666 24.469 23.875 1.00 35.33 94 ALA B O 1
ATOM 2709 N N . ALA B 1 67 ? 29.282 23.570 22.576 1.00 29.15 95 ALA B N 1
ATOM 2710 C CA . ALA B 1 67 ? 30.342 23.930 23.520 1.00 28.88 95 ALA B CA 1
ATOM 2711 C C . ALA B 1 67 ? 30.356 25.433 23.827 1.00 33.51 95 ALA B C 1
ATOM 2712 O O . ALA B 1 67 ? 30.528 25.827 24.986 1.00 35.75 95 ALA B O 1
ATOM 2714 N N . ASN B 1 68 ? 30.131 26.295 22.827 1.00 30.97 96 ASN B N 1
ATOM 2715 C CA . ASN B 1 68 ? 30.104 27.728 23.104 1.00 23.88 96 ASN B CA 1
ATOM 2716 C C . ASN B 1 68 ? 28.708 28.272 23.469 1.00 31.13 96 ASN B C 1
ATOM 2717 O O . ASN B 1 68 ? 28.531 29.491 23.499 1.00 33.68 96 ASN B O 1
ATOM 2722 N N . TRP B 1 69 ? 27.720 27.416 23.765 1.00 30.86 97 TRP B N 1
ATOM 2723 C CA . TRP B 1 69 ? 26.422 27.918 24.239 1.00 31.90 97 TRP B CA 1
ATOM 2724 C C . TRP B 1 69 ? 26.537 28.267 25.723 1.00 35.31 97 TRP B C 1
ATOM 2725 O O . TRP B 1 69 ? 26.081 27.533 26.613 1.00 34.12 97 TRP B O 1
ATOM 2736 N N . VAL B 1 70 ? 27.148 29.426 25.978 1.00 28.47 98 VAL B N 1
ATOM 2737 C CA . VAL B 1 70 ? 27.487 29.896 27.321 1.00 31.17 98 VAL B CA 1
ATOM 2738 C C . VAL B 1 70 ? 27.300 31.407 27.358 1.00 33.64 98 VAL B C 1
ATOM 2739 O O . VAL B 1 70 ? 27.835 32.120 26.505 1.00 33.39 98 VAL B O 1
ATOM 2743 N N . GLY B 1 71 ? 26.545 31.900 28.339 1.00 35.14 99 GLY B N 1
ATOM 2744 C CA . GLY B 1 71 ? 26.435 33.324 28.559 1.00 37.48 99 GLY B CA 1
ATOM 2745 C C . GLY B 1 71 ? 25.309 33.944 27.761 1.00 40.51 99 GLY B C 1
ATOM 2746 O O . GLY B 1 71 ? 24.738 33.312 26.874 1.00 40.86 99 GLY B O 1
ATOM 2747 N N . PRO B 1 72 ? 24.985 35.209 28.044 1.00 33.30 100 PRO B N 1
ATOM 2748 C CA . PRO B 1 72 ? 23.785 35.830 27.464 1.00 35.93 100 PRO B CA 1
ATOM 2749 C C . PRO B 1 72 ? 23.922 36.267 26.013 1.00 39.33 100 PRO B C 1
ATOM 2750 O O . PRO B 1 72 ? 22.966 36.821 25.462 1.00 40.49 100 PRO B O 1
ATOM 2754 N N . ASP B 1 73 ? 25.065 36.051 25.370 1.00 39.31 101 ASP B N 1
ATOM 2755 C CA . ASP B 1 73 ? 25.256 36.491 23.991 1.00 39.86 101 ASP B CA 1
ATOM 2756 C C . ASP B 1 73 ? 24.853 35.365 23.038 1.00 34.43 101 ASP B C 1
ATOM 2757 O O . ASP B 1 73 ? 25.693 34.673 22.450 1.00 33.67 101 ASP B O 1
ATOM 2762 N N . VAL B 1 74 ? 23.533 35.185 22.881 1.00 32.37 102 VAL B N 1
ATOM 2763 C CA . VAL B 1 74 ? 23.020 34.020 22.145 1.00 31.18 102 VAL B CA 1
ATOM 2764 C C . VAL B 1 74 ? 23.466 34.053 20.691 1.00 35.94 102 VAL B C 1
ATOM 2765 O O . VAL B 1 74 ? 23.639 32.998 20.065 1.00 37.57 102 VAL B O 1
ATOM 2769 N N . CYS B 1 75 ? 23.709 35.252 20.151 1.00 36.15 103 CYS B N 1
ATOM 2770 C CA . CYS B 1 75 ? 24.097 35.392 18.759 1.00 44.96 103 CYS B CA 1
ATOM 2771 C C . CYS B 1 75 ? 25.457 34.799 18.447 1.00 46.72 103 CYS B C 1
ATOM 2772 O O . CYS B 1 75 ? 25.745 34.557 17.273 1.00 44.41 103 CYS B O 1
ATOM 2775 N N . SER B 1 76 ? 26.284 34.558 19.458 1.00 42.21 104 SER B N 1
ATOM 2776 C CA . SER B 1 76 ? 27.565 33.885 19.273 1.00 36.06 104 SER B CA 1
ATOM 2777 C C . SER B 1 76 ? 27.470 32.365 19.329 1.00 33.59 104 SER B C 1
ATOM 2778 O O . SER B 1 76 ? 28.456 31.684 19.002 1.00 32.72 104 SER B O 1
ATOM 2781 N N . TYR B 1 77 ? 26.337 31.821 19.774 1.00 31.15 105 TYR B N 1
ATOM 2782 C CA . TYR B 1 77 ? 26.184 30.372 19.834 1.00 32.53 105 TYR B CA 1
ATOM 2783 C C . TYR B 1 77 ? 26.268 29.803 18.433 1.00 28.11 105 TYR B C 1
ATOM 2784 O O . TYR B 1 77 ? 25.667 30.344 17.502 1.00 32.44 105 TYR B O 1
ATOM 2793 N N . LYS B 1 78 ? 27.042 28.733 18.283 1.00 25.88 106 LYS B N 1
ATOM 2794 C CA . LYS B 1 78 ? 27.089 28.027 17.019 1.00 25.22 106 LYS B CA 1
ATOM 2795 C C . LYS B 1 78 ? 25.699 27.483 16.671 1.00 34.19 106 LYS B C 1
ATOM 2796 O O . LYS B 1 78 ? 25.002 26.922 17.523 1.00 27.17 106 LYS B O 1
ATOM 2802 N N . GLY B 1 79 ? 25.289 27.677 15.420 1.00 30.46 107 GLY B N 1
ATOM 2803 C CA . GLY B 1 79 ? 24.005 27.197 14.954 1.00 37.36 107 GLY B CA 1
ATOM 2804 C C . GLY B 1 79 ? 22.846 28.127 15.224 1.00 38.65 107 GLY B C 1
ATOM 2805 O O . GLY B 1 79 ? 21.712 27.806 14.840 1.00 36.88 107 GLY B O 1
ATOM 2806 N N . VAL B 1 80 ? 23.090 29.259 15.882 1.00 31.74 108 VAL B N 1
ATOM 2807 C CA . VAL B 1 80 ? 22.062 30.250 16.175 1.00 31.64 108 VAL B CA 1
ATOM 2808 C C . VAL B 1 80 ? 22.333 31.488 15.329 1.00 33.35 108 VAL B C 1
ATOM 2809 O O . VAL B 1 80 ? 23.467 31.971 15.269 1.00 41.86 108 VAL B O 1
ATOM 2813 N N . PHE B 1 81 ? 21.296 32.002 14.675 1.00 33.18 109 PHE B N 1
ATOM 2814 C CA . PHE B 1 81 ? 21.457 32.987 13.615 1.00 31.79 109 PHE B CA 1
ATOM 2815 C C . PHE B 1 81 ? 20.527 34.151 13.870 1.00 34.42 109 PHE B C 1
ATOM 2816 O O . PHE B 1 81 ? 19.302 33.999 13.822 1.00 42.76 109 PHE B O 1
ATOM 2824 N N . CYS B 1 82 ? 21.118 35.311 14.110 1.00 35.66 110 CYS B N 1
ATOM 2825 C CA . CYS B 1 82 ? 20.407 36.533 14.451 1.00 39.18 110 CYS B CA 1
ATOM 2826 C C . CYS B 1 82 ? 20.189 37.404 13.211 1.00 41.38 110 CYS B C 1
ATOM 2827 O O . CYS B 1 82 ? 20.712 37.145 12.120 1.00 46.82 110 CYS B O 1
ATOM 2830 N N . ALA B 1 83 ? 19.366 38.432 13.382 1.00 37.51 111 ALA B N 1
ATOM 2831 C CA . ALA B 1 83 ? 18.999 39.291 12.268 1.00 37.37 111 ALA B CA 1
ATOM 2832 C C . ALA B 1 83 ? 18.295 40.515 12.817 1.00 38.44 111 ALA B C 1
ATOM 2833 O O . ALA B 1 83 ? 17.903 40.523 13.996 1.00 36.63 111 ALA B O 1
ATOM 2835 N N . PRO B 1 84 ? 18.147 41.570 12.011 1.00 39.25 112 PRO B N 1
ATOM 2836 C CA . PRO B 1 84 ? 17.264 42.676 12.399 1.00 39.93 112 PRO B CA 1
ATOM 2837 C C . PRO B 1 84 ? 15.824 42.205 12.455 1.00 40.35 112 PRO B C 1
ATOM 2838 O O . PRO B 1 84 ? 15.397 41.383 11.642 1.00 52.28 112 PRO B O 1
ATOM 2842 N N . ALA B 1 85 ? 15.069 42.734 13.414 1.00 30.91 113 ALA B N 1
ATOM 2843 C CA . ALA B 1 85 ? 13.645 42.421 13.472 1.00 35.46 113 ALA B CA 1
ATOM 2844 C C . ALA B 1 85 ? 12.940 42.922 12.210 1.00 40.47 113 ALA B C 1
ATOM 2845 O O . ALA B 1 85 ? 13.287 43.970 11.658 1.00 42.94 113 ALA B O 1
ATOM 2847 N N . LEU B 1 86 ? 11.955 42.153 11.736 1.00 46.52 114 LEU B N 1
ATOM 2848 C CA . LEU B 1 86 ? 11.309 42.504 10.472 1.00 38.06 114 LEU B CA 1
ATOM 2849 C C . LEU B 1 86 ? 10.552 43.820 10.582 1.00 41.30 114 LEU B C 1
ATOM 2850 O O . LEU B 1 86 ? 10.480 44.574 9.605 1.00 44.66 114 LEU B O 1
ATOM 2855 N N . ASP B 1 87 ? 10.011 44.119 11.763 1.00 43.45 115 ASP B N 1
ATOM 2856 C CA . ASP B 1 87 ? 9.297 45.360 12.032 1.00 52.48 115 ASP B CA 1
ATOM 2857 C C . ASP B 1 87 ? 10.183 46.444 12.662 1.00 56.97 115 ASP B C 1
ATOM 2858 O O . ASP B 1 87 ? 9.661 47.486 13.078 1.00 60.27 115 ASP B O 1
ATOM 2863 N N . ASP B 1 88 ? 11.505 46.232 12.729 1.00 48.13 116 ASP B N 1
ATOM 2864 C CA . ASP B 1 88 ? 12.412 47.176 13.378 1.00 51.70 116 ASP B CA 1
ATOM 2865 C C . ASP B 1 88 ? 13.871 46.777 13.168 1.00 48.19 116 ASP B C 1
ATOM 2866 O O . ASP B 1 88 ? 14.423 46.013 13.968 1.00 45.47 116 ASP B O 1
ATOM 2871 N N . PRO B 1 89 ? 14.539 47.291 12.131 1.00 52.44 117 PRO B N 1
ATOM 2872 C CA . PRO B 1 89 ? 15.936 46.891 11.864 1.00 53.79 117 PRO B CA 1
ATOM 2873 C C . PRO B 1 89 ? 16.927 47.351 12.928 1.00 53.66 117 PRO B C 1
ATOM 2874 O O . PRO B 1 89 ? 18.134 47.086 12.850 1.00 48.80 117 PRO B O 1
ATOM 2878 N N . SER B 1 90 ? 16.416 48.051 13.928 1.00 49.31 118 SER B N 1
ATOM 2879 C CA . SER B 1 90 ? 17.213 48.508 15.048 1.00 46.55 118 SER B CA 1
ATOM 2880 C C . SER B 1 90 ? 17.247 47.506 16.207 1.00 43.66 118 SER B C 1
ATOM 2881 O O . SER B 1 90 ? 18.068 47.663 17.126 1.00 39.36 118 SER B O 1
ATOM 2884 N N . VAL B 1 91 ? 16.422 46.460 16.158 1.00 36.29 119 VAL B N 1
ATOM 2885 C CA . VAL B 1 91 ? 16.323 45.455 17.211 1.00 36.37 119 VAL B CA 1
ATOM 2886 C C . VAL B 1 91 ? 16.937 44.150 16.721 1.00 40.09 119 VAL B C 1
ATOM 2887 O O . VAL B 1 91 ? 16.711 43.732 15.577 1.00 47.86 119 VAL B O 1
ATOM 2891 N N . LEU B 1 92 ? 17.705 43.504 17.599 1.00 47.28 120 LEU B N 1
ATOM 2892 C CA . LEU B 1 92 ? 18.376 42.240 17.304 1.00 44.93 120 LEU B CA 1
ATOM 2893 C C . LEU B 1 92 ? 17.515 41.081 17.784 1.00 32.71 120 LEU B C 1
ATOM 2894 O O . LEU B 1 92 ? 17.056 41.095 18.926 1.00 33.32 120 LEU B O 1
ATOM 2899 N N . VAL B 1 93 ? 17.299 40.075 16.918 1.00 37.96 121 VAL B N 1
ATOM 2900 C CA . VAL B 1 93 ? 16.452 38.928 17.251 1.00 34.98 121 VAL B CA 1
ATOM 2901 C C . VAL B 1 93 ? 17.116 37.635 16.797 1.00 29.85 121 VAL B C 1
ATOM 2902 O O . VAL B 1 93 ? 17.966 37.620 15.908 1.00 33.73 121 VAL B O 1
ATOM 2906 N N . VAL B 1 94 ? 16.707 36.533 17.417 1.00 24.34 122 VAL B N 1
ATOM 2907 C CA . VAL B 1 94 ? 17.063 35.205 16.924 1.00 29.35 122 VAL B CA 1
ATOM 2908 C C . VAL B 1 94 ? 16.043 34.790 15.861 1.00 33.90 122 VAL B C 1
ATOM 2909 O O . VAL B 1 94 ? 14.866 34.582 16.162 1.00 39.53 122 VAL B O 1
ATOM 2913 N N . ALA B 1 95 ? 16.500 34.682 14.601 1.00 29.88 123 ALA B N 1
ATOM 2914 C CA . ALA B 1 95 ? 15.645 34.394 13.461 1.00 31.58 123 ALA B CA 1
ATOM 2915 C C . ALA B 1 95 ? 15.837 32.995 12.896 1.00 36.15 123 ALA B C 1
ATOM 2916 O O . ALA B 1 95 ? 14.986 32.534 12.125 1.00 33.07 123 ALA B O 1
ATOM 2918 N N . GLY B 1 96 ? 16.914 32.312 13.243 1.00 36.01 124 GLY B N 1
ATOM 2919 C CA . GLY B 1 96 ? 17.203 31.040 12.612 1.00 32.44 124 GLY B CA 1
ATOM 2920 C C . GLY B 1 96 ? 17.946 30.118 13.544 1.00 30.60 124 GLY B C 1
ATOM 2921 O O . GLY B 1 96 ? 18.755 30.552 14.371 1.00 28.99 124 GLY B O 1
ATOM 2922 N N . ILE B 1 97 ? 17.661 28.830 13.408 1.00 34.86 125 ILE B N 1
ATOM 2923 C CA . ILE B 1 97 ? 18.406 27.778 14.084 1.00 28.70 125 ILE B CA 1
ATOM 2924 C C . ILE B 1 97 ? 18.846 26.797 13.018 1.00 31.87 125 ILE B C 1
ATOM 2925 O O . ILE B 1 97 ? 18.033 26.377 12.186 1.00 26.57 125 ILE B O 1
ATOM 2930 N N . ASP B 1 98 ? 20.131 26.471 12.997 1.00 26.21 126 ASP B N 1
ATOM 2931 C CA . ASP B 1 98 ? 20.623 25.540 11.988 1.00 30.79 126 ASP B CA 1
ATOM 2932 C C . ASP B 1 98 ? 21.720 24.697 12.616 1.00 31.52 126 ASP B C 1
ATOM 2933 O O . ASP B 1 98 ? 22.859 25.152 12.780 1.00 35.98 126 ASP B O 1
ATOM 2938 N N . LEU B 1 99 ? 21.355 23.459 12.930 1.00 24.22 127 LEU B N 1
ATOM 2939 C CA . LEU B 1 99 ? 22.235 22.437 13.465 1.00 27.76 127 LEU B CA 1
ATOM 2940 C C . LEU B 1 99 ? 22.283 21.241 12.518 1.00 29.68 127 LEU B C 1
ATOM 2941 O O . LEU B 1 99 ? 22.456 20.105 12.961 1.00 31.18 127 LEU B O 1
ATOM 2946 N N . ASN B 1 100 ? 22.123 21.501 11.214 1.00 22.52 128 ASN B N 1
ATOM 2947 C CA . ASN B 1 100 ? 22.150 20.445 10.207 1.00 27.94 128 ASN B CA 1
ATOM 2948 C C . ASN B 1 100 ? 23.405 19.605 10.374 1.00 31.03 128 ASN B C 1
ATOM 2949 O O . ASN B 1 100 ? 24.509 20.143 10.453 1.00 25.41 128 ASN B O 1
ATOM 2954 N N . HIS B 1 101 ? 23.217 18.282 10.458 1.00 32.39 129 HIS B N 1
ATOM 2955 C CA . HIS B 1 101 ? 24.266 17.269 10.556 1.00 30.41 129 HIS B CA 1
ATOM 2956 C C . HIS B 1 101 ? 25.017 17.257 11.889 1.00 30.88 129 HIS B C 1
ATOM 2957 O O . HIS B 1 101 ? 26.064 16.614 11.988 1.00 24.45 129 HIS B O 1
ATOM 2964 N N . ALA B 1 102 ? 24.517 17.920 12.930 1.00 29.92 130 ALA B N 1
ATOM 2965 C CA . ALA B 1 102 ? 25.240 17.884 14.196 1.00 23.73 130 ALA B CA 1
ATOM 2966 C C . ALA B 1 102 ? 25.070 16.568 14.960 1.00 31.67 130 ALA B C 1
ATOM 2967 O O . ALA B 1 102 ? 25.743 16.381 15.974 1.00 25.92 130 ALA B O 1
ATOM 2969 N N . ASP B 1 103 ? 24.195 15.655 14.505 1.00 31.52 131 ASP B N 1
ATOM 2970 C CA . ASP B 1 103 ? 24.011 14.324 15.114 1.00 27.56 131 ASP B CA 1
ATOM 2971 C C . ASP B 1 103 ? 23.726 14.375 16.619 1.00 26.09 131 ASP B C 1
ATOM 2972 O O . ASP B 1 103 ? 24.104 13.466 17.362 1.00 24.54 131 ASP B O 1
ATOM 2977 N N . ILE B 1 104 ? 23.012 15.399 17.082 1.00 24.77 132 ILE B N 1
ATOM 2978 C CA . ILE B 1 104 ? 22.752 15.560 18.508 1.00 25.07 132 ILE B CA 1
ATOM 2979 C C . ILE B 1 104 ? 21.615 14.641 18.931 1.00 26.33 132 ILE B C 1
ATOM 2980 O O . ILE B 1 104 ? 20.542 14.657 18.325 1.00 25.50 132 ILE B O 1
ATOM 2985 N N . PHE B 1 105 ? 21.830 13.866 20.001 1.00 20.52 133 PHE B N 1
ATOM 2986 C CA . PHE B 1 105 ? 20.759 13.110 20.630 1.00 28.01 133 PHE B CA 1
ATOM 2987 C C . PHE B 1 105 ? 20.182 13.943 21.761 1.00 27.36 133 PHE B C 1
ATOM 2988 O O . PHE B 1 105 ? 20.887 14.267 22.721 1.00 31.53 133 PHE B O 1
ATOM 2996 N N . GLY B 1 106 ? 18.895 14.266 21.646 1.00 30.76 134 GLY B N 1
ATOM 2997 C CA . GLY B 1 106 ? 18.129 14.927 22.686 1.00 32.43 134 GLY B CA 1
ATOM 2998 C C . GLY B 1 106 ? 16.664 15.029 22.298 1.00 31.25 134 GLY B C 1
ATOM 2999 O O . GLY B 1 106 ? 16.176 14.210 21.512 1.00 25.89 134 GLY B O 1
ATOM 3000 N N . TYR B 1 107 ? 15.948 16.016 22.832 1.00 18.96 135 TYR B N 1
ATOM 3001 C CA . TYR B 1 107 ? 14.576 16.260 22.411 1.00 29.46 135 TYR B CA 1
ATOM 3002 C C . TYR B 1 107 ? 14.341 17.768 22.348 1.00 29.46 135 TYR B C 1
ATOM 3003 O O . TYR B 1 107 ? 15.234 18.560 22.657 1.00 28.69 135 TYR B O 1
ATOM 3012 N N . LEU B 1 108 ? 13.118 18.170 21.937 1.00 28.84 136 LEU B N 1
ATOM 3013 C CA . LEU B 1 108 ? 12.764 19.583 21.850 1.00 32.44 136 LEU B CA 1
ATOM 3014 C C . LEU B 1 108 ? 11.955 19.979 23.076 1.00 35.70 136 LEU B C 1
ATOM 3015 O O . LEU B 1 108 ? 10.782 19.587 23.194 1.00 38.95 136 LEU B O 1
ATOM 3020 N N . PRO B 1 109 ? 12.522 20.738 24.005 1.00 35.68 137 PRO B N 1
ATOM 3021 C CA . PRO B 1 109 ? 11.779 21.130 25.192 1.00 33.60 137 PRO B CA 1
ATOM 3022 C C . PRO B 1 109 ? 10.711 22.155 24.845 1.00 33.72 137 PRO B C 1
ATOM 3023 O O . PRO B 1 109 ? 10.857 22.909 23.862 1.00 33.70 137 PRO B O 1
ATOM 3027 N N . PRO B 1 110 ? 9.636 22.238 25.631 1.00 30.72 138 PRO B N 1
ATOM 3028 C CA . PRO B 1 110 ? 8.605 23.262 25.370 1.00 34.88 138 PRO B CA 1
ATOM 3029 C C . PRO B 1 110 ? 9.139 24.681 25.398 1.00 30.85 138 PRO B C 1
ATOM 3030 O O . PRO B 1 110 ? 8.584 25.549 24.710 1.00 26.62 138 PRO B O 1
ATOM 3034 N N . GLU B 1 111 ? 10.197 24.945 26.173 1.00 31.37 139 GLU B N 1
ATOM 3035 C CA . GLU B 1 111 ? 10.766 26.292 26.260 1.00 29.97 139 GLU B CA 1
ATOM 3036 C C . GLU B 1 111 ? 11.189 26.840 24.903 1.00 27.23 139 GLU B C 1
ATOM 3037 O O . GLU B 1 111 ? 11.268 28.061 24.748 1.00 34.04 139 GLU B O 1
ATOM 3043 N N . LEU B 1 112 ? 11.448 25.972 23.911 1.00 28.49 140 LEU B N 1
ATOM 3044 C CA . LEU B 1 112 ? 11.737 26.448 22.559 1.00 31.72 140 LEU B CA 1
ATOM 3045 C C . LEU B 1 112 ? 10.648 27.364 22.026 1.00 36.69 140 LEU B C 1
ATOM 3046 O O . LEU B 1 11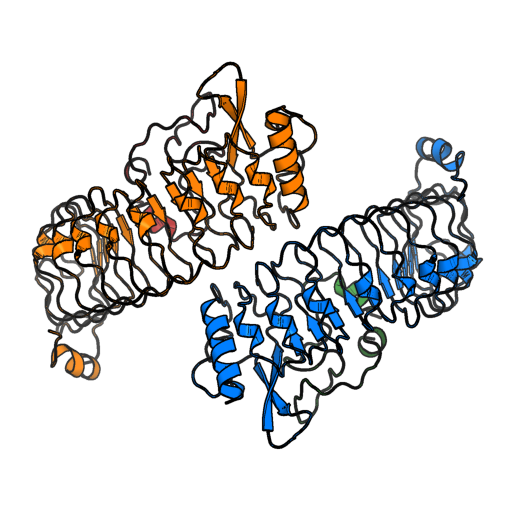2 ? 10.925 28.198 21.149 1.00 35.61 140 LEU B O 1
ATOM 3051 N N . GLY B 1 113 ? 9.423 27.232 22.541 1.00 31.39 141 GLY B N 1
ATOM 3052 C CA . GLY B 1 113 ? 8.330 28.133 22.225 1.00 33.70 141 GLY B CA 1
ATOM 3053 C C . GLY B 1 113 ? 8.630 29.604 22.475 1.00 36.96 141 GLY B C 1
ATOM 3054 O O . GLY B 1 113 ? 7.952 30.475 21.913 1.00 32.72 141 GLY B O 1
ATOM 3055 N N . LEU B 1 114 ? 9.654 29.894 23.294 1.00 29.49 142 LEU B N 1
ATOM 3056 C CA . LEU B 1 114 ? 10.100 31.266 23.500 1.00 35.58 142 LEU B CA 1
ATOM 3057 C C . LEU B 1 114 ? 10.794 31.861 22.279 1.00 39.13 142 LEU B C 1
ATOM 3058 O O . LEU B 1 114 ? 11.016 33.075 22.255 1.00 37.73 142 LEU B O 1
ATOM 3063 N N . LEU B 1 115 ? 11.157 31.055 21.276 1.00 28.64 143 LEU B N 1
ATOM 3064 C CA . LEU B 1 115 ? 11.954 31.558 20.152 1.00 27.67 143 LEU B CA 1
ATOM 3065 C C . LEU B 1 115 ? 11.059 32.196 19.092 1.00 34.06 143 LEU B C 1
ATOM 3066 O O . LEU B 1 115 ? 11.052 31.806 17.921 1.00 34.07 143 LEU B O 1
ATOM 3071 N N . THR B 1 116 ? 10.337 33.235 19.521 1.00 32.19 144 THR B N 1
ATOM 3072 C CA . THR B 1 116 ? 9.175 33.698 18.774 1.00 34.91 144 THR B CA 1
ATOM 3073 C C . THR B 1 116 ? 9.533 34.483 17.523 1.00 36.50 144 THR B C 1
ATOM 3074 O O . THR B 1 116 ? 8.628 34.808 16.748 1.00 28.57 144 THR B O 1
ATOM 3078 N N . ASP B 1 117 ? 10.811 34.783 17.293 1.00 33.82 145 ASP B N 1
ATOM 3079 C CA . ASP B 1 117 ? 11.228 35.424 16.050 1.00 39.52 145 ASP B CA 1
ATOM 3080 C C . ASP B 1 117 ? 11.859 34.440 15.066 1.00 38.25 145 ASP B C 1
ATOM 3081 O O . ASP B 1 117 ? 12.223 34.836 13.954 1.00 30.29 145 ASP B O 1
ATOM 3086 N N . VAL B 1 118 ? 11.974 33.164 15.440 1.00 31.30 146 VAL B N 1
ATOM 3087 C CA . VAL B 1 118 ? 12.546 32.167 14.547 1.00 33.69 146 VAL B CA 1
ATOM 3088 C C . VAL B 1 118 ? 11.624 31.944 13.349 1.00 35.53 146 VAL B C 1
ATOM 3089 O O . VAL B 1 118 ? 10.417 31.716 13.494 1.00 32.86 146 VAL B O 1
ATOM 3093 N N . ALA B 1 119 ? 12.180 32.070 12.150 1.00 35.04 147 ALA B N 1
ATOM 3094 C CA . ALA B 1 119 ? 11.476 31.678 10.939 1.00 33.51 147 ALA B CA 1
ATOM 3095 C C . ALA B 1 119 ? 12.149 30.515 10.240 1.00 29.61 147 ALA B C 1
ATOM 3096 O O . ALA B 1 119 ? 11.569 29.944 9.309 1.00 36.94 147 ALA B O 1
ATOM 3098 N N . LEU B 1 120 ? 13.352 30.155 10.656 1.00 30.90 148 LEU B N 1
ATOM 3099 C CA . LEU B 1 120 ? 14.122 29.124 10.001 1.00 31.28 148 LEU B CA 1
ATOM 3100 C C . LEU B 1 120 ? 14.578 28.154 11.076 1.00 36.34 148 LEU B C 1
ATOM 3101 O O . LEU B 1 120 ? 15.184 28.563 12.070 1.00 29.27 148 LEU B O 1
ATOM 3106 N N . PHE B 1 121 ? 14.273 26.875 10.873 1.00 29.43 149 PHE B N 1
ATOM 3107 C CA . PHE B 1 121 ? 14.601 25.823 11.828 1.00 27.72 149 PHE B CA 1
ATOM 3108 C C . PHE B 1 121 ? 15.083 24.634 10.994 1.00 29.64 149 PHE B C 1
ATOM 3109 O O . PHE B 1 121 ? 14.284 23.936 10.361 1.00 25.28 149 PHE B O 1
ATOM 3117 N N . HIS B 1 122 ? 16.395 24.453 10.947 1.00 33.78 150 HIS B N 1
ATOM 3118 C CA . HIS B 1 122 ? 17.044 23.372 10.216 1.00 27.66 150 HIS B CA 1
ATOM 3119 C C . HIS B 1 122 ? 17.752 22.485 11.233 1.00 33.47 150 HIS B C 1
ATOM 3120 O O . HIS B 1 122 ? 18.730 22.917 11.849 1.00 38.42 150 HIS B O 1
ATOM 3127 N N . VAL B 1 123 ? 17.254 21.259 11.438 1.00 24.57 151 VAL B N 1
ATOM 3128 C CA . VAL B 1 123 ? 17.969 20.289 12.277 1.00 24.93 151 VAL B CA 1
ATOM 3129 C C . VAL B 1 123 ? 18.077 18.926 11.593 1.00 27.16 151 VAL B C 1
ATOM 3130 O O . VAL B 1 123 ? 18.040 17.880 12.253 1.00 23.99 151 VAL B O 1
ATOM 3134 N N . ASN B 1 124 ? 18.245 18.920 10.273 1.00 30.66 152 ASN B N 1
ATOM 3135 C CA . ASN B 1 124 ? 18.427 17.658 9.566 1.00 30.46 152 ASN B CA 1
ATOM 3136 C C . ASN B 1 124 ? 19.593 16.860 10.145 1.00 29.84 152 ASN B C 1
ATOM 3137 O O . ASN B 1 124 ? 20.616 17.417 10.568 1.00 34.51 152 ASN B O 1
ATOM 3142 N N . SER B 1 125 ? 19.396 15.546 10.196 1.00 32.42 153 SER B N 1
ATOM 3143 C CA . SER B 1 125 ? 20.438 14.589 10.548 1.00 32.37 153 SER B CA 1
ATOM 3144 C C . SER B 1 125 ? 20.926 14.816 11.982 1.00 34.34 153 SER B C 1
ATOM 3145 O O . SER B 1 125 ? 22.119 14.876 12.255 1.00 27.05 153 SER B O 1
ATOM 3148 N N . ASN B 1 126 ? 19.987 14.985 12.905 1.00 31.32 154 ASN B N 1
ATOM 3149 C CA . ASN B 1 126 ? 20.307 14.917 14.315 1.00 29.41 154 ASN B CA 1
ATOM 3150 C C . ASN B 1 126 ? 19.638 13.679 14.874 1.00 37.42 154 ASN B C 1
ATOM 3151 O O . ASN B 1 126 ? 19.101 12.858 14.124 1.00 35.94 154 ASN B O 1
ATOM 3156 N N . ARG B 1 127 ? 19.662 13.544 16.195 1.00 33.11 155 ARG B N 1
ATOM 3157 C CA . ARG B 1 127 ? 18.968 12.434 16.820 1.00 30.02 155 ARG B CA 1
ATOM 3158 C C . ARG B 1 127 ? 17.974 12.949 17.852 1.00 27.34 155 ARG B C 1
ATOM 3159 O O . ARG B 1 127 ? 17.912 12.459 18.984 1.00 31.28 155 ARG B O 1
ATOM 3167 N N . PHE B 1 128 ? 17.212 13.969 17.477 1.00 17.34 156 PHE B N 1
ATOM 3168 C CA . PHE B 1 128 ? 16.155 14.465 18.340 1.00 27.90 156 PHE B CA 1
ATOM 3169 C C . PHE B 1 128 ? 14.966 13.511 18.298 1.00 26.55 156 PHE B C 1
ATOM 3170 O O . PHE B 1 128 ? 14.557 13.047 17.227 1.00 27.02 156 PHE B O 1
ATOM 3178 N N . CYS B 1 129 ? 14.412 13.219 19.472 1.00 24.19 157 CYS B N 1
ATOM 3179 C CA . CYS B 1 129 ? 13.446 12.145 19.618 1.00 32.33 157 CYS B CA 1
ATOM 3180 C C . CYS B 1 129 ? 12.200 12.630 20.323 1.00 26.38 157 CYS B C 1
ATOM 3181 O O . CYS B 1 129 ? 12.203 13.636 21.041 1.00 27.25 157 CYS B O 1
ATOM 3184 N N . GLY B 1 130 ? 11.153 11.836 20.163 1.00 26.12 158 GLY B N 1
ATOM 3185 C CA . GLY B 1 130 ? 9.889 12.159 20.771 1.00 28.99 158 GLY B CA 1
ATOM 3186 C C . GLY B 1 130 ? 9.075 13.008 19.836 1.00 23.78 158 GLY B C 1
ATOM 3187 O O . GLY B 1 130 ? 9.088 12.788 18.619 1.00 30.26 158 GLY B O 1
ATOM 3188 N N . VAL B 1 131 ? 8.356 13.974 20.379 1.00 26.76 159 VAL B N 1
ATOM 3189 C CA . VAL B 1 131 ? 7.385 14.718 19.592 1.00 33.69 159 VAL B CA 1
ATOM 3190 C C . VAL B 1 131 ? 7.805 16.176 19.466 1.00 33.83 159 VAL B C 1
ATOM 3191 O O . VAL B 1 131 ? 8.659 16.681 20.200 1.00 37.99 159 VAL B O 1
ATOM 3195 N N . ILE B 1 132 ? 7.201 16.849 18.491 1.00 35.01 160 ILE B N 1
ATOM 3196 C CA . ILE B 1 132 ? 7.304 18.295 18.349 1.00 29.80 160 ILE B CA 1
ATOM 3197 C C . ILE B 1 132 ? 6.393 18.925 19.392 1.00 30.82 160 ILE B C 1
ATOM 3198 O O . ILE B 1 132 ? 5.178 18.721 19.340 1.00 36.13 160 ILE B O 1
ATOM 3203 N N . PRO B 1 133 ? 6.918 19.689 20.345 1.00 32.94 161 PRO B N 1
ATOM 3204 C CA . PRO B 1 133 ? 6.052 20.263 21.384 1.00 34.82 161 PRO B CA 1
ATOM 3205 C C . PRO B 1 133 ? 5.035 21.246 20.801 1.00 40.05 161 PRO B C 1
ATOM 3206 O O . PRO B 1 133 ? 5.328 22.007 19.875 1.00 33.30 161 PRO B O 1
ATOM 3210 N N . LYS B 1 134 ? 3.823 21.225 21.361 1.00 38.90 162 LYS B N 1
ATOM 3211 C CA . LYS B 1 134 ? 2.762 22.091 20.853 1.00 40.44 162 LYS B CA 1
ATOM 3212 C C . LYS B 1 134 ? 3.072 23.569 21.059 1.00 41.27 162 LYS B C 1
ATOM 3213 O O . LYS B 1 134 ? 2.505 24.420 20.355 1.00 38.28 162 LYS B O 1
ATOM 3215 N N . SER B 1 135 ? 3.966 23.898 21.994 1.00 35.86 163 SER B N 1
ATOM 3216 C CA . SER B 1 135 ? 4.285 25.301 22.217 1.00 34.06 163 SER B CA 1
ATOM 3217 C C . SER B 1 135 ? 4.953 25.942 21.011 1.00 34.32 163 SER B C 1
ATOM 3218 O O . SER B 1 135 ? 5.050 27.170 20.971 1.00 34.76 163 SER B O 1
ATOM 3221 N N . LEU B 1 136 ? 5.403 25.152 20.029 1.00 28.49 164 LEU B N 1
ATOM 3222 C CA . LEU B 1 136 ? 6.003 25.725 18.836 1.00 29.03 164 LEU B CA 1
ATOM 3223 C C . LEU B 1 136 ? 5.002 26.465 17.971 1.00 32.31 164 LEU B C 1
ATOM 3224 O O . LEU B 1 136 ? 5.417 27.112 17.004 1.00 42.20 164 LEU B O 1
ATOM 3229 N N . SER B 1 137 ? 3.707 26.384 18.287 1.00 30.73 165 SER B N 1
ATOM 3230 C CA . SER B 1 137 ? 2.730 27.228 17.606 1.00 33.27 165 SER B CA 1
ATOM 3231 C C . SER B 1 137 ? 3.011 28.705 17.836 1.00 41.91 165 SER B C 1
ATOM 3232 O O . SER B 1 137 ? 2.668 29.532 16.987 1.00 42.65 165 SER B O 1
ATOM 3235 N N . LYS B 1 138 ? 3.628 29.060 18.973 1.00 34.19 166 LYS B N 1
ATOM 3236 C CA . LYS B 1 138 ? 3.956 30.457 19.223 1.00 37.27 166 LYS B CA 1
ATOM 3237 C C . LYS B 1 138 ? 5.006 30.987 18.261 1.00 40.55 166 LYS B C 1
ATOM 3238 O O . LYS B 1 138 ? 5.223 32.203 18.215 1.00 40.60 166 LYS B O 1
ATOM 3244 N N . LEU B 1 139 ? 5.643 30.122 17.475 1.00 35.96 167 LEU B N 1
ATOM 3245 C CA . LEU B 1 139 ? 6.617 30.571 16.482 1.00 37.01 167 LEU B CA 1
ATOM 3246 C C . LEU B 1 139 ? 5.868 30.961 15.205 1.00 37.33 167 LEU B C 1
ATOM 3247 O O . LEU B 1 139 ? 6.006 30.356 14.142 1.00 33.66 167 LEU B O 1
ATOM 3252 N N . THR B 1 140 ? 5.065 32.021 15.330 1.00 32.54 168 THR B N 1
ATOM 3253 C CA . THR B 1 140 ? 4.160 32.430 14.259 1.00 36.23 168 THR B CA 1
ATOM 3254 C C . THR B 1 140 ? 4.884 32.836 12.984 1.00 35.67 168 THR B C 1
ATOM 3255 O O . THR B 1 140 ? 4.236 32.937 11.934 1.00 31.76 168 THR B O 1
ATOM 3259 N N . LEU B 1 141 ? 6.193 33.080 13.042 1.00 28.93 169 LEU B N 1
ATOM 3260 C CA . LEU B 1 141 ? 6.947 33.455 11.851 1.00 36.81 169 LEU B CA 1
ATOM 3261 C C . LEU B 1 141 ? 7.487 32.258 11.078 1.00 37.85 169 LEU B C 1
ATOM 3262 O O . LEU B 1 141 ? 8.127 32.459 10.035 1.00 34.47 169 LEU B O 1
ATOM 3267 N N . MET B 1 142 ? 7.281 31.036 11.583 1.00 34.73 170 MET B N 1
ATOM 3268 C CA . MET B 1 142 ? 7.869 29.843 10.979 1.00 35.46 170 MET B CA 1
ATOM 3269 C C . MET B 1 142 ? 7.585 29.772 9.477 1.00 36.04 170 MET B C 1
ATOM 3270 O O . MET B 1 142 ? 6.434 29.826 9.037 1.00 31.08 170 MET B O 1
ATOM 3275 N N . TYR B 1 143 ? 8.653 29.654 8.696 1.00 31.36 171 TYR B N 1
ATOM 3276 C CA . TYR B 1 143 ? 8.593 29.669 7.242 1.00 25.32 171 TYR B CA 1
ATOM 3277 C C . TYR B 1 143 ? 9.106 28.373 6.649 1.00 34.71 171 TYR B C 1
ATOM 3278 O O . TYR B 1 143 ? 8.485 27.816 5.720 1.00 26.73 171 TYR B O 1
ATOM 3287 N N . GLU B 1 144 ? 10.234 27.883 7.170 1.00 32.38 172 GLU B N 1
ATOM 3288 C CA . GLU B 1 144 ? 10.840 26.635 6.735 1.00 30.77 172 GLU B CA 1
ATOM 3289 C C . GLU B 1 144 ? 11.209 25.831 7.971 1.00 30.54 172 GLU B C 1
ATOM 3290 O O . GLU B 1 144 ? 11.956 26.313 8.828 1.00 33.56 172 GLU B O 1
ATOM 3296 N N . PHE B 1 145 ? 10.701 24.603 8.043 1.00 29.98 173 PHE B N 1
ATOM 3297 C CA . PHE B 1 145 ? 10.847 23.731 9.199 1.00 32.39 173 PHE B CA 1
ATOM 3298 C C . PHE B 1 145 ? 11.338 22.393 8.673 1.00 27.83 173 PHE B C 1
ATOM 3299 O O . PHE B 1 145 ? 10.611 21.707 7.946 1.00 34.04 173 PHE B O 1
ATOM 3307 N N . ASP B 1 146 ? 12.570 22.034 9.025 1.00 24.76 174 ASP B N 1
ATOM 3308 C CA . ASP B 1 146 ? 13.226 20.822 8.539 1.00 26.20 174 ASP B CA 1
ATOM 3309 C C . ASP B 1 146 ? 13.667 20.001 9.747 1.00 34.66 174 ASP B C 1
ATOM 3310 O O . ASP B 1 146 ? 14.628 20.369 10.436 1.00 32.85 174 ASP B O 1
ATOM 3315 N N . VAL B 1 147 ? 12.963 18.891 9.997 1.00 25.25 175 VAL B N 1
ATOM 3316 C CA . VAL B 1 147 ? 13.329 17.944 11.045 1.00 25.18 175 VAL B CA 1
ATOM 3317 C C . VAL B 1 147 ? 13.605 16.587 10.413 1.00 20.79 175 VAL B C 1
ATOM 3318 O O . VAL B 1 147 ? 13.472 15.545 11.057 1.00 23.25 175 VAL B O 1
ATOM 3322 N N . SER B 1 148 ? 14.001 16.606 9.151 1.00 18.45 176 SER B N 1
ATOM 3323 C CA . SER B 1 148 ? 14.288 15.386 8.430 1.00 20.73 176 SER B CA 1
ATOM 3324 C C . SER B 1 148 ? 15.410 14.604 9.106 1.00 28.77 176 SER B C 1
ATOM 3325 O O . SER B 1 148 ? 16.328 15.179 9.704 1.00 25.37 176 SER B O 1
ATOM 3328 N N . ASN B 1 149 ? 15.299 13.271 9.036 1.00 26.69 177 ASN B N 1
ATOM 3329 C CA . ASN B 1 149 ? 16.330 12.342 9.497 1.00 20.90 177 ASN B CA 1
ATOM 3330 C C . ASN B 1 149 ? 16.654 12.577 10.974 1.00 21.38 177 ASN B C 1
ATOM 3331 O O . ASN B 1 149 ? 17.772 12.924 11.361 1.00 25.61 177 ASN B O 1
ATOM 3336 N N . ASN B 1 150 ? 15.634 12.362 11.795 1.00 23.65 178 ASN B N 1
ATOM 3337 C CA . ASN B 1 150 ? 15.758 12.488 13.233 1.00 31.24 178 ASN B CA 1
ATOM 3338 C C . ASN B 1 150 ? 15.165 11.248 13.877 1.00 31.58 178 ASN B C 1
ATOM 3339 O O . ASN B 1 150 ? 15.117 10.191 13.245 1.00 31.29 178 ASN B O 1
ATOM 3344 N N . ARG B 1 151 ? 14.716 11.361 15.122 1.00 32.25 179 ARG B N 1
ATOM 3345 C CA . ARG B 1 151 ? 14.104 10.246 15.839 1.00 27.07 179 ARG B CA 1
ATOM 3346 C C . ARG B 1 151 ? 12.725 10.641 16.357 1.00 26.22 179 ARG B C 1
ATOM 3347 O O . ARG B 1 151 ? 12.309 10.229 17.443 1.00 20.35 179 ARG B O 1
ATOM 3355 N N . PHE B 1 152 ? 12.017 11.479 15.618 1.00 18.57 180 PHE B N 1
ATOM 3356 C CA . PHE B 1 152 ? 10.680 11.840 16.043 1.00 19.60 180 PHE B CA 1
ATOM 3357 C C . PHE B 1 152 ? 9.709 10.695 15.762 1.00 28.92 180 PHE B C 1
ATOM 3358 O O . PHE B 1 152 ? 9.891 9.903 14.825 1.00 25.54 180 PHE B O 1
ATOM 3366 N N . VAL B 1 153 ? 8.681 10.606 16.609 1.00 24.40 181 VAL B N 1
ATOM 3367 C CA . VAL B 1 153 ? 7.753 9.488 16.636 1.00 31.01 181 VAL B CA 1
ATOM 3368 C C . VAL B 1 153 ? 6.326 9.991 16.832 1.00 31.12 181 VAL B C 1
ATOM 3369 O O . VAL B 1 153 ? 6.087 11.112 17.286 1.00 31.72 181 VAL B O 1
ATOM 3373 N N . GLY B 1 154 ? 5.369 9.125 16.494 1.00 36.48 182 GLY B N 1
ATOM 3374 C CA . GLY B 1 154 ? 3.988 9.327 16.864 1.00 29.66 182 GLY B CA 1
ATOM 3375 C C . GLY B 1 154 ? 3.188 10.032 15.792 1.00 26.74 182 GLY B C 1
ATOM 3376 O O . GLY B 1 154 ? 3.578 10.084 14.623 1.00 30.08 182 GLY B O 1
ATOM 3377 N N . PRO B 1 155 ? 2.052 10.605 16.181 1.00 28.88 183 PRO B N 1
ATOM 3378 C CA . PRO B 1 155 ? 1.131 11.178 15.191 1.00 33.24 183 PRO B CA 1
ATOM 3379 C C . PRO B 1 155 ? 1.760 12.342 14.443 1.00 37.93 183 PRO B C 1
ATOM 3380 O O . PRO B 1 155 ? 2.764 12.919 14.860 1.00 37.08 183 PRO B O 1
ATOM 3384 N N . PHE B 1 156 ? 1.149 12.667 13.312 1.00 40.38 184 PHE B N 1
ATOM 3385 C CA . PHE B 1 156 ? 1.579 13.813 12.530 1.00 35.20 184 PHE B CA 1
ATOM 3386 C C . PHE B 1 156 ? 1.692 15.040 13.439 1.00 35.08 184 PHE B C 1
ATOM 3387 O O . PHE B 1 156 ? 0.846 15.233 14.319 1.00 40.28 184 PHE B O 1
ATOM 3395 N N . PRO B 1 157 ? 2.740 15.878 13.274 1.00 33.28 185 PRO B N 1
ATOM 3396 C CA . PRO B 1 157 ? 2.892 17.081 14.118 1.00 44.52 185 PRO B CA 1
ATOM 3397 C C . PRO B 1 157 ? 1.971 18.225 13.723 1.00 42.56 185 PRO B C 1
ATOM 3398 O O . PRO B 1 157 ? 2.359 19.089 12.927 1.00 39.70 185 PRO B O 1
ATOM 3402 N N . THR B 1 158 ? 0.763 18.264 14.286 1.00 46.48 186 THR B N 1
ATOM 3403 C CA . THR B 1 158 ? -0.225 19.242 13.839 1.00 48.80 186 THR B CA 1
ATOM 3404 C C . THR B 1 158 ? 0.131 20.675 14.215 1.00 45.31 186 THR B C 1
ATOM 3405 O O . THR B 1 158 ? -0.495 21.602 13.687 1.00 42.18 186 THR B O 1
ATOM 3409 N N . VAL B 1 159 ? 1.116 20.885 15.094 1.00 42.14 187 VAL B N 1
ATOM 3410 C CA . VAL B 1 159 ? 1.594 22.242 15.340 1.00 39.50 187 VAL B CA 1
ATOM 3411 C C . VAL B 1 159 ? 2.027 22.907 14.034 1.00 40.28 187 VAL B C 1
ATOM 3412 O O . VAL B 1 159 ? 1.904 24.130 13.882 1.00 36.71 187 VAL B O 1
ATOM 3416 N N . ALA B 1 160 ? 2.488 22.120 13.053 1.00 40.58 188 ALA B N 1
ATOM 3417 C CA . ALA B 1 160 ? 2.858 22.705 11.766 1.00 39.43 188 ALA B CA 1
ATOM 3418 C C . ALA B 1 160 ? 1.680 23.422 11.113 1.00 40.58 188 ALA B C 1
ATOM 3419 O O . ALA B 1 160 ? 1.868 24.443 10.438 1.00 46.80 188 ALA B O 1
ATOM 3421 N N . LEU B 1 161 ? 0.461 22.921 11.326 1.00 32.31 189 LEU B N 1
ATOM 3422 C CA . LEU B 1 161 ? -0.708 23.523 10.699 1.00 40.90 189 LEU B CA 1
ATOM 3423 C C . LEU B 1 161 ? -1.037 24.886 11.283 1.00 44.58 189 LEU B C 1
ATOM 3424 O O . LEU B 1 161 ? -1.761 25.654 10.644 1.00 40.57 189 LEU B O 1
ATOM 3429 N N . SER B 1 162 ? -0.532 25.195 12.477 1.00 40.08 190 SER B N 1
ATOM 3430 C CA . SER B 1 162 ? -0.806 26.458 13.151 1.00 38.30 190 SER B CA 1
ATOM 3431 C C . SER B 1 162 ? 0.013 27.632 12.620 1.00 42.22 190 SER B C 1
ATOM 3432 O O . SER B 1 162 ? -0.194 28.756 13.077 1.00 46.66 190 SER B O 1
ATOM 3435 N N . TRP B 1 163 ? 0.916 27.416 11.663 1.00 43.72 191 TRP B N 1
ATOM 3436 C CA . TRP B 1 163 ? 1.878 28.434 11.264 1.00 34.27 191 TRP B CA 1
ATOM 3437 C C . TRP B 1 163 ? 1.392 29.191 10.037 1.00 36.68 191 TRP B C 1
ATOM 3438 O O . TRP B 1 163 ? 1.447 28.645 8.923 1.00 38.33 191 TRP B O 1
ATOM 3449 N N . PRO B 1 164 ? 0.966 30.451 10.172 1.00 38.81 192 PRO B N 1
ATOM 3450 C CA . PRO B 1 164 ? 0.362 31.151 9.027 1.00 38.42 192 PRO B CA 1
ATOM 3451 C C . PRO B 1 164 ? 1.301 31.391 7.856 1.00 39.99 192 PRO B C 1
ATOM 3452 O O . PRO B 1 164 ? 0.818 31.577 6.737 1.00 45.71 192 PRO B O 1
ATOM 3456 N N . SER B 1 165 ? 2.618 31.402 8.052 1.00 36.86 193 SER B N 1
ATOM 3457 C CA . SER B 1 165 ? 3.536 31.714 6.959 1.00 33.71 193 SER B CA 1
ATOM 3458 C C . SER B 1 165 ? 4.336 30.507 6.481 1.00 31.87 193 SER B C 1
ATOM 3459 O O . SER B 1 165 ? 5.347 30.688 5.794 1.00 35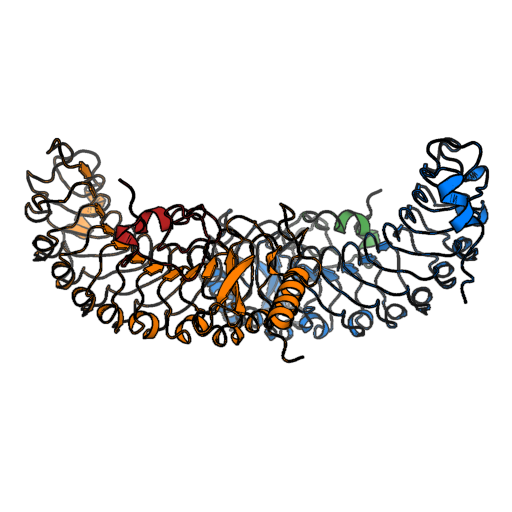.07 193 SER B O 1
ATOM 3462 N N . LEU B 1 166 ? 3.931 29.289 6.839 1.00 28.57 194 LEU B N 1
ATOM 3463 C CA . LEU B 1 166 ? 4.753 28.120 6.543 1.00 29.18 194 LEU B CA 1
ATOM 3464 C C . LEU B 1 166 ? 4.824 27.844 5.037 1.00 37.17 194 LEU B C 1
ATOM 3465 O O . LEU B 1 166 ? 3.797 27.733 4.356 1.00 37.75 194 LEU B O 1
ATOM 3470 N N . LYS B 1 167 ? 6.049 27.740 4.521 1.00 30.31 195 LYS B N 1
ATOM 3471 C CA . LYS B 1 167 ? 6.303 27.441 3.118 1.00 32.64 195 LYS B CA 1
ATOM 3472 C C . LYS B 1 167 ? 6.953 26.080 2.882 1.00 32.23 195 LYS B C 1
ATOM 3473 O O . LYS B 1 167 ? 6.697 25.462 1.852 1.00 38.66 195 LYS B O 1
ATOM 3477 N N . PHE B 1 168 ? 7.767 25.589 3.816 1.00 34.01 196 PHE B N 1
ATOM 3478 C CA . PHE B 1 168 ? 8.635 24.436 3.595 1.00 28.58 196 PHE B CA 1
ATOM 3479 C C . PHE B 1 168 ? 8.530 23.551 4.823 1.00 35.00 196 PHE B C 1
ATOM 3480 O O . PHE B 1 168 ? 8.945 23.961 5.914 1.00 31.41 196 PHE B O 1
ATOM 3488 N N . LEU B 1 169 ? 7.979 22.351 4.651 1.00 26.61 197 LEU B N 1
ATOM 3489 C CA . LEU B 1 169 ? 7.801 21.407 5.753 1.00 32.78 197 LEU B CA 1
ATOM 3490 C C . LEU B 1 169 ? 8.498 20.097 5.410 1.00 35.81 197 LEU B C 1
ATOM 3491 O O . LEU B 1 169 ? 8.020 19.347 4.553 1.00 29.30 197 LEU B O 1
ATOM 3496 N N . ASP B 1 170 ? 9.616 19.809 6.085 1.00 35.90 198 ASP B N 1
ATOM 3497 C CA . ASP B 1 170 ? 10.367 18.573 5.862 1.00 32.99 198 ASP B CA 1
ATOM 3498 C C . ASP B 1 170 ? 10.347 17.702 7.117 1.00 31.87 198 ASP B C 1
ATOM 3499 O O . ASP B 1 170 ? 11.074 17.986 8.073 1.00 29.93 198 ASP B O 1
ATOM 3504 N N . ILE B 1 171 ? 9.556 16.616 7.101 1.00 28.68 199 ILE B N 1
ATOM 3505 C CA . ILE B 1 171 ? 9.497 15.683 8.220 1.00 22.36 199 ILE B CA 1
ATOM 3506 C C . ILE B 1 171 ? 9.943 14.277 7.831 1.00 30.19 199 ILE B C 1
ATOM 3507 O O . ILE B 1 171 ? 9.724 13.320 8.592 1.00 20.60 199 ILE B O 1
ATOM 3512 N N . ARG B 1 172 ? 10.580 14.129 6.678 1.00 24.22 200 ARG B N 1
ATOM 3513 C CA . ARG B 1 172 ? 10.938 12.815 6.179 1.00 24.07 200 ARG B CA 1
ATOM 3514 C C . ARG B 1 172 ? 11.988 12.151 7.074 1.00 28.57 200 ARG B C 1
ATOM 3515 O O . ARG B 1 172 ? 12.676 12.804 7.861 1.00 29.70 200 ARG B O 1
ATOM 3523 N N . TYR B 1 173 ? 12.103 10.824 6.925 1.00 27.83 201 TYR B N 1
ATOM 3524 C CA . TYR B 1 173 ? 13.055 9.977 7.661 1.00 22.08 201 TYR B CA 1
ATOM 3525 C C . TYR B 1 173 ? 12.898 10.135 9.171 1.00 24.31 201 TYR B C 1
ATOM 3526 O O . TYR B 1 173 ? 13.841 10.431 9.906 1.00 25.57 201 TYR B O 1
ATOM 3535 N N . ASN B 1 174 ? 11.675 9.928 9.630 1.00 28.41 202 ASN B N 1
ATOM 3536 C CA . ASN B 1 174 ? 11.380 9.880 11.049 1.00 24.55 202 ASN B CA 1
ATOM 3537 C C . ASN B 1 174 ? 10.529 8.631 11.285 1.00 26.65 202 ASN B C 1
ATOM 3538 O O . ASN B 1 174 ? 10.589 7.650 10.540 1.00 26.10 202 ASN B O 1
ATOM 3543 N N . ASP B 1 175 ? 9.756 8.631 12.360 1.00 25.13 203 ASP B N 1
ATOM 3544 C CA . ASP B 1 175 ? 8.804 7.574 12.650 1.00 24.91 203 ASP B CA 1
ATOM 3545 C C . ASP B 1 175 ? 7.450 8.187 12.982 1.00 30.40 203 ASP B C 1
ATOM 3546 O O . ASP B 1 175 ? 6.810 7.857 13.985 1.00 23.67 203 ASP B O 1
ATOM 3551 N N . PHE B 1 176 ? 7.014 9.130 12.147 1.00 24.58 204 PHE B N 1
ATOM 3552 C CA . PHE B 1 176 ? 5.633 9.591 12.221 1.00 28.38 204 PHE B CA 1
ATOM 3553 C C . PHE B 1 176 ? 4.684 8.561 11.599 1.00 28.84 204 PHE B C 1
ATOM 3554 O O . PHE B 1 176 ? 5.021 7.865 10.633 1.00 23.51 204 PHE B O 1
ATOM 3562 N N . GLU B 1 177 ? 3.483 8.470 12.162 1.00 29.59 205 GLU B N 1
ATOM 3563 C CA . GLU B 1 177 ? 2.620 7.328 11.909 1.00 25.08 205 GLU B CA 1
ATOM 3564 C C . GLU B 1 177 ? 1.167 7.776 11.869 1.00 33.03 205 GLU B C 1
ATOM 3565 O O . GLU B 1 177 ? 0.826 8.894 12.263 1.00 39.33 205 GLU B O 1
ATOM 3571 N N . GLY B 1 178 ? 0.303 6.874 11.401 1.00 36.88 206 GLY B N 1
ATOM 3572 C CA . GLY B 1 178 ? -1.120 7.138 11.382 1.00 28.04 206 GLY B CA 1
ATOM 3573 C C . GLY B 1 178 ? -1.525 7.973 10.183 1.00 24.70 206 GLY B C 1
ATOM 3574 O O . GLY B 1 178 ? -0.819 8.051 9.179 1.00 35.11 206 GLY B O 1
ATOM 3575 N N . LYS B 1 179 ? -2.671 8.636 10.322 1.00 33.88 207 LYS B N 1
ATOM 3576 C CA . LYS B 1 179 ? -3.313 9.332 9.213 1.00 36.02 207 LYS B CA 1
ATOM 3577 C C . LYS B 1 179 ? -2.728 10.723 9.004 1.00 38.37 207 LYS B C 1
ATOM 3578 O O . LYS B 1 179 ? -2.318 11.401 9.946 1.00 35.79 207 LYS B O 1
ATOM 3584 N N . LEU B 1 180 ? -2.725 11.142 7.768 1.00 34.62 208 LEU B N 1
ATOM 3585 C CA . LEU B 1 180 ? -2.287 12.448 7.309 1.00 30.85 208 LEU B CA 1
ATOM 3586 C C . LEU B 1 180 ? -3.422 13.447 7.479 1.00 39.23 208 LEU B C 1
ATOM 3587 O O . LEU B 1 180 ? -4.524 13.204 6.984 1.00 52.57 208 LEU B O 1
ATOM 3592 N N . PRO B 1 181 ? -3.217 14.544 8.199 1.00 43.68 209 PRO B N 1
ATOM 3593 C CA . PRO B 1 181 ? -4.281 15.576 8.337 1.00 35.49 209 PRO B CA 1
ATOM 3594 C C . PRO B 1 181 ? -4.604 16.192 6.992 1.00 37.25 209 PRO B C 1
ATOM 3595 O O . PRO B 1 181 ? -3.693 16.608 6.263 1.00 39.48 209 PRO B O 1
ATOM 3599 N N . PRO B 1 182 ? -5.885 16.276 6.624 1.00 44.96 210 PRO B N 1
ATOM 3600 C CA . PRO B 1 182 ? -6.219 16.855 5.310 1.00 38.08 210 PRO B CA 1
ATOM 3601 C C . PRO B 1 182 ? -5.875 18.333 5.171 1.00 41.02 210 PRO B C 1
ATOM 3602 O O . PRO B 1 182 ? -5.595 18.780 4.048 1.00 46.09 210 PRO B O 1
ATOM 3606 N N . GLU B 1 183 ? -5.853 19.111 6.263 1.00 47.91 211 GLU B N 1
ATOM 3607 C CA . GLU B 1 183 ? -5.601 20.545 6.125 1.00 50.98 211 GLU B CA 1
ATOM 3608 C C . GLU B 1 183 ? -4.173 20.842 5.670 1.00 46.38 211 GLU B C 1
ATOM 3609 O O . GLU B 1 183 ? -3.891 21.957 5.210 1.00 48.18 211 GLU B O 1
ATOM 3615 N N . ILE B 1 184 ? -3.271 19.858 5.748 1.00 40.28 212 ILE B N 1
ATOM 3616 C CA . ILE B 1 184 ? -1.895 20.103 5.319 1.00 39.18 212 ILE B CA 1
ATOM 3617 C C . ILE B 1 184 ? -1.824 20.543 3.860 1.00 42.55 212 ILE B C 1
ATOM 3618 O O . ILE B 1 184 ? -0.897 21.262 3.465 1.00 39.19 212 ILE B O 1
ATOM 3623 N N . PHE B 1 185 ? -2.797 20.133 3.038 1.00 35.84 213 PHE B N 1
ATOM 3624 C CA . PHE B 1 185 ? -2.841 20.569 1.649 1.00 33.03 213 PHE B CA 1
ATOM 3625 C C . PHE B 1 185 ? -3.694 21.820 1.438 1.00 37.77 213 PHE B C 1
ATOM 3626 O O . PHE B 1 185 ? -3.570 22.457 0.386 1.00 38.78 213 PHE B O 1
ATOM 3634 N N . ASP B 1 186 ? -4.543 22.191 2.412 1.00 38.71 214 ASP B N 1
ATOM 3635 C CA . ASP B 1 186 ? -5.240 23.476 2.398 1.00 42.13 214 ASP B CA 1
ATOM 3636 C C . ASP B 1 186 ? -4.355 24.626 2.848 1.00 46.85 214 ASP B C 1
ATOM 3637 O O . ASP B 1 186 ? -4.740 25.784 2.676 1.00 51.78 214 ASP B O 1
ATOM 3642 N N . LYS B 1 187 ? -3.213 24.338 3.463 1.00 49.09 215 LYS B N 1
ATOM 3643 C CA . LYS B 1 187 ? -2.246 25.385 3.716 1.00 54.29 215 LYS B CA 1
ATOM 3644 C C . LYS B 1 187 ? -1.514 25.690 2.416 1.00 56.39 215 LYS B C 1
ATOM 3645 O O . LYS B 1 187 ? -1.535 24.906 1.466 1.00 62.61 215 LYS B O 1
ATOM 3651 N N . ASP B 1 188 ? -0.871 26.842 2.374 1.00 55.70 216 ASP B N 1
ATOM 3652 C CA . ASP B 1 188 ? -0.311 27.343 1.122 1.00 60.40 216 ASP B CA 1
ATOM 3653 C C . ASP B 1 188 ? 1.193 27.057 1.062 1.00 52.87 216 ASP B C 1
ATOM 3654 O O . ASP B 1 188 ? 2.038 27.945 0.980 1.00 53.30 216 ASP B O 1
ATOM 3659 N N . LEU B 1 189 ? 1.521 25.770 1.099 1.00 47.29 217 LEU B N 1
ATOM 3660 C CA . LEU B 1 189 ? 2.913 25.345 1.167 1.00 45.40 217 LEU B CA 1
ATOM 3661 C C . LEU B 1 189 ? 3.522 25.232 -0.229 1.00 46.11 217 LEU B C 1
ATOM 3662 O O . LEU B 1 189 ? 2.819 25.027 -1.228 1.00 45.96 217 LEU B O 1
ATOM 3667 N N . ASP B 1 190 ? 4.849 25.389 -0.293 1.00 31.31 218 ASP B N 1
ATOM 3668 C CA . ASP B 1 190 ? 5.594 25.088 -1.517 1.00 30.88 218 ASP B CA 1
ATOM 3669 C C . ASP B 1 190 ? 6.155 23.660 -1.556 1.00 39.02 218 ASP B C 1
ATOM 3670 O O . ASP B 1 190 ? 6.354 23.117 -2.649 1.00 39.58 218 ASP B O 1
ATOM 3675 N N . ALA B 1 191 ? 6.427 23.042 -0.399 1.00 36.36 219 ALA B N 1
ATOM 3676 C CA . ALA B 1 191 ? 7.218 21.814 -0.341 1.00 37.91 219 ALA B CA 1
ATOM 3677 C C . ALA B 1 191 ? 6.793 20.981 0.859 1.00 39.46 219 ALA B C 1
ATOM 3678 O O . ALA B 1 191 ? 6.790 21.472 1.992 1.00 39.18 219 ALA B O 1
ATOM 3680 N N . ILE B 1 192 ? 6.424 19.731 0.601 1.00 41.51 220 ILE B N 1
ATOM 3681 C CA . ILE B 1 192 ? 5.879 18.827 1.610 1.00 40.40 220 ILE B CA 1
ATOM 3682 C C . ILE B 1 192 ? 6.617 17.503 1.451 1.00 40.29 220 ILE B C 1
ATOM 3683 O O . ILE B 1 192 ? 6.287 16.712 0.563 1.00 37.76 220 ILE B O 1
ATOM 3688 N N . PHE B 1 193 ? 7.612 17.258 2.302 1.00 35.73 221 PHE B N 1
ATOM 3689 C CA . PHE B 1 193 ? 8.372 16.008 2.301 1.00 32.36 221 PHE B CA 1
ATOM 3690 C C . PHE B 1 193 ? 7.839 15.119 3.421 1.00 31.29 221 PHE B C 1
ATOM 3691 O O . PHE B 1 193 ? 8.039 15.415 4.604 1.00 35.95 221 PHE B O 1
ATOM 3699 N N . LEU B 1 194 ? 7.152 14.039 3.055 1.00 31.41 222 LEU B N 1
ATOM 3700 C CA . LEU B 1 194 ? 6.625 13.099 4.039 1.00 30.34 222 LEU B CA 1
ATOM 3701 C C . LEU B 1 194 ? 7.312 11.751 3.991 1.00 24.50 222 LEU B C 1
ATOM 3702 O O . LEU B 1 194 ? 7.001 10.889 4.819 1.00 25.98 222 LEU B O 1
ATOM 3707 N N . ASN B 1 195 ? 8.250 11.557 3.067 1.00 21.37 223 ASN B N 1
ATOM 3708 C CA . ASN B 1 195 ? 8.698 10.214 2.750 1.00 26.22 223 ASN B CA 1
ATOM 3709 C C . ASN B 1 195 ? 9.399 9.566 3.942 1.00 32.50 223 ASN B C 1
ATOM 3710 O O . ASN B 1 195 ? 9.887 10.241 4.858 1.00 25.10 223 ASN B O 1
ATOM 3715 N N . ASN B 1 196 ? 9.381 8.225 3.951 1.00 31.13 224 ASN B N 1
ATOM 3716 C CA . ASN B 1 196 ? 10.136 7.426 4.918 1.00 23.15 224 ASN B CA 1
ATOM 3717 C C . ASN B 1 196 ? 9.675 7.650 6.353 1.00 23.61 224 ASN B C 1
ATOM 3718 O O . ASN B 1 196 ? 10.475 7.918 7.253 1.00 22.20 224 ASN B O 1
ATOM 3723 N N . ASN B 1 197 ? 8.370 7.541 6.561 1.00 23.56 225 ASN B N 1
ATOM 3724 C CA . ASN B 1 197 ? 7.814 7.475 7.902 1.00 23.86 225 ASN B CA 1
ATOM 3725 C C . ASN B 1 197 ? 6.971 6.213 7.982 1.00 28.88 225 ASN B C 1
ATOM 3726 O O . ASN B 1 197 ? 7.260 5.250 7.273 1.00 24.70 225 ASN B O 1
ATOM 3731 N N . ARG B 1 198 ? 5.922 6.213 8.798 1.00 29.21 226 ARG B N 1
ATOM 3732 C CA . ARG B 1 198 ? 4.999 5.085 8.879 1.00 32.26 226 ARG B CA 1
ATOM 3733 C C . ARG B 1 198 ? 3.549 5.555 8.795 1.00 29.19 226 ARG B C 1
ATOM 3734 O O . ARG B 1 198 ? 2.667 5.043 9.499 1.00 31.34 226 ARG B O 1
ATOM 3742 N N . PHE B 1 199 ? 3.293 6.554 7.954 1.00 20.71 227 PHE B N 1
ATOM 3743 C CA . PHE B 1 199 ? 1.934 7.035 7.733 1.00 33.42 227 PHE B CA 1
ATOM 3744 C C . PHE B 1 199 ? 1.059 5.943 7.130 1.00 34.25 227 PHE B C 1
ATOM 3745 O O . PHE B 1 199 ? 1.522 5.093 6.354 1.00 30.69 227 PHE B O 1
ATOM 3753 N N . GLU B 1 200 ? -0.221 5.979 7.490 1.00 40.80 228 GLU B N 1
ATOM 3754 C CA . GLU B 1 200 ? -1.193 4.956 7.114 1.00 47.44 228 GLU B CA 1
ATOM 3755 C C . GLU B 1 200 ? -2.364 5.572 6.367 1.00 43.24 228 GLU B C 1
ATOM 3756 O O . GLU B 1 200 ? -2.460 6.788 6.184 1.00 47.59 228 GLU B O 1
ATOM 3762 N N . SER B 1 201 ? -3.274 4.689 5.965 1.00 47.31 229 SER B N 1
ATOM 3763 C CA . SER B 1 201 ? -4.558 5.050 5.390 1.00 42.51 229 SER B CA 1
ATOM 3764 C C . SER B 1 201 ? -4.366 5.756 4.060 1.00 41.22 229 SER B C 1
ATOM 3765 O O . SER B 1 201 ? -3.335 5.586 3.406 1.00 42.07 229 SER B O 1
ATOM 3768 N N . THR B 1 202 ? -5.346 6.554 3.663 1.00 35.19 230 THR B N 1
ATOM 3769 C CA . THR B 1 202 ? -5.431 7.051 2.302 1.00 41.68 230 THR B CA 1
ATOM 3770 C C . THR B 1 202 ? -4.875 8.464 2.223 1.00 44.99 230 THR B C 1
ATOM 3771 O O . THR B 1 202 ? -4.922 9.227 3.191 1.00 43.06 230 THR B O 1
ATOM 3775 N N . ILE B 1 203 ? -4.332 8.796 1.058 1.00 44.61 231 ILE B N 1
ATOM 3776 C CA . ILE B 1 203 ? -3.986 10.172 0.732 1.00 45.21 231 ILE B CA 1
ATOM 3777 C C . ILE B 1 203 ? -5.275 10.985 0.739 1.00 47.30 231 ILE B C 1
ATOM 3778 O O . ILE B 1 203 ? -6.214 10.651 0.011 1.00 46.32 231 ILE B O 1
ATOM 3783 N N . PRO B 1 204 ? -5.369 12.046 1.538 1.00 44.17 232 PRO B N 1
ATOM 3784 C CA . PRO B 1 204 ? -6.636 12.786 1.638 1.00 45.36 232 PRO B CA 1
ATOM 3785 C C . PRO B 1 204 ? -7.029 13.436 0.321 1.00 44.91 232 PRO B C 1
ATOM 3786 O O . PRO B 1 204 ? -6.183 13.767 -0.516 1.00 44.14 232 PRO B O 1
ATOM 3790 N N . GLU B 1 205 ? -8.339 13.627 0.148 1.00 44.15 233 GLU B N 1
ATOM 3791 C CA . GLU B 1 205 ? -8.840 14.187 -1.104 1.00 51.96 233 GLU B CA 1
ATOM 3792 C C . GLU B 1 205 ? -8.416 15.641 -1.307 1.00 52.14 233 GLU B C 1
ATOM 3793 O O . GLU B 1 205 ? -8.321 16.091 -2.453 1.00 57.18 233 GLU B O 1
ATOM 3799 N N . THR B 1 206 ? -8.121 16.369 -0.233 1.00 43.56 234 THR B N 1
ATOM 3800 C CA . THR B 1 206 ? -7.722 17.767 -0.334 1.00 44.46 234 THR B CA 1
ATOM 3801 C C . THR B 1 206 ? -6.397 17.981 -1.049 1.00 46.96 234 THR B C 1
ATOM 3802 O O . THR B 1 206 ? -5.993 19.140 -1.220 1.00 47.03 234 THR B O 1
ATOM 3806 N N . ILE B 1 207 ? -5.715 16.910 -1.457 1.00 45.78 235 ILE B N 1
ATOM 3807 C CA . ILE B 1 207 ? -4.474 17.035 -2.215 1.00 45.83 235 ILE B CA 1
ATOM 3808 C C . ILE B 1 207 ? -4.626 18.019 -3.374 1.00 47.92 235 ILE B C 1
ATOM 3809 O O . ILE B 1 207 ? -3.679 18.744 -3.714 1.00 45.61 235 ILE B O 1
ATOM 3814 N N . GLY B 1 208 ? -5.825 18.090 -3.972 1.00 42.57 236 GLY B N 1
ATOM 3815 C CA . GLY B 1 208 ? -6.041 18.980 -5.106 1.00 41.51 236 GLY B CA 1
ATOM 3816 C C . GLY B 1 208 ? -6.014 20.456 -4.752 1.00 45.56 236 GLY B C 1
ATOM 3817 O O . GLY B 1 208 ? -5.735 21.294 -5.617 1.00 47.11 236 GLY B O 1
ATOM 3818 N N . LYS B 1 209 ? -6.303 20.801 -3.489 1.00 41.70 237 LYS B N 1
ATOM 3819 C CA . LYS B 1 209 ? -6.230 22.191 -3.042 1.00 43.96 237 LYS B CA 1
ATOM 3820 C C . LYS B 1 209 ? -4.798 22.682 -2.887 1.00 42.55 237 LYS B C 1
ATOM 3821 O O . LYS B 1 209 ? -4.590 23.878 -2.662 1.00 43.46 237 LYS B O 1
ATOM 3824 N N . SER B 1 210 ? -3.812 21.803 -3.024 1.00 46.56 238 SER B N 1
ATOM 3825 C CA . SER B 1 210 ? -2.450 22.144 -2.654 1.00 49.09 238 SER B CA 1
ATOM 3826 C C . SER B 1 210 ? -1.732 22.913 -3.755 1.00 40.17 238 SER B C 1
ATOM 3827 O O . SER B 1 210 ? -1.926 22.665 -4.947 1.00 47.94 238 SER B O 1
ATOM 3830 N N . THR B 1 211 ? -0.850 23.815 -3.338 1.00 36.47 239 THR B N 1
ATOM 3831 C CA . THR B 1 211 ? -0.087 24.653 -4.249 1.00 43.42 239 THR B CA 1
ATOM 3832 C C . THR B 1 211 ? 1.385 24.270 -4.292 1.00 40.75 239 THR B C 1
ATOM 3833 O O . THR B 1 211 ? 2.191 25.008 -4.874 1.00 48.46 239 THR B O 1
ATOM 3837 N N . ALA B 1 212 ? 1.750 23.138 -3.701 1.00 30.16 240 ALA B N 1
ATOM 3838 C CA . ALA B 1 212 ? 3.153 22.762 -3.575 1.00 35.67 240 ALA B CA 1
ATOM 3839 C C . ALA B 1 212 ? 3.787 22.505 -4.939 1.00 41.33 240 ALA B C 1
ATOM 3840 O O . ALA B 1 212 ? 3.145 21.999 -5.873 1.00 33.81 240 ALA B O 1
ATOM 3842 N N . SER B 1 213 ? 5.074 22.852 -5.058 1.00 31.43 241 SER B N 1
ATOM 3843 C CA . SER B 1 213 ? 5.791 22.428 -6.253 1.00 31.13 241 SER B CA 1
ATOM 3844 C C . SER B 1 213 ? 6.335 21.008 -6.124 1.00 34.94 241 SER B C 1
ATOM 3845 O O . SER B 1 213 ? 6.688 20.401 -7.137 1.00 35.83 241 SER B O 1
ATOM 3848 N N . VAL B 1 214 ? 6.403 20.462 -4.911 1.00 38.40 242 VAL B N 1
ATOM 3849 C CA . VAL B 1 214 ? 6.969 19.134 -4.692 1.00 35.46 242 VAL B CA 1
ATOM 3850 C C . VAL B 1 214 ? 6.320 18.515 -3.464 1.00 36.07 242 VAL B C 1
ATOM 3851 O O . VAL B 1 214 ? 6.231 19.156 -2.409 1.00 34.66 242 VAL B O 1
ATOM 3855 N N . VAL B 1 215 ? 5.860 17.267 -3.607 1.00 36.21 243 VAL B N 1
ATOM 3856 C CA . VAL B 1 215 ? 5.319 16.481 -2.499 1.00 37.85 243 VAL B CA 1
ATOM 3857 C C . VAL B 1 215 ? 5.925 15.087 -2.569 1.00 40.46 243 VAL B C 1
ATOM 3858 O O . VAL B 1 215 ? 5.928 14.467 -3.643 1.00 37.46 243 VAL B O 1
ATOM 3862 N N . THR B 1 216 ? 6.408 14.575 -1.427 1.00 25.27 244 THR B N 1
ATOM 3863 C CA . THR B 1 216 ? 6.911 13.205 -1.356 1.00 28.21 244 THR B CA 1
ATOM 3864 C C . THR B 1 216 ? 6.104 12.407 -0.341 1.00 29.56 244 THR B C 1
ATOM 3865 O O . THR B 1 216 ? 5.860 12.875 0.778 1.00 34.27 244 THR B O 1
ATOM 3869 N N . PHE B 1 217 ? 5.650 11.228 -0.776 1.00 30.52 245 PHE B N 1
ATOM 3870 C CA . PHE B 1 217 ? 4.917 10.244 0.013 1.00 30.94 245 PHE B CA 1
ATOM 3871 C C . PHE B 1 217 ? 5.679 8.937 0.158 1.00 27.25 245 PHE B C 1
ATOM 3872 O O . PHE B 1 217 ? 5.200 8.035 0.860 1.00 28.21 245 PHE B O 1
ATOM 3880 N N . ALA B 1 218 ? 6.831 8.807 -0.502 1.00 17.36 246 ALA B N 1
ATOM 3881 C CA . ALA B 1 218 ? 7.475 7.520 -0.690 1.00 29.07 246 ALA B CA 1
ATOM 3882 C C . ALA B 1 218 ? 7.774 6.841 0.648 1.00 34.12 246 ALA B C 1
ATOM 3883 O O . ALA B 1 218 ? 8.006 7.494 1.667 1.00 32.17 246 ALA B O 1
ATOM 3885 N N . HIS B 1 219 ? 7.711 5.507 0.641 1.00 30.32 247 HIS B N 1
ATOM 3886 C CA . HIS B 1 219 ? 8.128 4.673 1.769 1.00 21.32 247 HIS B CA 1
ATOM 3887 C C . HIS B 1 219 ? 7.314 4.995 3.021 1.00 21.48 247 HIS B C 1
ATOM 3888 O O . HIS B 1 219 ? 7.835 5.355 4.083 1.00 35.01 247 HIS B O 1
ATOM 3895 N N . ASN B 1 220 ? 6.001 4.862 2.862 1.00 24.26 248 ASN B N 1
ATOM 3896 C CA . ASN B 1 220 ? 5.068 4.863 3.978 1.00 31.17 248 ASN B CA 1
ATOM 3897 C C . ASN B 1 220 ? 4.182 3.633 3.803 1.00 33.78 248 ASN B C 1
ATOM 3898 O O . ASN B 1 220 ? 4.506 2.696 3.064 1.00 27.71 248 ASN B O 1
ATOM 3903 N N . LYS B 1 221 ? 3.040 3.620 4.476 1.00 38.69 249 LYS B N 1
ATOM 3904 C CA . LYS B 1 221 ? 2.059 2.559 4.305 1.00 38.96 249 LYS B CA 1
ATOM 3905 C C . LYS B 1 221 ? 0.737 3.136 3.829 1.00 37.61 249 LYS B C 1
ATOM 3906 O O . LYS B 1 221 ? -0.330 2.713 4.259 1.00 32.47 249 LYS B O 1
ATOM 3912 N N . PHE B 1 222 ? 0.800 4.146 2.963 1.00 33.40 250 PHE B N 1
ATOM 3913 C CA . PHE B 1 222 ? -0.410 4.685 2.374 1.00 28.70 250 PHE B CA 1
ATOM 3914 C C . PHE B 1 222 ? -1.129 3.604 1.561 1.00 37.53 250 PHE B C 1
ATOM 3915 O O . PHE B 1 222 ? -0.505 2.747 0.931 1.00 33.99 250 PHE B O 1
ATOM 3923 N N . SER B 1 223 ? -2.457 3.653 1.568 1.00 37.49 251 SER B N 1
ATOM 3924 C CA . SER B 1 223 ? -3.260 2.633 0.914 1.00 39.23 251 SER B CA 1
ATOM 3925 C C . SER B 1 223 ? -4.385 3.306 0.136 1.00 35.87 251 SER B C 1
ATOM 3926 O O . SER B 1 223 ? -4.567 4.528 0.187 1.00 39.04 251 SER B O 1
ATOM 3929 N N . GLY B 1 224 ? -5.156 2.497 -0.581 1.00 32.31 252 GLY B N 1
ATOM 3930 C CA . GLY B 1 224 ? -6.212 3.036 -1.412 1.00 33.05 252 GLY B CA 1
ATOM 3931 C C . GLY B 1 224 ? -5.689 3.588 -2.727 1.00 36.74 252 GLY B C 1
ATOM 3932 O O . GLY B 1 224 ? -4.560 3.317 -3.159 1.00 35.97 252 GLY B O 1
ATOM 3933 N N . CYS B 1 225 ? -6.538 4.386 -3.368 1.00 44.16 253 CYS B N 1
ATOM 3934 C CA . CYS B 1 225 ? -6.257 4.945 -4.681 1.00 42.42 253 CYS B CA 1
ATOM 3935 C C . CYS B 1 225 ? -5.628 6.323 -4.538 1.00 40.77 253 CYS B C 1
ATOM 3936 O O . CYS B 1 225 ? -5.771 6.995 -3.515 1.00 48.94 253 CYS B O 1
ATOM 3939 N N . ILE B 1 226 ? -4.942 6.750 -5.592 1.00 36.25 254 ILE B N 1
ATOM 3940 C CA . ILE B 1 226 ? -4.640 8.177 -5.718 1.00 45.72 254 ILE B CA 1
ATOM 3941 C C . ILE B 1 226 ? -5.952 8.939 -5.872 1.00 47.62 254 ILE B C 1
ATOM 3942 O O . ILE B 1 226 ? -6.824 8.510 -6.646 1.00 55.09 254 ILE B O 1
ATOM 3947 N N . PRO B 1 227 ? -6.163 10.042 -5.157 1.00 47.38 255 PRO B N 1
ATOM 3948 C CA . PRO B 1 227 ? -7.435 10.772 -5.279 1.00 40.30 255 PRO B CA 1
ATOM 3949 C C . PRO B 1 227 ? -7.636 11.345 -6.675 1.00 47.49 255 PRO B C 1
ATOM 3950 O O . PRO B 1 227 ? -6.690 11.797 -7.330 1.00 41.68 255 PRO B O 1
ATOM 3954 N N . LYS B 1 228 ? -8.902 11.341 -7.119 1.00 49.55 256 LYS B N 1
ATOM 3955 C CA . LYS B 1 228 ? -9.225 11.860 -8.447 1.00 47.71 256 LYS B CA 1
ATOM 3956 C C . LYS B 1 228 ? -8.936 13.350 -8.547 1.00 47.13 256 LYS B C 1
ATOM 3957 O O . LYS B 1 228 ? -8.624 13.847 -9.633 1.00 55.59 256 LYS B O 1
ATOM 3959 N N . THR B 1 229 ? -9.018 14.069 -7.439 1.00 44.47 257 THR B N 1
ATOM 3960 C CA . THR B 1 229 ? -8.622 15.476 -7.355 1.00 47.87 257 THR B CA 1
ATOM 3961 C C . THR B 1 229 ? -7.108 15.708 -7.560 1.00 47.74 257 THR B C 1
ATOM 3962 O O . THR B 1 229 ? -6.672 16.861 -7.426 1.00 42.05 257 THR B O 1
ATOM 3966 N N . ILE B 1 230 ? -6.302 14.694 -7.881 1.00 42.95 258 ILE B N 1
ATOM 3967 C CA . ILE B 1 230 ? -4.886 14.931 -8.147 1.00 49.19 258 ILE B CA 1
ATOM 3968 C C . ILE B 1 230 ? -4.711 15.952 -9.268 1.00 60.27 258 ILE B C 1
ATOM 3969 O O . ILE B 1 230 ? -3.782 16.769 -9.237 1.00 66.92 258 ILE B O 1
ATOM 3974 N N . GLY B 1 231 ? -5.613 15.946 -10.258 1.00 59.21 259 GLY B N 1
ATOM 3975 C CA . GLY B 1 231 ? -5.480 16.836 -11.405 1.00 60.63 259 GLY B CA 1
ATOM 3976 C C . GLY B 1 231 ? -5.580 18.318 -11.081 1.00 55.13 259 GLY B C 1
ATOM 3977 O O . GLY B 1 231 ? -5.121 19.151 -11.876 1.00 46.58 259 GLY B O 1
ATOM 3978 N N . GLN B 1 232 ? -6.157 18.665 -9.929 1.00 50.48 260 GLN B N 1
ATOM 3979 C CA . GLN B 1 232 ? -6.375 20.052 -9.537 1.00 55.28 260 GLN B CA 1
ATOM 3980 C C . GLN B 1 232 ? -5.148 20.723 -8.906 1.00 58.11 260 GLN B C 1
ATOM 3981 O O . GLN B 1 232 ? -5.209 21.921 -8.602 1.00 54.03 260 GLN B O 1
ATOM 3987 N N . MET B 1 233 ? -4.044 20.005 -8.705 1.00 57.87 261 MET B N 1
ATOM 3988 C CA . MET B 1 233 ? -2.876 20.588 -8.046 1.00 63.37 261 MET B CA 1
ATOM 3989 C C . MET B 1 233 ? -2.239 21.647 -8.936 1.00 61.23 261 MET B C 1
ATOM 3990 O O . MET B 1 233 ? -1.717 21.337 -10.012 1.00 62.10 261 MET B O 1
ATOM 3995 N N . LYS B 1 234 ? -2.243 22.893 -8.463 1.00 61.38 262 LYS B N 1
ATOM 3996 C CA . LYS B 1 234 ? -1.865 24.013 -9.315 1.00 60.44 262 LYS B CA 1
ATOM 3997 C C . LYS B 1 234 ? -0.402 23.927 -9.757 1.00 68.33 262 LYS B C 1
ATOM 3998 O O . LYS B 1 234 ? -0.115 23.787 -10.953 1.00 81.35 262 LYS B O 1
ATOM 4000 N N . ASN B 1 235 ? 0.546 23.990 -8.811 1.00 54.44 263 ASN B N 1
ATOM 4001 C CA . ASN B 1 235 ? 1.944 24.256 -9.150 1.00 52.31 263 ASN B CA 1
ATOM 4002 C C . ASN B 1 235 ? 2.835 23.021 -9.127 1.00 51.82 263 ASN B C 1
ATOM 4003 O O . ASN B 1 235 ? 4.054 23.166 -8.994 1.00 51.07 263 ASN B O 1
ATOM 4008 N N . LEU B 1 236 ? 2.273 21.820 -9.262 1.00 43.50 264 LEU B N 1
ATOM 4009 C CA . LEU B 1 236 ? 3.028 20.609 -8.959 1.00 41.29 264 LEU B CA 1
ATOM 4010 C C . LEU B 1 236 ? 4.103 20.342 -10.012 1.00 44.32 264 LEU B C 1
ATOM 4011 O O . LEU B 1 236 ? 3.799 20.225 -11.202 1.00 43.78 264 LEU B O 1
ATOM 4016 N N . ASN B 1 237 ? 5.363 20.243 -9.570 1.00 43.78 265 ASN B N 1
ATOM 4017 C CA . ASN B 1 237 ? 6.478 19.839 -10.424 1.00 41.28 265 ASN B CA 1
ATOM 4018 C C . ASN B 1 237 ? 6.971 18.425 -10.164 1.00 43.36 265 ASN B C 1
ATOM 4019 O O . ASN B 1 237 ? 7.285 17.703 -11.119 1.00 36.66 265 ASN B O 1
ATOM 4024 N N . GLU B 1 238 ? 7.070 18.004 -8.901 1.00 36.91 266 GLU B N 1
ATOM 4025 C CA . GLU B 1 238 ? 7.566 16.673 -8.572 1.00 37.20 266 GLU B CA 1
ATOM 4026 C C . GLU B 1 238 ? 6.643 16.010 -7.555 1.00 43.26 266 GLU B C 1
ATOM 4027 O O . GLU B 1 238 ? 6.218 16.650 -6.586 1.00 41.75 266 GLU B O 1
ATOM 4033 N N . ILE B 1 239 ? 6.317 14.734 -7.794 1.00 38.23 267 ILE B N 1
ATOM 4034 C CA . ILE B 1 239 ? 5.515 13.933 -6.876 1.00 39.89 267 ILE B CA 1
ATOM 4035 C C . ILE B 1 239 ? 6.075 12.507 -6.852 1.00 47.18 267 ILE B C 1
ATOM 4036 O O . ILE B 1 239 ? 6.312 11.899 -7.902 1.00 39.83 267 ILE B O 1
ATOM 4041 N N . VAL B 1 240 ? 6.328 11.985 -5.652 1.00 44.50 268 VAL B N 1
ATOM 4042 C CA . VAL B 1 240 ? 7.061 10.733 -5.479 1.00 41.09 268 VAL B CA 1
ATOM 4043 C C . VAL B 1 240 ? 6.270 9.820 -4.551 1.00 46.06 268 VAL B C 1
ATOM 4044 O O . VAL B 1 240 ? 6.053 10.161 -3.383 1.00 47.44 268 VAL B O 1
ATOM 4048 N N . PHE B 1 241 ? 5.848 8.659 -5.072 1.00 42.83 269 PHE B N 1
ATOM 4049 C CA . PHE B 1 241 ? 5.006 7.702 -4.360 1.00 32.53 269 PHE B CA 1
ATOM 4050 C C . PHE B 1 241 ? 5.708 6.391 -4.039 1.00 28.80 269 PHE B C 1
ATOM 4051 O O . PHE B 1 241 ? 5.063 5.498 -3.483 1.00 40.55 269 PHE B O 1
ATOM 4059 N N . ILE B 1 242 ? 6.987 6.236 -4.394 1.00 33.87 270 ILE B N 1
ATOM 4060 C CA . ILE B 1 242 ? 7.707 4.965 -4.298 1.00 32.69 270 ILE B CA 1
ATOM 4061 C C . ILE B 1 242 ? 7.386 4.207 -3.019 1.00 31.83 270 ILE B C 1
ATOM 4062 O O . ILE B 1 242 ? 7.515 4.750 -1.918 1.00 38.60 270 ILE B O 1
ATOM 4067 N N . GLY B 1 243 ? 6.950 2.954 -3.153 1.00 36.28 271 GLY B N 1
ATOM 4068 C CA . GLY B 1 243 ? 6.943 2.048 -2.019 1.00 25.34 271 GLY B CA 1
ATOM 4069 C C . GLY B 1 243 ? 5.859 2.327 -1.000 1.00 29.12 271 GLY B C 1
ATOM 4070 O O . GLY B 1 243 ? 6.150 2.598 0.169 1.00 32.86 271 GLY B O 1
ATOM 4071 N N . ASN B 1 244 ? 4.601 2.283 -1.434 1.00 31.77 272 ASN B N 1
ATOM 4072 C CA . ASN B 1 244 ? 3.473 2.303 -0.509 1.00 31.44 272 ASN B CA 1
ATOM 4073 C C . ASN B 1 244 ? 2.585 1.084 -0.760 1.00 40.32 272 ASN B C 1
ATOM 4074 O O . ASN B 1 244 ? 3.029 0.110 -1.378 1.00 37.62 272 ASN B O 1
ATOM 4079 N N . ASN B 1 245 ? 1.352 1.096 -0.264 1.00 44.93 273 ASN B N 1
ATOM 4080 C CA . ASN B 1 245 ? 0.368 0.074 -0.612 1.00 37.91 273 ASN B CA 1
ATOM 4081 C C . ASN B 1 245 ? -0.793 0.685 -1.383 1.00 35.14 273 ASN B C 1
ATOM 4082 O O . ASN B 1 245 ? -1.959 0.358 -1.146 1.00 38.08 273 ASN B O 1
ATOM 4087 N N . LEU B 1 246 ? -0.476 1.593 -2.301 1.00 31.53 274 LEU B N 1
ATOM 4088 C CA . LEU B 1 246 ? -1.492 2.185 -3.156 1.00 36.64 274 LEU B CA 1
ATOM 4089 C C . LEU B 1 246 ? -1.909 1.186 -4.234 1.00 39.34 274 LEU B C 1
ATOM 4090 O O . LEU B 1 246 ? -1.124 0.335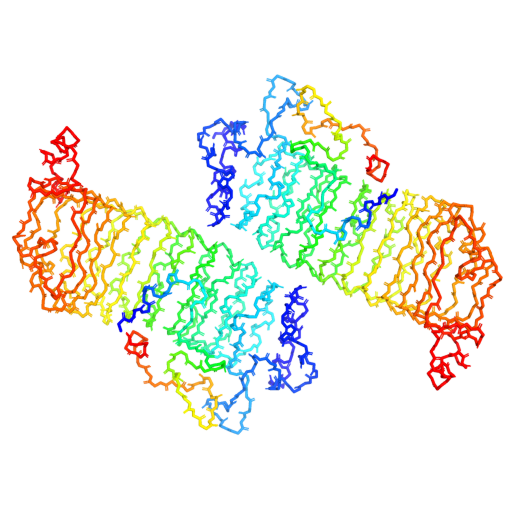 -4.660 1.00 46.54 274 LEU B O 1
ATOM 4095 N N . SER B 1 247 ? -3.157 1.293 -4.677 1.00 37.51 275 SER B N 1
ATOM 4096 C CA . SER B 1 247 ? -3.713 0.316 -5.603 1.00 37.28 275 SER B CA 1
ATOM 4097 C C . SER B 1 247 ? -4.817 0.980 -6.417 1.00 40.33 275 SER B C 1
ATOM 4098 O O . SER B 1 247 ? -4.972 2.204 -6.409 1.00 42.66 275 SER B O 1
ATOM 4101 N N . GLY B 1 248 ? -5.583 0.161 -7.136 1.00 39.33 276 GLY B N 1
ATOM 4102 C CA . GLY B 1 248 ? -6.553 0.666 -8.082 1.00 35.82 276 GLY B CA 1
ATOM 4103 C C . GLY B 1 248 ? -5.857 1.223 -9.308 1.00 44.90 276 GLY B C 1
ATOM 4104 O O . GLY B 1 248 ? -4.630 1.232 -9.428 1.00 47.54 276 GLY B O 1
ATOM 4105 N N . CYS B 1 249 ? -6.674 1.698 -10.242 1.00 46.13 277 CYS B N 1
ATOM 4106 C CA . CYS B 1 249 ? -6.148 2.281 -11.468 1.00 51.19 277 CYS B CA 1
ATOM 4107 C C . CYS B 1 249 ? -5.669 3.705 -11.220 1.00 48.53 277 CYS B C 1
ATOM 4108 O O . CYS B 1 249 ? -6.180 4.408 -10.348 1.00 47.69 277 CYS B O 1
ATOM 4111 N N . LEU B 1 250 ? -4.691 4.127 -12.011 1.00 48.93 278 LEU B N 1
ATOM 4112 C CA . LEU B 1 250 ? -4.310 5.532 -12.039 1.00 45.83 278 LEU B CA 1
ATOM 4113 C C . LEU B 1 250 ? -5.485 6.370 -12.529 1.00 47.13 278 LEU B C 1
ATOM 4114 O O . LEU B 1 250 ? -6.036 6.085 -13.597 1.00 44.90 278 LEU B O 1
ATOM 4119 N N . PRO B 1 251 ? -5.883 7.409 -11.803 1.00 49.45 279 PRO B N 1
ATOM 4120 C CA . PRO B 1 251 ? -6.901 8.324 -12.335 1.00 40.81 279 PRO B CA 1
ATOM 4121 C C . PRO B 1 251 ? -6.391 9.053 -13.573 1.00 41.07 279 PRO B C 1
ATOM 4122 O O . PRO B 1 251 ? -5.195 9.328 -13.713 1.00 44.52 279 PRO B O 1
ATOM 4126 N N . ASN B 1 252 ? -7.326 9.384 -14.470 1.00 44.94 280 ASN B N 1
ATOM 4127 C CA . ASN B 1 252 ? -7.005 10.111 -15.696 1.00 51.53 280 ASN B CA 1
ATOM 4128 C C . ASN B 1 252 ? -6.720 11.581 -15.451 1.00 46.60 280 ASN B C 1
ATOM 4129 O O . ASN B 1 252 ? -6.084 12.228 -16.294 1.00 45.85 280 ASN B O 1
ATOM 4134 N N . GLU B 1 253 ? -7.190 12.129 -14.331 1.00 49.76 281 GLU B N 1
ATOM 4135 C CA . GLU B 1 253 ? -6.881 13.512 -13.983 1.00 55.09 281 GLU B CA 1
ATOM 4136 C C . GLU B 1 253 ? -5.383 13.771 -13.920 1.00 50.85 281 GLU B C 1
ATOM 4137 O O . GLU B 1 253 ? -4.959 14.927 -14.059 1.00 52.96 281 GLU B O 1
ATOM 4143 N N . ILE B 1 254 ? -4.574 12.719 -13.741 1.00 40.25 282 ILE B N 1
ATOM 4144 C CA . ILE B 1 254 ? -3.121 12.874 -13.736 1.00 47.52 282 ILE B CA 1
ATOM 4145 C C . ILE B 1 254 ? -2.645 13.574 -14.999 1.00 48.10 282 ILE B C 1
ATOM 4146 O O . ILE B 1 254 ? -1.645 14.308 -14.976 1.00 51.69 282 ILE B O 1
ATOM 4151 N N . GLY B 1 255 ? -3.359 13.384 -16.112 1.00 46.14 283 GLY B N 1
ATOM 4152 C CA . GLY B 1 255 ? -2.999 14.035 -17.362 1.00 40.06 283 GLY B CA 1
ATOM 4153 C C . GLY B 1 255 ? -3.162 15.541 -17.345 1.00 36.75 283 GLY B C 1
ATOM 4154 O O . GLY B 1 255 ? -2.605 16.224 -18.209 1.00 41.45 283 GLY B O 1
ATOM 4155 N N . SER B 1 256 ? -3.887 16.078 -16.367 1.00 38.89 284 SER B N 1
ATOM 4156 C CA . SER B 1 256 ? -4.014 17.522 -16.199 1.00 49.06 284 SER B CA 1
ATOM 4157 C C . SER B 1 256 ? -2.818 18.176 -15.478 1.00 53.86 284 SER B C 1
ATOM 4158 O O . SER B 1 256 ? -2.982 19.310 -15.012 1.00 62.87 284 SER B O 1
ATOM 4161 N N . LEU B 1 257 ? -1.660 17.522 -15.361 1.00 46.47 285 LEU B N 1
ATOM 4162 C CA . LEU B 1 257 ? -0.502 18.069 -14.623 1.00 49.14 285 LEU B CA 1
ATOM 4163 C C . LEU B 1 257 ? 0.622 18.391 -15.604 1.00 56.07 285 LEU B C 1
ATOM 4164 O O . LEU B 1 257 ? 1.656 17.722 -15.652 1.00 54.39 285 LEU B O 1
ATOM 4169 N N . ASN B 1 258 ? 0.412 19.445 -16.392 1.00 65.30 286 ASN B N 1
ATOM 4170 C CA . ASN B 1 258 ? 1.339 19.761 -17.472 1.00 72.94 286 ASN B CA 1
ATOM 4171 C C . ASN B 1 258 ? 2.638 20.382 -16.972 1.00 69.38 286 ASN B C 1
ATOM 4172 O O . ASN B 1 258 ? 3.607 20.455 -17.736 1.00 67.70 286 ASN B O 1
ATOM 4177 N N . ASN B 1 259 ? 2.683 20.846 -15.727 1.00 67.13 287 ASN B N 1
ATOM 4178 C CA . ASN B 1 259 ? 3.914 21.415 -15.196 1.00 61.30 287 ASN B CA 1
ATOM 4179 C C . ASN B 1 259 ? 4.760 20.385 -14.457 1.00 56.70 287 ASN B C 1
ATOM 4180 O O . ASN B 1 259 ? 5.843 20.726 -13.975 1.00 53.91 287 ASN B O 1
ATOM 4185 N N . VAL B 1 260 ? 4.328 19.125 -14.422 1.00 56.87 288 VAL B N 1
ATOM 4186 C CA . VAL B 1 260 ? 5.030 18.076 -13.686 1.00 53.73 288 VAL B CA 1
ATOM 4187 C C . VAL B 1 260 ? 6.265 17.630 -14.461 1.00 52.79 288 VAL B C 1
ATOM 4188 O O . VAL B 1 260 ? 6.188 17.326 -15.655 1.00 57.55 288 VAL B O 1
ATOM 4192 N N . THR B 1 261 ? 7.406 17.577 -13.774 1.00 47.05 289 THR B N 1
ATOM 4193 C CA . THR B 1 261 ? 8.649 17.042 -14.324 1.00 45.92 289 THR B CA 1
ATOM 4194 C C . THR B 1 261 ? 8.960 15.640 -13.836 1.00 39.63 289 THR B C 1
ATOM 4195 O O . THR B 1 261 ? 9.663 14.900 -14.530 1.00 41.16 289 THR B O 1
ATOM 4199 N N . VAL B 1 262 ? 8.514 15.290 -12.632 1.00 34.98 290 VAL B N 1
ATOM 4200 C CA . VAL B 1 262 ? 8.848 14.025 -11.989 1.00 39.16 290 VAL B CA 1
ATOM 4201 C C . VAL B 1 262 ? 7.559 13.376 -11.513 1.00 44.78 290 VAL B C 1
ATOM 4202 O O . VAL B 1 262 ? 6.885 13.907 -10.620 1.00 42.97 290 VAL B O 1
ATOM 4206 N N . PHE B 1 263 ? 7.233 12.220 -12.083 1.00 40.84 291 PHE B N 1
ATOM 4207 C CA . PHE B 1 263 ? 6.108 11.412 -11.632 1.00 47.10 291 PHE B CA 1
ATOM 4208 C C . PHE B 1 263 ? 6.619 9.998 -11.409 1.00 45.38 291 PHE B C 1
ATOM 4209 O O . PHE B 1 263 ? 6.946 9.291 -12.372 1.00 48.11 291 PHE B O 1
ATOM 4217 N N . ASP B 1 264 ? 6.668 9.583 -10.147 1.00 42.41 292 ASP B N 1
ATOM 4218 C CA . ASP B 1 264 ? 7.215 8.288 -9.752 1.00 43.63 292 ASP B CA 1
ATOM 4219 C C . ASP B 1 264 ? 6.203 7.565 -8.869 1.00 43.07 292 ASP B C 1
ATOM 4220 O O . ASP B 1 264 ? 5.968 7.968 -7.726 1.00 42.37 292 ASP B O 1
ATOM 4225 N N . ALA B 1 265 ? 5.619 6.489 -9.392 1.00 40.82 293 ALA B N 1
ATOM 4226 C CA . ALA B 1 265 ? 4.612 5.715 -8.681 1.00 41.63 293 ALA B CA 1
ATOM 4227 C C . ALA B 1 265 ? 5.049 4.269 -8.476 1.00 36.64 293 ALA B C 1
ATOM 4228 O O . ALA B 1 265 ? 4.203 3.386 -8.284 1.00 37.87 293 ALA B O 1
ATOM 4230 N N . SER B 1 266 ? 6.353 4.009 -8.502 1.00 31.20 294 SER B N 1
ATOM 4231 C CA . SER B 1 266 ? 6.824 2.637 -8.507 1.00 34.18 294 SER B CA 1
ATOM 4232 C C . SER B 1 266 ? 6.612 1.967 -7.145 1.00 42.32 294 SER B C 1
ATOM 4233 O O . SER B 1 266 ? 6.443 2.625 -6.112 1.00 40.45 294 SER B O 1
ATOM 4236 N N . SER B 1 267 ? 6.607 0.625 -7.166 1.00 35.87 295 SER B N 1
ATOM 4237 C CA . SER B 1 267 ? 6.564 -0.200 -5.948 1.00 36.90 295 SER B CA 1
ATOM 4238 C C . SER B 1 267 ? 5.279 0.017 -5.166 1.00 38.39 295 SER B C 1
ATOM 4239 O O . SER B 1 267 ? 5.289 0.143 -3.940 1.00 42.48 295 SER B O 1
ATOM 4242 N N . ASN B 1 268 ? 4.163 0.030 -5.878 1.00 42.79 296 ASN B N 1
ATOM 4243 C CA . ASN B 1 268 ? 2.866 0.044 -5.227 1.00 41.59 296 ASN B CA 1
ATOM 4244 C C . ASN B 1 268 ? 2.087 -1.175 -5.709 1.00 41.80 296 ASN B C 1
ATOM 4245 O O . ASN B 1 268 ? 2.692 -2.188 -6.074 1.00 44.54 296 ASN B O 1
ATOM 4250 N N . GLY B 1 269 ? 0.763 -1.098 -5.725 1.00 41.46 297 GLY B N 1
ATOM 4251 C CA . GLY B 1 269 ? -0.032 -2.179 -6.271 1.00 35.09 297 GLY B CA 1
ATOM 4252 C C . GLY B 1 269 ? -1.040 -1.676 -7.274 1.00 41.66 297 GLY B C 1
ATOM 4253 O O . GLY B 1 269 ? -2.209 -2.067 -7.235 1.00 53.95 297 GLY B O 1
ATOM 4254 N N . PHE B 1 270 ? -0.609 -0.791 -8.164 1.00 42.37 298 PHE B N 1
ATOM 4255 C CA . PHE B 1 270 ? -1.526 -0.237 -9.145 1.00 40.87 298 PHE B CA 1
ATOM 4256 C C . PHE B 1 270 ? -1.870 -1.278 -10.207 1.00 50.96 298 PHE B C 1
ATOM 4257 O O . PHE B 1 270 ? -1.038 -2.110 -10.594 1.00 51.07 298 PHE B O 1
ATOM 4265 N N . VAL B 1 271 ? -3.106 -1.208 -10.698 1.00 46.95 299 VAL B N 1
ATOM 4266 C CA . VAL B 1 271 ? -3.610 -2.146 -11.689 1.00 43.96 299 VAL B CA 1
ATOM 4267 C C . VAL B 1 271 ? -4.112 -1.372 -12.904 1.00 44.08 299 VAL B C 1
ATOM 4268 O O . VAL B 1 271 ? -4.179 -0.139 -12.910 1.00 39.51 299 VAL B O 1
ATOM 4272 N N . GLY B 1 272 ? -4.459 -2.129 -13.944 1.00 43.33 300 GLY B N 1
ATOM 4273 C CA . GLY B 1 272 ? -5.022 -1.574 -15.153 1.00 48.45 300 GLY B CA 1
ATOM 4274 C C . GLY B 1 272 ? -3.983 -1.120 -16.164 1.00 51.13 300 GLY B C 1
ATOM 4275 O O . GLY B 1 272 ? -2.788 -1.440 -16.094 1.00 48.06 300 GLY B O 1
ATOM 4276 N N . SER B 1 273 ? -4.471 -0.351 -17.130 1.00 46.51 301 SER B N 1
ATOM 4277 C CA . SER B 1 273 ? -3.648 0.237 -18.172 1.00 51.58 301 SER B CA 1
ATOM 4278 C C . SER B 1 273 ? -3.249 1.654 -17.778 1.00 58.22 301 SER B C 1
ATOM 4279 O O . SER B 1 273 ? -3.956 2.331 -17.025 1.00 58.22 301 SER B O 1
ATOM 4282 N N . LEU B 1 274 ? -2.096 2.091 -18.273 1.00 56.55 302 LEU B N 1
ATOM 4283 C CA . LEU B 1 274 ? -1.725 3.488 -18.122 1.00 54.06 302 LEU B CA 1
ATOM 4284 C C . LEU B 1 274 ? -2.803 4.346 -18.774 1.00 58.52 302 LEU B C 1
ATOM 4285 O O . LEU B 1 274 ? -3.184 4.080 -19.921 1.00 65.17 302 LEU B O 1
ATOM 4290 N N . PRO B 1 275 ? -3.338 5.349 -18.080 1.00 58.65 303 PRO B N 1
ATOM 4291 C CA . PRO B 1 275 ? -4.392 6.180 -18.680 1.00 51.43 303 PRO B CA 1
ATOM 4292 C C . PRO B 1 275 ? -3.897 6.862 -19.944 1.00 51.13 303 PRO B C 1
ATOM 4293 O O . PRO B 1 275 ? -2.720 7.204 -20.070 1.00 56.39 303 PRO B O 1
ATOM 4297 N N . SER B 1 276 ? -4.820 7.034 -20.894 1.00 52.26 304 SER B N 1
ATOM 4298 C CA . SER B 1 276 ? -4.477 7.636 -22.178 1.00 48.57 304 SER B CA 1
ATOM 4299 C C . SER B 1 276 ? -4.113 9.105 -22.023 1.00 51.17 304 SER B C 1
ATOM 4300 O O . SER B 1 276 ? -3.290 9.628 -22.784 1.00 49.16 304 SER B O 1
ATOM 4303 N N . THR B 1 277 ? -4.714 9.789 -21.049 1.00 54.30 305 THR B N 1
ATOM 4304 C CA . THR B 1 277 ? -4.447 11.207 -20.850 1.00 59.16 305 THR B CA 1
ATOM 4305 C C . THR B 1 277 ? -3.003 11.495 -20.453 1.00 57.43 305 THR B C 1
ATOM 4306 O O . THR B 1 277 ? -2.628 12.672 -20.375 1.00 57.85 305 THR B O 1
ATOM 4310 N N . LEU B 1 278 ? -2.176 10.472 -20.216 1.00 52.87 306 LEU B N 1
ATOM 4311 C CA . LEU B 1 278 ? -0.777 10.768 -19.909 1.00 58.67 306 LEU B CA 1
ATOM 4312 C C . LEU B 1 278 ? -0.045 11.423 -21.075 1.00 60.78 306 LEU B C 1
ATOM 4313 O O . LEU B 1 278 ? 1.116 11.808 -20.914 1.00 61.07 306 LEU B O 1
ATOM 4318 N N . SER B 1 279 ? -0.696 11.568 -22.229 1.00 61.72 307 SER B N 1
ATOM 4319 C CA . SER B 1 279 ? -0.151 12.369 -23.317 1.00 63.02 307 SER B CA 1
ATOM 4320 C C . SER B 1 279 ? -0.092 13.849 -22.967 1.00 62.32 307 SER B C 1
ATOM 4321 O O . SER B 1 279 ? 0.603 14.608 -23.648 1.00 69.37 307 SER B O 1
ATOM 4324 N N . GLY B 1 280 ? -0.812 14.278 -21.932 1.00 59.17 308 GLY B N 1
ATOM 4325 C CA . GLY B 1 280 ? -0.797 15.667 -21.521 1.00 65.58 308 GLY B CA 1
ATOM 4326 C C . GLY B 1 280 ? 0.324 16.069 -20.578 1.00 67.69 308 GLY B C 1
ATOM 4327 O O . GLY B 1 280 ? 0.450 17.259 -20.267 1.00 71.06 308 GLY B O 1
ATOM 4328 N N . LEU B 1 281 ? 1.143 15.123 -20.111 1.00 60.32 309 LEU B N 1
ATOM 4329 C CA . LEU B 1 281 ? 2.297 15.468 -19.280 1.00 53.38 309 LEU B CA 1
ATOM 4330 C C . LEU B 1 281 ? 3.377 16.124 -20.127 1.00 50.74 309 LEU B C 1
ATOM 4331 O O . LEU B 1 281 ? 4.476 15.576 -20.277 1.00 50.67 309 LEU B O 1
ATOM 4336 N N . ALA B 1 282 ? 3.062 17.310 -20.662 1.00 47.33 310 ALA B N 1
ATOM 4337 C CA . ALA B 1 282 ? 3.955 18.012 -21.585 1.00 50.65 310 ALA B CA 1
ATOM 4338 C C . ALA B 1 282 ? 5.377 18.148 -21.046 1.00 57.80 310 ALA B C 1
ATOM 4339 O O . ALA B 1 282 ? 6.346 18.038 -21.805 1.00 59.90 310 ALA B O 1
ATOM 4341 N N . ASN B 1 283 ? 5.524 18.390 -19.742 1.00 61.70 311 ASN B N 1
ATOM 4342 C CA . ASN B 1 283 ? 6.814 18.726 -19.144 1.00 63.00 311 ASN B CA 1
ATOM 4343 C C . ASN B 1 283 ? 7.483 17.574 -18.405 1.00 61.69 311 ASN B C 1
ATOM 4344 O O . ASN B 1 283 ? 8.540 17.787 -17.804 1.00 68.28 311 ASN B O 1
ATOM 4349 N N . VAL B 1 284 ? 6.912 16.366 -18.435 1.00 53.25 312 VAL B N 1
ATOM 4350 C CA . VAL B 1 284 ? 7.434 15.274 -17.620 1.00 39.37 312 VAL B CA 1
ATOM 4351 C C . VAL B 1 284 ? 8.781 14.810 -18.167 1.00 43.14 312 VAL B C 1
ATOM 4352 O O . VAL B 1 284 ? 8.987 14.727 -19.381 1.00 45.50 312 VAL B O 1
ATOM 4356 N N . GLU B 1 285 ? 9.730 14.562 -17.271 1.00 49.49 313 GLU B N 1
ATOM 4357 C CA . GLU B 1 285 ? 11.076 14.143 -17.646 1.00 52.83 313 GLU B CA 1
ATOM 4358 C C . GLU B 1 285 ? 11.496 12.818 -17.038 1.00 55.43 313 GLU B C 1
ATOM 4359 O O . GLU B 1 285 ? 12.263 12.087 -17.666 1.00 57.72 313 GLU B O 1
ATOM 4365 N N . GLN B 1 286 ? 11.034 12.500 -15.832 1.00 50.87 314 GLN B N 1
ATOM 4366 C CA . GLN B 1 286 ? 11.270 11.206 -15.207 1.00 54.15 314 GLN B CA 1
ATOM 4367 C C . GLN B 1 286 ? 9.924 10.576 -14.888 1.00 50.55 314 GLN B C 1
ATOM 4368 O O . GLN B 1 286 ? 9.103 11.190 -14.200 1.00 52.07 314 GLN B O 1
ATOM 4374 N N . MET B 1 287 ? 9.704 9.353 -15.372 1.00 51.80 315 MET B N 1
ATOM 4375 C CA . MET B 1 287 ? 8.443 8.647 -15.160 1.00 49.73 315 MET B CA 1
ATOM 4376 C C . MET B 1 287 ? 8.712 7.196 -14.814 1.00 44.99 315 MET B C 1
ATOM 4377 O O . MET B 1 287 ? 9.219 6.447 -15.650 1.00 44.69 315 MET B O 1
ATOM 4382 N N . ASP B 1 288 ? 8.315 6.784 -13.614 1.00 39.10 316 ASP B N 1
ATOM 4383 C CA . ASP B 1 288 ? 8.587 5.441 -13.125 1.00 44.90 316 ASP B CA 1
ATOM 4384 C C . ASP B 1 288 ? 7.279 4.799 -12.686 1.00 50.39 316 ASP B C 1
ATOM 4385 O O . ASP B 1 288 ? 6.577 5.344 -11.827 1.00 54.88 316 ASP B O 1
ATOM 4390 N N . PHE B 1 289 ? 6.942 3.658 -13.296 1.00 45.41 317 PHE B N 1
ATOM 4391 C CA . PHE B 1 289 ? 5.795 2.850 -12.896 1.00 45.10 317 PHE B CA 1
ATOM 4392 C C . PHE B 1 289 ? 6.216 1.447 -12.502 1.00 41.68 317 PHE B C 1
ATOM 4393 O O . PHE B 1 289 ? 5.363 0.557 -12.393 1.00 43.77 317 PHE B O 1
ATOM 4401 N N . SER B 1 290 ? 7.513 1.241 -12.282 1.00 33.65 318 SER B N 1
ATOM 4402 C CA . SER B 1 290 ? 8.020 -0.098 -12.039 1.00 35.80 318 SER B CA 1
ATOM 4403 C C . SER B 1 290 ? 7.381 -0.714 -10.796 1.00 38.49 318 SER B C 1
ATOM 4404 O O . SER B 1 290 ? 6.966 -0.012 -9.870 1.00 38.38 318 SER B O 1
ATOM 4407 N N . TYR B 1 291 ? 7.264 -2.045 -10.809 1.00 33.60 319 TYR B N 1
ATOM 4408 C CA . TYR B 1 291 ? 6.834 -2.818 -9.642 1.00 41.10 319 TYR B CA 1
ATOM 4409 C C . TYR B 1 291 ? 5.385 -2.538 -9.258 1.00 38.60 319 TYR B C 1
ATOM 4410 O O . TYR B 1 291 ? 5.091 -2.178 -8.112 1.00 32.60 319 TYR B O 1
ATOM 4419 N N . ASN B 1 292 ? 4.479 -2.715 -10.217 1.00 40.97 320 ASN B N 1
ATOM 4420 C CA . ASN B 1 292 ? 3.047 -2.635 -9.978 1.00 35.00 320 ASN B CA 1
ATOM 4421 C C . ASN B 1 292 ? 2.360 -3.803 -10.676 1.00 42.97 320 ASN B C 1
ATOM 4422 O O . ASN B 1 292 ? 3.025 -4.745 -11.120 1.00 49.10 320 ASN B O 1
ATOM 4427 N N . LYS B 1 293 ? 1.038 -3.758 -10.782 1.00 39.52 321 LYS B N 1
ATOM 4428 C CA . LYS B 1 293 ? 0.273 -4.802 -11.444 1.00 42.94 321 LYS B CA 1
ATOM 4429 C C . LYS B 1 293 ? -0.377 -4.275 -12.718 1.00 50.13 321 LYS B C 1
ATOM 4430 O O . LYS B 1 293 ? -1.514 -4.620 -13.045 1.00 59.24 321 LYS B O 1
ATOM 4436 N N . PHE B 1 294 ? 0.347 -3.426 -13.444 1.00 45.64 322 PHE B N 1
ATOM 4437 C CA . PHE B 1 294 ? -0.184 -2.821 -14.658 1.00 45.36 322 PHE B CA 1
ATOM 4438 C C . PHE B 1 294 ? -0.280 -3.850 -15.779 1.00 51.70 322 PHE B C 1
ATOM 4439 O O . PHE B 1 294 ? 0.600 -4.702 -15.933 1.00 47.03 322 PHE B O 1
ATOM 4447 N N . THR B 1 295 ? -1.353 -3.769 -16.569 1.00 57.03 323 THR B N 1
ATOM 4448 C CA . THR B 1 295 ? -1.529 -4.616 -17.746 1.00 53.06 323 THR B CA 1
ATOM 4449 C C . THR B 1 295 ? -1.627 -3.751 -18.995 1.00 55.48 323 THR B C 1
ATOM 4450 O O . THR B 1 295 ? -1.718 -2.521 -18.935 1.00 56.58 323 THR B O 1
ATOM 4454 N N . GLY B 1 296 ? -1.625 -4.418 -20.140 1.00 59.33 324 GLY B N 1
ATOM 4455 C CA . GLY B 1 296 ? -1.954 -3.746 -21.375 1.00 54.32 324 GLY B CA 1
ATOM 4456 C C . GLY B 1 296 ? -0.766 -3.285 -22.188 1.00 52.30 324 GLY B C 1
ATOM 4457 O O . GLY B 1 296 ? 0.233 -4.002 -22.324 1.00 52.36 324 GLY B O 1
ATOM 4458 N N . PHE B 1 297 ? -0.877 -2.073 -22.728 1.00 51.19 325 PHE B N 1
ATOM 4459 C CA . PHE B 1 297 ? -0.045 -1.608 -23.828 1.00 59.21 325 PHE B CA 1
ATOM 4460 C C . PHE B 1 297 ? 0.560 -0.252 -23.496 1.00 55.84 325 PHE B C 1
ATOM 4461 O O . PHE B 1 297 ? -0.096 0.611 -22.900 1.00 55.87 325 PHE B O 1
ATOM 4469 N N . VAL B 1 298 ? 1.813 -0.065 -23.887 1.00 54.16 326 VAL B N 1
ATOM 4470 C CA . VAL B 1 298 ? 2.506 1.202 -23.694 1.00 56.19 326 VAL B CA 1
ATOM 4471 C C . VAL B 1 298 ? 2.617 1.865 -25.060 1.00 60.09 326 VAL B C 1
ATOM 4472 O O . VAL B 1 298 ? 3.337 1.384 -25.946 1.00 56.92 326 VAL B O 1
ATOM 4476 N N . THR B 1 299 ? 1.887 2.961 -25.235 1.00 65.60 327 THR B N 1
ATOM 4477 C CA . THR B 1 299 ? 1.701 3.576 -26.539 1.00 72.61 327 THR B CA 1
ATOM 4478 C C . THR B 1 299 ? 2.818 4.573 -26.817 1.00 76.08 327 THR B C 1
ATOM 4479 O O . THR B 1 299 ? 3.759 4.721 -26.037 1.00 73.76 327 THR B O 1
ATOM 4483 N N . ASP B 1 300 ? 2.712 5.280 -27.935 1.00 84.90 328 ASP B N 1
ATOM 4484 C CA . ASP B 1 300 ? 3.734 6.242 -28.330 1.00 94.84 328 ASP B CA 1
ATOM 4485 C C . ASP B 1 300 ? 3.511 7.626 -27.745 1.00 99.20 328 ASP B C 1
ATOM 4486 O O . ASP B 1 300 ? 4.480 8.356 -27.532 1.00 104.96 328 ASP B O 1
ATOM 4491 N N . ASN B 1 301 ? 2.272 8.014 -27.474 1.00 101.06 329 ASN B N 1
ATOM 4492 C CA . ASN B 1 301 ? 2.058 9.303 -26.832 1.00 104.57 329 ASN B CA 1
ATOM 4493 C C . ASN B 1 301 ? 2.380 9.263 -25.345 1.00 100.73 329 ASN B C 1
ATOM 4494 O O . ASN B 1 301 ? 2.295 10.300 -24.675 1.00 103.52 329 ASN B O 1
ATOM 4499 N N . ILE B 1 302 ? 2.730 8.089 -24.812 1.00 92.97 330 ILE B N 1
ATOM 4500 C CA . ILE B 1 302 ? 3.432 7.998 -23.540 1.00 85.84 330 ILE B CA 1
ATOM 4501 C C . ILE B 1 302 ? 4.931 7.776 -23.742 1.00 81.65 330 ILE B C 1
ATOM 4502 O O . ILE B 1 302 ? 5.691 7.759 -22.765 1.00 91.29 330 ILE B O 1
ATOM 4507 N N . CYS B 1 303 ? 5.390 7.689 -24.992 1.00 71.63 331 CYS B N 1
ATOM 4508 C CA . CYS B 1 303 ? 6.811 7.594 -25.284 1.00 70.48 331 CYS B CA 1
ATOM 4509 C C . CYS B 1 303 ? 7.349 8.718 -26.152 1.00 71.08 331 CYS B C 1
ATOM 4510 O O . CYS B 1 303 ? 8.567 8.900 -26.193 1.00 71.87 331 CYS B O 1
ATOM 4513 N N . LYS B 1 304 ? 6.497 9.467 -26.841 1.00 69.22 332 LYS B N 1
ATOM 4514 C CA . LYS B 1 304 ? 6.951 10.543 -27.708 1.00 69.16 332 LYS B CA 1
ATOM 4515 C C . LYS B 1 304 ? 6.799 11.912 -27.061 1.00 71.75 332 LYS B C 1
ATOM 4516 O O . LYS B 1 304 ? 6.945 12.926 -27.748 1.00 79.10 332 LYS B O 1
ATOM 4522 N N . LEU B 1 305 ? 6.509 11.968 -25.763 1.00 68.48 333 LEU B N 1
ATOM 4523 C CA . LEU B 1 305 ? 6.273 13.257 -25.131 1.00 65.86 333 LEU B CA 1
ATOM 4524 C C . LEU B 1 305 ? 7.552 14.082 -25.163 1.00 54.86 333 LEU B C 1
ATOM 4525 O O . LEU B 1 305 ? 8.650 13.530 -25.019 1.00 58.21 333 LEU B O 1
ATOM 4530 N N . PRO B 1 306 ? 7.443 15.392 -25.345 1.00 50.65 334 PRO B N 1
ATOM 4531 C CA . PRO B 1 306 ? 8.617 16.204 -25.699 1.00 57.27 334 PRO B CA 1
ATOM 4532 C C . PRO B 1 306 ? 9.784 16.047 -24.739 1.00 60.46 334 PRO B C 1
ATOM 4533 O O . PRO B 1 306 ? 10.877 15.635 -25.148 1.00 62.61 334 PRO B O 1
ATOM 4537 N N . LYS B 1 307 ? 9.553 16.344 -23.461 1.00 58.26 335 LYS B N 1
ATOM 4538 C CA . LYS B 1 307 ? 10.630 16.453 -22.493 1.00 55.42 335 LYS B CA 1
ATOM 4539 C C . LYS B 1 307 ? 10.874 15.165 -21.714 1.00 58.39 335 LYS B C 1
ATOM 4540 O O . LYS B 1 307 ? 11.587 15.197 -20.707 1.00 58.35 335 LYS B O 1
ATOM 4542 N N . LEU B 1 308 ? 10.324 14.033 -22.153 1.00 57.89 336 LEU B N 1
ATOM 4543 C CA . LEU B 1 308 ? 10.512 12.791 -21.411 1.00 62.18 336 LEU B CA 1
ATOM 4544 C C . LEU B 1 308 ? 11.860 12.170 -21.746 1.00 65.22 336 LEU B C 1
ATOM 4545 O O . LEU B 1 308 ? 12.248 12.096 -22.913 1.00 75.46 336 LEU B O 1
ATOM 4550 N N . SER B 1 309 ? 12.569 11.718 -20.719 1.00 59.09 337 SER B N 1
ATOM 4551 C CA . SER B 1 309 ? 13.939 11.240 -20.889 1.00 60.11 337 SER B CA 1
ATOM 4552 C C . SER B 1 309 ? 14.208 9.902 -20.213 1.00 56.40 337 SER B C 1
ATOM 4553 O O . SER B 1 309 ? 14.942 9.077 -20.763 1.00 56.66 337 SER B O 1
ATOM 4556 N N . ASN B 1 310 ? 13.653 9.669 -19.029 1.00 54.86 338 ASN B N 1
ATOM 4557 C CA . ASN B 1 310 ? 13.792 8.389 -18.342 1.00 55.79 338 ASN B CA 1
ATOM 4558 C C . ASN B 1 310 ? 12.387 7.879 -18.026 1.00 58.69 338 ASN B C 1
ATOM 4559 O O . ASN B 1 310 ? 11.667 8.476 -17.217 1.00 68.50 338 ASN B O 1
ATOM 4564 N N . PHE B 1 311 ? 11.994 6.793 -18.685 1.00 47.03 339 PHE B N 1
ATOM 4565 C CA . PHE B 1 311 ? 10.662 6.216 -18.552 1.00 53.43 339 PHE B CA 1
ATOM 4566 C C . PHE B 1 311 ? 10.813 4.746 -18.192 1.00 51.65 339 PHE B C 1
ATOM 4567 O O . PHE B 1 311 ? 11.201 3.934 -19.036 1.00 52.75 339 PHE B O 1
ATOM 4575 N N . THR B 1 312 ? 10.505 4.401 -16.948 1.00 45.41 340 THR B N 1
ATOM 4576 C CA . THR B 1 312 ? 10.710 3.054 -16.437 1.00 53.36 340 THR B CA 1
ATOM 4577 C C . THR B 1 312 ? 9.359 2.422 -16.143 1.00 51.58 340 THR B C 1
ATOM 4578 O O . THR B 1 312 ? 8.566 2.972 -15.375 1.00 55.64 340 THR B O 1
ATOM 4582 N N . PHE B 1 313 ? 9.100 1.273 -16.764 1.00 53.16 341 PHE B N 1
ATOM 4583 C CA . PHE B 1 313 ? 7.841 0.563 -16.574 1.00 51.17 341 PHE B CA 1
ATOM 4584 C C . PHE B 1 313 ? 8.080 -0.935 -16.430 1.00 52.53 341 PHE B C 1
ATOM 4585 O O . PHE B 1 313 ? 7.182 -1.734 -16.725 1.00 58.83 341 PHE B O 1
ATOM 4593 N N . SER B 1 314 ? 9.274 -1.322 -15.996 1.00 45.42 342 SER B N 1
ATOM 4594 C CA . SER B 1 314 ? 9.617 -2.708 -15.749 1.00 45.75 342 SER B CA 1
ATOM 4595 C C . SER B 1 314 ? 8.824 -3.251 -14.560 1.00 47.91 342 SER B C 1
ATOM 4596 O O . SER B 1 314 ? 8.206 -2.507 -13.792 1.00 49.24 342 SER B O 1
ATOM 4599 N N . TYR B 1 315 ? 8.853 -4.574 -14.420 1.00 38.08 343 TYR B N 1
ATOM 4600 C CA . TYR B 1 315 ? 8.156 -5.303 -13.362 1.00 43.59 343 TYR B CA 1
ATOM 4601 C C . TYR B 1 315 ? 6.683 -4.891 -13.287 1.00 45.17 343 TYR B C 1
ATOM 4602 O O . TYR B 1 315 ? 6.207 -4.299 -12.323 1.00 53.38 343 TYR B O 1
ATOM 4611 N N . ASN B 1 316 ? 5.972 -5.243 -14.355 1.00 53.31 344 ASN B N 1
ATOM 4612 C CA . ASN B 1 316 ? 4.517 -5.151 -14.396 1.00 53.26 344 ASN B CA 1
ATOM 4613 C C . ASN B 1 316 ? 3.963 -6.358 -15.152 1.00 54.56 344 ASN B C 1
ATOM 4614 O O . ASN B 1 316 ? 4.491 -7.468 -15.028 1.00 56.48 344 ASN B O 1
ATOM 4619 N N . PHE B 1 317 ? 2.904 -6.163 -15.928 1.00 47.10 345 PHE B N 1
ATOM 4620 C CA . PHE B 1 317 ? 2.362 -7.224 -16.769 1.00 50.34 345 PHE B CA 1
ATOM 4621 C C . PHE B 1 317 ? 1.955 -6.666 -18.119 1.00 51.63 345 PHE B C 1
ATOM 4622 O O . PHE B 1 317 ? 0.937 -7.065 -18.690 1.00 57.02 345 PHE B O 1
ATOM 4630 N N . PHE B 1 318 ? 2.717 -5.704 -18.625 1.00 48.52 346 PHE B N 1
ATOM 4631 C CA . PHE B 1 318 ? 2.469 -5.205 -19.963 1.00 46.07 346 PHE B CA 1
ATOM 4632 C C . PHE B 1 318 ? 2.734 -6.321 -20.966 1.00 55.24 346 PHE B C 1
ATOM 4633 O O . PHE B 1 318 ? 3.805 -6.941 -20.955 1.00 47.66 346 PHE B O 1
ATOM 4641 N N . ASN B 1 319 ? 1.741 -6.596 -21.817 1.00 61.34 347 ASN B N 1
ATOM 4642 C CA . ASN B 1 319 ? 1.846 -7.658 -22.811 1.00 63.87 347 ASN B CA 1
ATOM 4643 C C . ASN B 1 319 ? 2.153 -7.140 -24.206 1.00 59.23 347 ASN B C 1
ATOM 4644 O O . ASN B 1 319 ? 2.328 -7.947 -25.122 1.00 61.38 347 ASN B O 1
ATOM 4649 N N . GLY B 1 320 ? 2.206 -5.826 -24.391 1.00 58.86 348 GLY B N 1
ATOM 4650 C CA . GLY B 1 320 ? 2.523 -5.244 -25.679 1.00 57.23 348 GLY B CA 1
ATOM 4651 C C . GLY B 1 320 ? 3.116 -3.860 -25.526 1.00 64.05 348 GLY B C 1
ATOM 4652 O O . GLY B 1 320 ? 2.716 -3.109 -24.629 1.00 68.36 348 GLY B O 1
ATOM 4653 N N . GLU B 1 321 ? 4.073 -3.501 -26.375 1.00 62.89 349 GLU B N 1
ATOM 4654 C CA . GLU B 1 321 ? 4.684 -2.181 -26.287 1.00 65.88 349 GLU B CA 1
ATOM 4655 C C . GLU B 1 321 ? 4.903 -1.623 -27.684 1.00 63.97 349 GLU B C 1
ATOM 4656 O O . GLU B 1 321 ? 5.191 -2.361 -28.633 1.00 61.16 349 GLU B O 1
ATOM 4662 N N . ALA B 1 322 ? 4.770 -0.305 -27.792 1.00 57.89 350 ALA B N 1
ATOM 4663 C CA . ALA B 1 322 ? 4.921 0.365 -29.069 1.00 56.25 350 ALA B CA 1
ATOM 4664 C C . ALA B 1 322 ? 6.363 0.270 -29.561 1.00 75.04 350 ALA B C 1
ATOM 4665 O O . ALA B 1 322 ? 7.260 -0.234 -28.876 1.00 79.63 350 ALA B O 1
ATOM 4667 N N . GLN B 1 323 ? 6.577 0.768 -30.781 1.00 85.29 351 GLN B N 1
ATOM 4668 C CA . GLN B 1 323 ? 7.916 0.768 -31.363 1.00 85.00 351 GLN B CA 1
ATOM 4669 C C . GLN B 1 323 ? 8.803 1.805 -30.686 1.00 82.31 351 GLN B C 1
ATOM 4670 O O . GLN B 1 323 ? 9.939 1.512 -30.298 1.00 78.32 351 GLN B O 1
ATOM 4672 N N . SER B 1 324 ? 8.292 3.019 -30.524 1.00 82.77 352 SER B N 1
ATOM 4673 C CA . SER B 1 324 ? 8.948 4.177 -29.935 1.00 80.28 352 SER B CA 1
ATOM 4674 C C . SER B 1 324 ? 9.238 4.014 -28.419 1.00 84.25 352 SER B C 1
ATOM 4675 O O . SER B 1 324 ? 9.624 4.995 -27.764 1.00 84.62 352 SER B O 1
ATOM 4678 N N . CYS B 1 325 ? 9.070 2.815 -27.856 1.00 81.59 353 CYS B N 1
ATOM 4679 C CA . CYS B 1 325 ? 9.184 2.595 -26.422 1.00 73.85 353 CYS B CA 1
ATOM 4680 C C . CYS B 1 325 ? 10.222 1.551 -26.049 1.00 67.60 353 CYS B C 1
ATOM 4681 O O . CYS B 1 325 ? 10.442 1.324 -24.857 1.00 56.48 353 CYS B O 1
ATOM 4684 N N . VAL B 1 326 ? 10.844 0.894 -27.018 1.00 73.68 354 VAL B N 1
ATOM 4685 C CA . VAL B 1 326 ? 11.636 -0.299 -26.735 1.00 73.95 354 VAL B CA 1
ATOM 4686 C C . VAL B 1 326 ? 12.962 0.122 -26.112 1.00 74.52 354 VAL B C 1
ATOM 4687 O O . VAL B 1 326 ? 13.549 1.124 -26.538 1.00 67.37 354 VAL B O 1
ATOM 4691 N N . PRO B 1 327 ? 13.451 -0.585 -25.082 1.00 79.78 355 PRO B N 1
ATOM 4692 C CA . PRO B 1 327 ? 14.770 -0.257 -24.517 1.00 76.06 355 PRO B CA 1
ATOM 4693 C C . PRO B 1 327 ? 15.888 -0.328 -25.548 1.00 80.98 355 PRO B C 1
ATOM 4694 O O . PRO B 1 327 ? 16.241 -1.410 -26.028 1.00 80.44 355 PRO B O 1
ATOM 4698 N N . GLY B 1 328 ? 16.464 0.829 -25.871 1.00 84.60 356 GLY B N 1
ATOM 4699 C CA . GLY B 1 328 ? 17.416 0.974 -26.953 1.00 87.26 356 GLY B CA 1
ATOM 4700 C C . GLY B 1 328 ? 16.882 1.765 -28.124 1.00 92.09 356 GLY B C 1
ATOM 4701 O O . GLY B 1 328 ? 17.651 2.097 -29.032 1.00 91.87 356 GLY B O 1
ATOM 4702 N N . SER B 1 329 ? 15.589 2.099 -28.111 1.00 99.21 357 SER B N 1
ATOM 4703 C CA . SER B 1 329 ? 14.922 2.723 -29.249 1.00 98.90 357 SER B CA 1
ATOM 4704 C C . SER B 1 329 ? 15.457 4.108 -29.580 1.00 97.10 357 SER B C 1
ATOM 4705 O O . SER B 1 329 ? 15.296 4.556 -30.719 1.00 99.01 357 SER B O 1
ATOM 4708 N N . SER B 1 330 ? 16.069 4.804 -28.623 1.00 95.25 358 SER B N 1
ATOM 4709 C CA . SER B 1 330 ? 16.416 6.205 -28.821 1.00 96.80 358 SER B CA 1
ATOM 4710 C C . SER B 1 330 ? 17.812 6.494 -28.294 1.00 89.70 358 SER B C 1
ATOM 4711 O O . SER B 1 330 ? 18.308 5.816 -27.391 1.00 86.56 358 SER B O 1
ATOM 4714 N N . GLN B 1 331 ? 18.435 7.520 -28.872 1.00 88.87 359 GLN B N 1
ATOM 4715 C CA . GLN B 1 331 ? 19.714 8.036 -28.403 1.00 92.52 359 GLN B CA 1
ATOM 4716 C C . GLN B 1 331 ? 19.556 9.317 -27.592 1.00 97.12 359 GLN B C 1
ATOM 4717 O O . GLN B 1 331 ? 20.557 9.977 -27.290 1.00 99.69 359 GLN B O 1
ATOM 4719 N N . GLU B 1 332 ? 18.321 9.691 -27.244 1.00 91.81 360 GLU B N 1
ATOM 4720 C CA . GLU B 1 332 ? 18.068 10.821 -26.359 1.00 86.12 360 GLU B CA 1
ATOM 4721 C C . GLU B 1 332 ? 17.061 10.480 -25.263 1.00 86.33 360 GLU B C 1
ATOM 4722 O O . GLU B 1 332 ? 16.589 11.390 -24.571 1.00 89.25 360 GLU B O 1
ATOM 4724 N N . LYS B 1 333 ? 16.733 9.198 -25.081 1.00 83.44 361 LYS B N 1
ATOM 4725 C CA . LYS B 1 333 ? 15.693 8.742 -24.164 1.00 70.26 361 LYS B CA 1
ATOM 4726 C C . LYS B 1 333 ? 16.000 7.313 -23.744 1.00 65.74 361 LYS B C 1
ATOM 4727 O O . LYS B 1 333 ? 16.363 6.483 -24.583 1.00 68.17 361 LYS B O 1
ATOM 4733 N N . GLN B 1 334 ? 15.815 7.019 -22.459 1.00 63.07 362 GLN B N 1
ATOM 4734 C CA . GLN B 1 334 ? 16.019 5.677 -21.929 1.00 69.24 362 GLN B CA 1
ATOM 4735 C C . GLN B 1 334 ? 14.698 5.047 -21.487 1.00 63.04 362 GLN B C 1
ATOM 4736 O O . GLN B 1 334 ? 13.778 5.733 -21.030 1.00 60.09 362 GLN B O 1
ATOM 4742 N N . PHE B 1 335 ? 14.618 3.723 -21.635 1.00 53.76 363 PHE B N 1
ATOM 4743 C CA . PHE B 1 335 ? 13.425 2.961 -21.294 1.00 54.96 363 PHE B CA 1
ATOM 4744 C C . PHE B 1 335 ? 13.833 1.661 -20.609 1.00 54.23 363 PHE B C 1
ATOM 4745 O O . PHE B 1 335 ? 14.939 1.156 -20.812 1.00 47.31 363 PHE B O 1
ATOM 4753 N N . ASP B 1 336 ? 12.904 1.100 -19.826 1.00 54.35 364 ASP B N 1
ATOM 4754 C CA . ASP B 1 336 ? 13.119 -0.143 -19.085 1.00 50.64 364 ASP B CA 1
ATOM 4755 C C . ASP B 1 336 ? 11.832 -0.972 -19.094 1.00 58.71 364 ASP B C 1
ATOM 4756 O O . ASP B 1 336 ? 10.806 -0.532 -18.560 1.00 53.97 364 ASP B O 1
ATOM 4761 N N . ASP B 1 337 ? 11.883 -2.185 -19.680 1.00 50.08 365 ASP B N 1
ATOM 4762 C CA . ASP B 1 337 ? 10.703 -3.048 -19.758 1.00 58.11 365 ASP B CA 1
ATOM 4763 C C . ASP B 1 337 ? 10.953 -4.444 -19.196 1.00 54.68 365 ASP B C 1
ATOM 4764 O O . ASP B 1 337 ? 10.192 -5.373 -19.500 1.00 55.51 365 ASP B O 1
ATOM 4769 N N . THR B 1 338 ? 12.008 -4.608 -18.404 1.00 39.04 366 THR B N 1
ATOM 4770 C CA . THR B 1 338 ? 12.355 -5.898 -17.834 1.00 48.17 366 THR B CA 1
ATOM 4771 C C . THR B 1 338 ? 11.167 -6.479 -17.076 1.00 59.17 366 THR B C 1
ATOM 4772 O O . THR B 1 338 ? 10.370 -5.749 -16.484 1.00 63.98 366 THR B O 1
ATOM 4776 N N . SER B 1 339 ? 11.026 -7.803 -17.135 1.00 60.86 367 SER B N 1
ATOM 4777 C CA . SER B 1 339 ? 10.034 -8.544 -16.352 1.00 59.35 367 SER B CA 1
ATOM 4778 C C . SER B 1 339 ? 8.633 -7.961 -16.532 1.00 58.64 367 SER B C 1
ATOM 4779 O O . SER B 1 339 ? 7.990 -7.474 -15.598 1.00 52.23 367 SER B O 1
ATOM 4782 N N . ASN B 1 340 ? 8.181 -8.011 -17.778 1.00 67.74 368 ASN B N 1
ATOM 4783 C CA . ASN B 1 340 ? 6.775 -7.822 -18.097 1.00 58.74 368 ASN B CA 1
ATOM 4784 C C . ASN B 1 340 ? 6.257 -9.098 -18.757 1.00 60.78 368 ASN B C 1
ATOM 4785 O O . ASN B 1 340 ? 6.630 -10.211 -18.351 1.00 61.04 368 ASN B O 1
ATOM 4790 N N . CYS B 1 341 ? 5.394 -8.957 -19.766 1.00 62.64 369 CYS B N 1
ATOM 4791 C CA . CYS B 1 341 ? 4.906 -10.101 -20.538 1.00 66.22 369 CYS B CA 1
ATOM 4792 C C . CYS B 1 341 ? 4.995 -9.817 -22.024 1.00 67.15 369 CYS B C 1
ATOM 4793 O O . CYS B 1 341 ? 4.038 -10.003 -22.775 1.00 75.47 369 CYS B O 1
ATOM 4796 N N . LEU B 1 342 ? 6.161 -9.384 -22.475 1.00 64.68 370 LEU B N 1
ATOM 4797 C CA . LEU B 1 342 ? 6.414 -9.129 -23.884 1.00 69.07 370 LEU B CA 1
ATOM 4798 C C . LEU B 1 342 ? 7.041 -10.381 -24.480 1.00 78.17 370 LEU B C 1
ATOM 4799 O O . LEU B 1 342 ? 8.060 -10.875 -23.981 1.00 80.80 370 LEU B O 1
ATOM 4804 N N . GLN B 1 343 ? 6.422 -10.900 -25.535 1.00 82.60 371 GLN B N 1
ATOM 4805 C CA . GLN B 1 343 ? 6.771 -12.236 -25.999 1.00 77.13 371 GLN B CA 1
ATOM 4806 C C . GLN B 1 343 ? 8.094 -12.270 -26.758 1.00 74.44 371 GLN B C 1
ATOM 4807 O O . GLN B 1 343 ? 8.781 -13.295 -26.731 1.00 72.21 371 GLN B O 1
ATOM 4809 N N . ASN B 1 344 ? 8.474 -11.187 -27.438 1.00 75.73 372 ASN B N 1
ATOM 4810 C CA . ASN B 1 344 ? 9.731 -11.146 -28.186 1.00 75.02 372 ASN B CA 1
ATOM 4811 C C . ASN B 1 344 ? 10.723 -10.154 -27.580 1.00 65.18 372 ASN B C 1
ATOM 4812 O O . ASN B 1 344 ? 11.409 -9.417 -28.294 1.00 57.92 372 ASN B O 1
ATOM 4817 N N . ARG B 1 345 ? 10.812 -10.135 -26.254 1.00 63.50 373 ARG B N 1
ATOM 4818 C CA . ARG B 1 345 ? 11.740 -9.285 -25.529 1.00 62.13 373 ARG B CA 1
ATOM 4819 C C . ARG B 1 345 ? 12.514 -10.117 -24.516 1.00 62.32 373 ARG B C 1
ATOM 4820 O O . ARG B 1 345 ? 12.016 -11.150 -24.041 1.00 49.73 373 ARG B O 1
ATOM 4828 N N . PRO B 1 346 ? 13.744 -9.706 -24.185 1.00 65.11 374 PRO B N 1
ATOM 4829 C CA . PRO B 1 346 ? 14.498 -10.388 -23.122 1.00 61.07 374 PRO B CA 1
ATOM 4830 C C . PRO B 1 346 ? 13.960 -10.080 -21.733 1.00 57.12 374 PRO B C 1
ATOM 4831 O O . PRO B 1 346 ? 13.339 -9.042 -21.493 1.00 49.19 374 PRO B O 1
ATOM 4835 N N . ASN B 1 347 ? 14.183 -11.035 -20.825 1.00 67.98 375 ASN B N 1
ATOM 4836 C CA . ASN B 1 347 ? 13.970 -10.862 -19.382 1.00 73.57 375 ASN B CA 1
ATOM 4837 C C . ASN B 1 347 ? 12.519 -10.544 -19.045 1.00 73.89 375 ASN B C 1
ATOM 4838 O O . ASN B 1 347 ? 12.216 -9.564 -18.359 1.00 80.78 375 ASN B O 1
ATOM 4843 N N . GLN B 1 348 ? 11.622 -11.401 -19.508 1.00 63.59 376 GLN B N 1
ATOM 4844 C CA . GLN B 1 348 ? 10.199 -11.248 -19.267 1.00 58.02 376 GLN B CA 1
ATOM 4845 C C . GLN B 1 348 ? 9.685 -12.411 -18.427 1.00 59.04 376 GLN B C 1
ATOM 4846 O O . GLN B 1 348 ? 10.329 -13.455 -18.310 1.00 64.10 376 GLN B O 1
ATOM 4852 N N . LYS B 1 349 ? 8.519 -12.213 -17.824 1.00 61.06 377 LYS B N 1
ATOM 4853 C CA . LYS B 1 349 ? 8.021 -13.177 -16.858 1.00 72.03 377 LYS B CA 1
ATOM 4854 C C . LYS B 1 349 ? 7.762 -14.527 -17.529 1.00 84.04 377 LYS B C 1
ATOM 4855 O O . LYS B 1 349 ? 7.811 -14.671 -18.754 1.00 86.27 377 LYS B O 1
ATOM 4861 N N . SER B 1 350 ? 7.501 -15.532 -16.699 1.00 89.23 378 SER B N 1
ATOM 4862 C CA . SER B 1 350 ? 7.127 -16.841 -17.213 1.00 89.17 378 SER B CA 1
ATOM 4863 C C . SER B 1 350 ? 5.758 -16.780 -17.883 1.00 91.75 378 SER B C 1
ATOM 4864 O O . SER B 1 350 ? 4.918 -15.931 -17.565 1.00 96.45 378 SER B O 1
ATOM 4867 N N . ALA B 1 351 ? 5.542 -17.688 -18.836 1.00 87.34 379 ALA B N 1
ATOM 4868 C CA . ALA B 1 351 ? 4.208 -17.847 -19.403 1.00 76.37 379 ALA B CA 1
ATOM 4869 C C . ALA B 1 351 ? 3.209 -18.268 -18.331 1.00 68.84 379 ALA B C 1
ATOM 4870 O O . ALA B 1 351 ? 2.056 -17.821 -18.336 1.00 59.93 379 ALA B O 1
ATOM 4872 N N . LYS B 1 352 ? 3.645 -19.121 -17.393 1.00 71.43 380 LYS B N 1
ATOM 4873 C CA . LYS B 1 352 ? 2.787 -19.562 -16.296 1.00 76.09 380 LYS B CA 1
ATOM 4874 C C . LYS B 1 352 ? 2.345 -18.396 -15.420 1.00 83.45 380 LYS B C 1
ATOM 4875 O O . LYS B 1 352 ? 1.223 -18.406 -14.898 1.00 84.88 380 LYS B O 1
ATOM 4881 N N . GLU B 1 353 ? 3.206 -17.382 -15.255 1.00 85.19 381 GLU B N 1
ATOM 4882 C CA . GLU B 1 353 ? 2.890 -16.255 -14.381 1.00 85.63 381 GLU B CA 1
ATOM 4883 C C . GLU B 1 353 ? 1.938 -15.265 -15.041 1.00 88.57 381 GLU B C 1
ATOM 4884 O O . GLU B 1 353 ? 1.000 -14.781 -14.404 1.00 91.45 381 GLU B O 1
ATOM 4886 N N . CYS B 1 354 ? 2.163 -14.955 -16.312 1.00 86.38 382 CYS B N 1
ATOM 4887 C CA . CYS B 1 354 ? 1.426 -13.893 -16.987 1.00 88.17 382 CYS B CA 1
ATOM 4888 C C . CYS B 1 354 ? 0.019 -14.302 -17.384 1.00 91.67 382 CYS B C 1
ATOM 4889 O O . CYS B 1 354 ? -0.883 -13.457 -17.358 1.00 92.08 382 CYS B O 1
ATOM 4892 N N . LEU B 1 355 ? -0.181 -15.569 -17.753 1.00 95.58 383 LEU B N 1
ATOM 4893 C CA . LEU B 1 355 ? -1.490 -16.002 -18.231 1.00 88.14 383 LEU B CA 1
ATOM 4894 C C . LEU B 1 355 ? -2.618 -15.819 -17.216 1.00 88.20 383 LEU B C 1
ATOM 4895 O O . LEU B 1 355 ? -3.760 -15.629 -17.657 1.00 88.75 383 LEU B O 1
ATOM 4897 N N . PRO B 1 356 ? -2.405 -15.875 -15.899 1.00 92.40 384 PRO B N 1
ATOM 4898 C CA . PRO B 1 356 ? -3.495 -15.469 -14.995 1.00 89.62 384 PRO B CA 1
ATOM 4899 C C . PRO B 1 356 ? -3.834 -13.986 -15.061 1.00 82.39 384 PRO B C 1
ATOM 4900 O O . PRO B 1 356 ? -5.015 -13.629 -14.974 1.00 82.92 384 PRO B O 1
ATOM 4904 N N . VAL B 1 357 ? -2.842 -13.107 -15.207 1.00 71.65 385 VAL B N 1
ATOM 4905 C CA . VAL B 1 357 ? -3.095 -11.668 -15.113 1.00 64.49 385 VAL B CA 1
ATOM 4906 C C . VAL B 1 357 ? -3.620 -11.113 -16.431 1.00 69.12 385 VAL B C 1
ATOM 4907 O O . VAL B 1 357 ? -4.679 -10.476 -16.482 1.00 65.31 385 VAL B O 1
ATOM 4911 N N . VAL B 1 358 ? -2.865 -11.311 -17.514 1.00 75.04 386 VAL B N 1
ATOM 4912 C CA . VAL B 1 358 ? -3.268 -10.745 -18.792 1.00 72.74 386 VAL B CA 1
ATOM 4913 C C . VAL B 1 358 ? -4.558 -11.376 -19.289 1.00 72.82 386 VAL B C 1
ATOM 4914 O O . VAL B 1 358 ? -5.286 -10.751 -20.068 1.00 73.88 386 VAL B O 1
ATOM 4918 N N . SER B 1 359 ? -4.876 -12.592 -18.834 1.00 74.88 387 SER B N 1
ATOM 4919 C CA . SER B 1 359 ? -6.119 -13.229 -19.259 1.00 77.37 387 SER B CA 1
ATOM 4920 C C . SER B 1 359 ? -7.328 -12.504 -18.693 1.00 76.94 387 SER B C 1
ATOM 4921 O O . SER B 1 359 ? -8.342 -12.349 -19.378 1.00 79.97 387 SER B O 1
ATOM 4924 N N . ARG B 1 360 ? -7.248 -12.065 -17.437 1.00 76.79 388 ARG B N 1
ATOM 4925 C CA . ARG B 1 360 ? -8.331 -11.334 -16.786 1.00 80.13 388 ARG B CA 1
ATOM 4926 C C . ARG B 1 360 ? -7.804 -9.956 -16.401 1.00 81.82 388 ARG B C 1
ATOM 4927 O O . ARG B 1 360 ? -7.461 -9.715 -15.234 1.00 76.74 388 ARG B O 1
ATOM 4929 N N . PRO B 1 361 ? -7.713 -9.030 -17.354 1.00 87.05 389 PRO B N 1
ATOM 4930 C CA . PRO B 1 361 ? -7.290 -7.670 -17.012 1.00 86.60 389 PRO B CA 1
ATOM 4931 C C . PRO B 1 361 ? -8.380 -6.946 -16.238 1.00 82.73 389 PRO B C 1
ATOM 4932 O O . PRO B 1 361 ? -9.543 -7.355 -16.207 1.00 78.34 389 PRO B O 1
ATOM 4936 N N . VAL B 1 362 ? -7.982 -5.849 -15.605 1.00 83.74 390 VAL B N 1
ATOM 4937 C CA . VAL B 1 362 ? -8.816 -5.177 -14.615 1.00 79.10 390 VAL B CA 1
ATOM 4938 C C . VAL B 1 362 ? -9.663 -4.107 -15.293 1.00 81.31 390 VAL B C 1
ATOM 4939 O O . VAL B 1 362 ? -9.168 -3.348 -16.136 1.00 83.61 390 VAL B O 1
ATOM 4943 N N . ASP B 1 363 ? -10.949 -4.083 -14.939 1.00 82.10 391 ASP B N 1
ATOM 4944 C CA . ASP B 1 363 ? -11.877 -2.962 -15.121 1.00 86.02 391 ASP B CA 1
ATOM 4945 C C . ASP B 1 363 ? -11.274 -1.619 -15.507 1.00 78.69 391 ASP B C 1
ATOM 4946 O O . ASP B 1 363 ? -11.607 -0.603 -14.892 1.00 74.73 391 ASP B O 1
ATOM 4951 N N . ARG C 2 4 ? 35.583 -11.340 38.504 1.00 89.77 1061 ARG C N 1
ATOM 4952 C CA . ARG C 2 4 ? 36.434 -10.155 38.591 1.00 87.79 1061 ARG C CA 1
ATOM 4953 C C . ARG C 2 4 ? 35.801 -8.978 37.841 1.00 72.19 1061 ARG C C 1
ATOM 4954 O O . ARG C 2 4 ? 36.385 -7.898 37.739 1.00 80.90 1061 ARG C O 1
ATOM 4962 N N . ARG C 2 5 ? 34.600 -9.197 37.313 1.00 46.86 1062 ARG C N 1
ATOM 4963 C CA . ARG C 2 5 ? 33.809 -8.154 36.680 1.00 41.84 1062 ARG C CA 1
ATOM 4964 C C . ARG C 2 5 ? 32.659 -7.778 37.606 1.00 35.28 1062 ARG C C 1
ATOM 4965 O O . ARG C 2 5 ? 32.120 -8.619 38.326 1.00 45.34 1062 ARG C O 1
ATOM 4973 N N . TYR C 2 6 ? 32.308 -6.507 37.612 1.00 29.64 1063 TYR C N 1
ATOM 4974 C CA . TYR C 2 6 ? 31.281 -5.980 38.498 1.00 28.06 1063 TYR C CA 1
ATOM 4975 C C . TYR C 2 6 ? 30.169 -5.404 37.639 1.00 31.23 1063 TYR C C 1
ATOM 4976 O O . TYR C 2 6 ? 30.442 -4.692 36.667 1.00 32.58 1063 TYR C O 1
ATOM 4985 N N . ILE C 2 7 ? 28.921 -5.718 37.978 1.00 26.94 1064 ILE C N 1
ATOM 4986 C CA . ILE C 2 7 ? 27.862 -5.287 37.085 1.00 26.21 1064 ILE C CA 1
ATOM 4987 C C . ILE C 2 7 ? 27.678 -3.776 37.168 1.00 26.26 1064 ILE C C 1
ATOM 4988 O O . ILE C 2 7 ? 27.195 -3.150 36.213 1.00 22.97 1064 ILE C O 1
ATOM 4993 N N . GLY C 2 8 ? 28.042 -3.167 38.304 1.00 32.76 1065 GLY C N 1
ATOM 4994 C CA . GLY C 2 8 ? 27.971 -1.714 38.413 1.00 28.51 1065 GLY C CA 1
ATOM 4995 C C . GLY C 2 8 ? 28.910 -1.021 37.441 1.00 31.87 1065 GLY C C 1
ATOM 4996 O O . GLY C 2 8 ? 28.576 0.018 36.868 1.00 28.42 1065 GLY C O 1
ATOM 4997 N N . TYR C 2 9 ? 30.088 -1.606 37.224 1.00 27.80 1066 TYR C N 1
ATOM 4998 C CA . TYR C 2 9 ? 31.027 -1.116 36.226 1.00 27.74 1066 TYR C CA 1
ATOM 4999 C C . TYR C 2 9 ? 30.616 -1.522 34.813 1.00 27.92 1066 TYR C C 1
ATOM 5000 O O . TYR C 2 9 ? 30.712 -0.718 33.881 1.00 26.11 1066 TYR C O 1
ATOM 5009 N N . ASP C 2 10 ? 30.152 -2.756 34.630 1.00 26.82 1067 ASP C N 1
ATOM 5010 C CA . ASP C 2 10 ? 29.686 -3.163 33.304 1.00 27.02 1067 ASP C CA 1
ATOM 5011 C C . ASP C 2 10 ? 28.523 -2.316 32.829 1.00 23.72 1067 ASP C C 1
ATOM 5012 O O . ASP C 2 10 ? 28.379 -2.104 31.623 1.00 27.51 1067 ASP C O 1
ATOM 5017 N N . ALA C 2 11 ? 27.699 -1.810 33.753 1.00 27.43 1068 ALA C N 1
ATOM 5018 C CA . ALA C 2 11 ? 26.609 -0.912 33.393 1.00 25.43 1068 ALA C CA 1
ATOM 5019 C C . ALA C 2 11 ? 27.096 0.311 32.632 1.00 26.02 1068 ALA C C 1
ATOM 5020 O O . ALA C 2 11 ? 26.291 0.969 31.959 1.00 23.02 1068 ALA C O 1
ATOM 5022 N N . LEU C 2 12 ? 28.398 0.619 32.716 1.00 25.01 1069 LEU C N 1
ATOM 5023 C CA . LEU C 2 12 ? 28.995 1.727 31.981 1.00 25.29 1069 LEU C CA 1
ATOM 5024 C C . LEU C 2 12 ? 29.219 1.417 30.509 1.00 29.78 1069 LEU C C 1
ATOM 5025 O O . LEU C 2 12 ? 29.561 2.333 29.756 1.00 22.17 1069 LEU C O 1
ATOM 5030 N N . LYS C 2 13 ? 29.033 0.172 30.072 1.00 29.06 1070 LYS C N 1
ATOM 5031 C CA . LYS C 2 13 ? 29.100 -0.161 28.653 1.00 28.43 1070 LYS C CA 1
ATOM 5032 C C . LYS C 2 13 ? 27.681 -0.303 28.107 1.00 26.85 1070 LYS C C 1
ATOM 5033 O O . LYS C 2 13 ? 26.922 -1.176 28.541 1.00 25.21 1070 LYS C O 1
ATOM 5039 N N . LYS C 2 14 ? 27.330 0.567 27.153 1.00 21.11 1071 LYS C N 1
ATOM 5040 C CA . LYS C 2 14 ? 25.943 0.693 26.738 1.00 28.08 1071 LYS C CA 1
ATOM 5041 C C . LYS C 2 14 ? 25.402 -0.597 26.127 1.00 28.67 1071 LYS C C 1
ATOM 5042 O O . LYS C 2 14 ? 24.191 -0.823 26.156 1.00 21.54 1071 LYS C O 1
ATOM 5048 N N . ASN C 2 15 ? 26.267 -1.451 25.583 1.00 33.66 1072 ASN C N 1
ATOM 5049 C CA . ASN C 2 15 ? 25.822 -2.669 24.911 1.00 38.37 1072 ASN C CA 1
ATOM 5050 C C . ASN C 2 15 ? 25.749 -3.873 25.830 1.00 36.22 1072 ASN C C 1
ATOM 5051 O O . ASN C 2 15 ? 25.215 -4.899 25.416 1.00 34.10 1072 ASN C O 1
ATOM 5056 N N . ASN C 2 16 ? 26.282 -3.778 27.046 1.00 40.71 1073 ASN C N 1
ATOM 5057 C CA . ASN C 2 16 ? 26.379 -4.920 27.949 1.00 34.71 1073 ASN C CA 1
ATOM 5058 C C . ASN C 2 16 ? 25.024 -5.198 28.598 1.00 33.38 1073 ASN C C 1
ATOM 5059 O O . ASN C 2 16 ? 24.334 -4.277 29.038 1.00 30.34 1073 ASN C O 1
ATOM 5064 N N . VAL C 2 17 ? 24.637 -6.470 28.641 1.00 23.55 1074 VAL C N 1
ATOM 5065 C CA . VAL C 2 17 ? 23.456 -6.884 29.397 1.00 24.13 1074 VAL C CA 1
ATOM 5066 C C . VAL C 2 17 ? 23.867 -8.045 30.286 1.00 25.23 1074 VAL C C 1
ATOM 5067 O O . VAL C 2 17 ? 24.891 -8.693 30.030 1.00 29.08 1074 VAL C O 1
ATOM 5071 N N . PRO C 2 18 ? 23.103 -8.337 31.345 1.00 35.22 1075 PRO C N 1
ATOM 5072 C CA . PRO C 2 18 ? 23.533 -9.397 32.278 1.00 32.37 1075 PRO C CA 1
ATOM 5073 C C . PRO C 2 18 ? 23.450 -10.791 31.698 1.00 41.25 1075 PRO C C 1
ATOM 5074 O O . PRO C 2 18 ? 24.081 -11.709 32.240 1.00 48.41 1075 PRO C O 1
ATOM 5078 N N . CYS C 2 19 ? 22.718 -10.981 30.601 1.00 44.03 1076 CYS C N 1
ATOM 5079 C CA . CYS C 2 19 ? 22.447 -12.323 30.104 1.00 35.39 1076 CYS C CA 1
ATOM 5080 C C . CYS C 2 19 ? 22.258 -12.286 28.594 1.00 36.26 1076 CYS C C 1
ATOM 5081 O O . CYS C 2 19 ? 21.489 -11.475 28.071 1.00 42.65 1076 CYS C O 1
ATOM 5084 N N . SER C 2 20 ? 22.944 -13.181 27.905 1.00 36.24 1077 SER C N 1
ATOM 5085 C CA . SER C 2 20 ? 22.880 -13.263 26.458 1.00 35.71 1077 SER C CA 1
ATOM 5086 C C . SER C 2 20 ? 21.794 -14.208 25.946 1.00 40.11 1077 SER C C 1
ATOM 5087 O O . SER C 2 20 ? 21.567 -14.258 24.734 1.00 36.64 1077 SER C O 1
ATOM 5090 N N . ARG C 2 21 ? 21.116 -14.951 26.819 1.00 44.72 1078 ARG C N 1
ATOM 5091 C CA . ARG C 2 21 ? 20.135 -15.957 26.396 1.00 43.51 1078 ARG C CA 1
ATOM 5092 C C . ARG C 2 21 ? 18.779 -15.280 26.257 1.00 43.33 1078 ARG C C 1
ATOM 5093 O O . ARG C 2 21 ? 18.108 -14.989 27.248 1.00 43.11 1078 ARG C O 1
ATOM 5101 N N . ARG C 2 22 ? 18.370 -15.050 25.018 1.00 44.67 1079 ARG C N 1
ATOM 5102 C CA . ARG C 2 22 ? 17.190 -14.249 24.732 1.00 47.43 1079 ARG C CA 1
ATOM 5103 C C . ARG C 2 22 ? 15.946 -14.854 25.377 1.00 44.29 1079 ARG C C 1
ATOM 5104 O O . ARG C 2 22 ? 15.622 -16.025 25.154 1.00 46.36 1079 ARG C O 1
ATOM 5112 N N . GLY C 2 23 ? 15.245 -14.057 26.178 1.00 34.49 1080 GLY C N 1
ATOM 5113 C CA . GLY C 2 23 ? 14.017 -14.491 26.804 1.00 29.99 1080 GLY C CA 1
ATOM 5114 C C . GLY C 2 23 ? 14.160 -14.940 28.245 1.00 32.55 1080 GLY C C 1
ATOM 5115 O O . GLY C 2 23 ? 13.141 -15.077 28.937 1.00 30.59 1080 GLY C O 1
ATOM 5116 N N . ARG C 2 24 ? 15.385 -15.148 28.721 1.00 24.32 1081 ARG C N 1
ATOM 5117 C CA . ARG C 2 24 ? 15.625 -15.586 30.086 1.00 30.84 1081 ARG C CA 1
ATOM 5118 C C . ARG C 2 24 ? 15.705 -14.408 31.042 1.00 32.10 1081 ARG C C 1
ATOM 5119 O O . ARG C 2 24 ? 16.180 -13.324 30.690 1.00 30.64 1081 ARG C O 1
ATOM 5127 N N . SER C 2 25 ? 15.260 -14.640 32.272 1.00 29.09 1082 SER C N 1
ATOM 5128 C CA . SER C 2 25 ? 15.434 -13.635 33.312 1.00 26.28 1082 SER C CA 1
ATOM 5129 C C . SER C 2 25 ? 16.915 -13.377 33.553 1.00 31.64 1082 SER C C 1
ATOM 5130 O O . SER C 2 25 ? 17.744 -14.301 33.515 1.00 22.58 1082 SER C O 1
ATOM 5133 N N . TYR C 2 26 ? 17.249 -12.100 33.789 1.00 27.51 1083 TYR C N 1
ATOM 5134 C CA . TYR C 2 26 ? 18.579 -11.752 34.272 1.00 33.12 1083 TYR C CA 1
ATOM 5135 C C . TYR C 2 26 ? 18.900 -12.453 35.595 1.00 35.86 1083 TYR C C 1
ATOM 5136 O O . TYR C 2 26 ? 20.069 -12.558 35.974 1.00 32.96 1083 TYR C O 1
ATOM 5145 N N . TYR C 2 27 ? 17.883 -12.945 36.293 1.00 29.59 1084 TYR C N 1
ATOM 5146 C CA . TYR C 2 27 ? 18.052 -13.668 37.538 1.00 33.53 1084 TYR C CA 1
ATOM 5147 C C 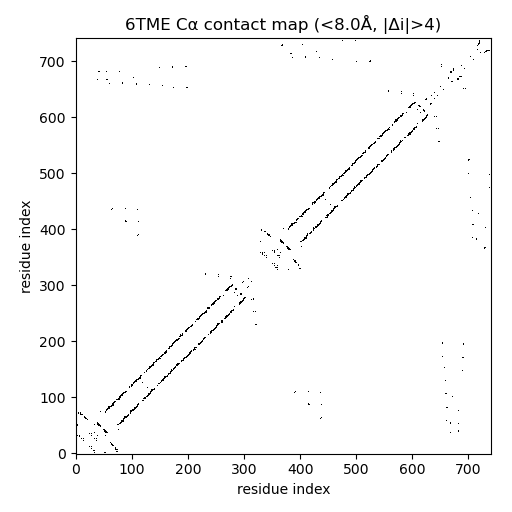. TYR C 2 27 ? 18.070 -15.179 37.353 1.00 34.83 1084 TYR C C 1
ATOM 5148 O O . TYR C 2 27 ? 18.010 -15.912 38.343 1.00 39.23 1084 TYR C O 1
ATOM 5157 N N . ASP C 2 28 ? 18.163 -15.663 36.118 1.00 32.70 1085 ASP C N 1
ATOM 5158 C CA . ASP C 2 28 ? 18.183 -17.100 35.858 1.00 31.16 1085 ASP C CA 1
ATOM 5159 C C . ASP C 2 28 ? 18.864 -17.361 34.517 1.00 36.06 1085 ASP C C 1
ATOM 5160 O O . ASP C 2 28 ? 18.297 -18.001 33.630 1.00 42.01 1085 ASP C O 1
ATOM 5165 N N . CYS C 2 29 ? 20.081 -16.856 34.340 1.00 39.51 1086 CYS C N 1
ATOM 5166 C CA . CYS C 2 29 ? 20.798 -17.084 33.091 1.00 49.92 1086 CYS C CA 1
ATOM 5167 C C . CYS C 2 29 ? 21.515 -18.424 33.215 1.00 62.60 1086 CYS C C 1
ATOM 5168 O O . CYS C 2 29 ? 22.699 -18.522 33.545 1.00 73.72 1086 CYS C O 1
ATOM 5171 N N . LYS C 2 30 ? 20.757 -19.484 32.969 1.00 62.45 1087 LYS C N 1
ATOM 5172 C CA . LYS C 2 30 ? 21.259 -20.844 33.080 1.00 59.78 1087 LYS C CA 1
ATOM 5173 C C . LYS C 2 30 ? 20.486 -21.682 32.082 1.00 70.43 1087 LYS C C 1
ATOM 5174 O O . LYS C 2 30 ? 19.259 -21.565 32.002 1.00 82.63 1087 LYS C O 1
ATOM 5176 N N . LYS C 2 31 ? 21.202 -22.485 31.301 1.00 75.94 1088 LYS C N 1
ATOM 5177 C CA . LYS C 2 31 ? 20.554 -23.358 30.328 1.00 81.29 1088 LYS C CA 1
ATOM 5178 C C . LYS C 2 31 ? 19.618 -24.331 31.036 1.00 81.50 1088 LYS C C 1
ATOM 5179 O O . LYS C 2 31 ? 20.048 -25.111 31.892 1.00 82.00 1088 LYS C O 1
ATOM 5181 N N . ARG C 2 32 ? 18.334 -24.268 30.691 1.00 79.25 1089 ARG C N 1
ATOM 5182 C CA . ARG C 2 32 ? 17.335 -25.185 31.215 1.00 80.70 1089 ARG C CA 1
ATOM 5183 C C . ARG C 2 32 ? 16.537 -25.766 30.058 1.00 79.74 1089 ARG C C 1
ATOM 5184 O O . ARG C 2 32 ? 16.499 -25.204 28.961 1.00 73.62 1089 ARG C O 1
ATOM 5192 N N . ARG C 2 33 ? 15.900 -26.912 30.314 1.00 86.73 1090 ARG C N 1
ATOM 5193 C CA . ARG C 2 33 ? 15.114 -27.561 29.269 1.00 91.99 1090 ARG C CA 1
ATOM 5194 C C . ARG C 2 33 ? 14.031 -26.634 28.729 1.00 95.57 1090 ARG C C 1
ATOM 5195 O O . ARG C 2 33 ? 13.682 -26.708 27.545 1.00 96.33 1090 ARG C O 1
ATOM 5197 N N . ARG C 2 34 ? 13.509 -25.744 29.567 1.00 95.76 1091 ARG C N 1
ATOM 5198 C CA . ARG C 2 34 ? 12.464 -24.812 29.181 1.00 90.20 1091 ARG C CA 1
ATOM 5199 C C . ARG C 2 34 ? 12.951 -23.380 29.366 1.00 86.46 1091 ARG C C 1
ATOM 5200 O O . ARG C 2 34 ? 13.974 -23.120 30.008 1.00 88.52 1091 ARG C O 1
ATOM 5208 N N . ASN C 2 35 ? 12.197 -22.441 28.784 1.00 79.06 1092 ASN C N 1
ATOM 5209 C CA . ASN C 2 35 ? 12.570 -21.027 28.737 1.00 68.62 1092 ASN C CA 1
ATOM 5210 C C . ASN C 2 35 ? 11.391 -20.188 29.251 1.00 65.50 1092 ASN C C 1
ATOM 5211 O O . ASN C 2 35 ? 10.681 -19.542 28.474 1.00 68.99 1092 ASN C O 1
ATOM 5216 N N . ASN C 2 36 ? 11.196 -20.199 30.577 1.00 52.32 1093 ASN C N 1
ATOM 5217 C CA . ASN C 2 36 ? 10.087 -19.493 31.210 1.00 42.39 1093 ASN C CA 1
ATOM 5218 C C . ASN C 2 36 ? 10.553 -18.142 31.756 1.00 45.70 1093 ASN C C 1
ATOM 5219 O O . ASN C 2 36 ? 11.361 -18.109 32.703 1.00 34.40 1093 ASN C O 1
ATOM 5224 N N . PRO C 2 37 ? 10.066 -17.011 31.230 1.00 47.60 1094 PRO C N 1
ATOM 5225 C CA . PRO C 2 37 ? 10.502 -15.709 31.780 1.00 39.95 1094 PRO C CA 1
ATOM 5226 C C . PRO C 2 37 ? 10.126 -15.515 33.241 1.00 37.88 1094 PRO C C 1
ATOM 5227 O O . PRO C 2 37 ? 10.816 -14.767 33.952 1.00 49.24 1094 PRO C O 1
ATOM 5231 N N . TYR C 2 38 ? 9.079 -16.193 33.725 1.00 39.31 1095 TYR C N 1
ATOM 5232 C CA . TYR C 2 38 ? 8.697 -16.086 35.136 1.00 43.07 1095 TYR C CA 1
ATOM 5233 C C . TYR C 2 38 ? 9.702 -16.738 36.077 1.00 45.49 1095 TYR C C 1
ATOM 5234 O O . TYR C 2 38 ? 9.659 -16.469 37.283 1.00 42.49 1095 TYR C O 1
ATOM 5243 N N . ARG C 2 39 ? 10.590 -17.595 35.563 1.00 47.62 1096 ARG C N 1
ATOM 5244 C CA . ARG C 2 39 ? 11.487 -18.358 36.417 1.00 50.58 1096 ARG C CA 1
ATOM 5245 C C . ARG C 2 39 ? 12.699 -17.520 36.801 1.00 54.35 1096 ARG C C 1
ATOM 5246 O O . ARG C 2 39 ? 13.356 -16.921 35.942 1.00 52.51 1096 ARG C O 1
ATOM 5254 N N . ARG C 2 40 ? 12.992 -17.496 38.099 1.00 55.30 1097 ARG C N 1
ATOM 5255 C CA . ARG C 2 40 ? 14.124 -16.764 38.643 1.00 45.84 1097 ARG C CA 1
ATOM 5256 C C . ARG C 2 40 ? 14.953 -17.702 39.514 1.00 56.65 1097 ARG C C 1
ATOM 5257 O O . ARG C 2 40 ? 15.129 -18.875 39.169 1.00 64.19 1097 ARG C O 1
ATOM 5265 N N . GLY C 2 41 ? 15.462 -17.214 40.639 1.00 60.78 1098 GLY C N 1
ATOM 5266 C CA . GLY C 2 41 ? 16.284 -18.051 41.491 1.00 61.17 1098 GLY C CA 1
ATOM 5267 C C . GLY C 2 41 ? 17.417 -17.307 42.163 1.00 61.68 1098 GLY C C 1
ATOM 5268 O O . GLY C 2 41 ? 17.669 -17.494 43.353 1.00 71.87 1098 GLY C O 1
ATOM 5269 N N . CYS C 2 42 ? 18.114 -16.465 41.410 1.00 59.48 1099 CYS C N 1
ATOM 5270 C CA . CYS C 2 42 ? 19.139 -15.616 41.997 1.00 59.48 1099 CYS C CA 1
ATOM 5271 C C . CYS C 2 42 ? 18.481 -14.475 42.767 1.00 60.77 1099 CYS C C 1
ATOM 5272 O O . CYS C 2 42 ? 17.444 -13.938 42.356 1.00 55.85 1099 CYS C O 1
ATOM 5275 N N . SER C 2 43 ? 19.074 -14.122 43.909 1.00 55.05 1100 SER C N 1
ATOM 5276 C CA . SER C 2 43 ? 18.480 -13.111 44.772 1.00 47.88 1100 SER C CA 1
ATOM 5277 C C . SER C 2 43 ? 19.022 -11.709 44.479 1.00 44.59 1100 SER C C 1
ATOM 5278 O O . SER C 2 43 ? 18.241 -10.783 44.230 1.00 43.82 1100 SER C O 1
ATOM 5281 N N . ALA C 2 44 ? 20.346 -11.534 44.492 1.00 42.69 1101 ALA C N 1
ATOM 5282 C CA . ALA C 2 44 ? 20.983 -10.243 44.230 1.00 38.35 1101 ALA C CA 1
ATOM 5283 C C . ALA C 2 44 ? 21.755 -10.321 42.922 1.00 30.49 1101 ALA C C 1
ATOM 5284 O O . ALA C 2 44 ? 22.640 -11.170 42.773 1.00 37.25 1101 ALA C O 1
ATOM 5286 N N . ILE C 2 45 ? 21.422 -9.435 41.983 1.00 24.69 1102 ILE C N 1
ATOM 5287 C CA . ILE C 2 45 ? 22.028 -9.502 40.658 1.00 37.64 1102 ILE C CA 1
ATOM 5288 C C . ILE C 2 45 ? 23.555 -9.410 40.745 1.00 38.20 1102 ILE C C 1
ATOM 5289 O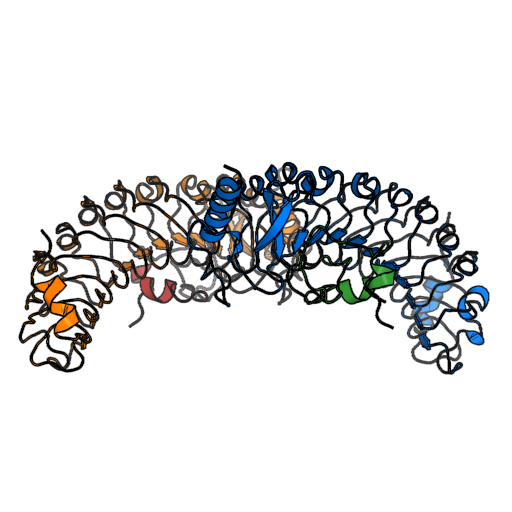 O . ILE C 2 45 ? 24.262 -10.047 39.951 1.00 37.54 1102 ILE C O 1
ATOM 5294 N N . THR C 2 46 ? 24.090 -8.659 41.726 1.00 25.23 1103 THR C N 1
ATOM 5295 C CA . THR C 2 46 ? 25.547 -8.577 41.889 1.00 30.16 1103 THR C CA 1
ATOM 5296 C C . THR C 2 46 ? 26.164 -9.934 42.201 1.00 33.04 1103 THR C C 1
ATOM 5297 O O . THR C 2 46 ? 27.307 -10.196 41.817 1.00 39.57 1103 THR C O 1
ATOM 5301 N N . HIS C 2 47 ? 25.447 -10.799 42.911 1.00 38.97 1104 HIS C N 1
ATOM 5302 C CA . HIS C 2 47 ? 26.010 -12.105 43.228 1.00 43.34 1104 HIS C CA 1
ATOM 5303 C C . HIS C 2 47 ? 25.972 -13.052 42.032 1.00 51.85 1104 HIS C C 1
ATOM 5304 O O . HIS C 2 47 ? 26.948 -13.767 41.787 1.00 57.97 1104 HIS C O 1
ATOM 5311 N N . CYS C 2 48 ? 24.885 -13.069 41.258 1.00 45.32 1105 CYS C N 1
ATOM 5312 C CA . CYS C 2 48 ? 24.840 -14.017 40.149 1.00 55.03 1105 CYS C CA 1
ATOM 5313 C C . CYS C 2 48 ? 25.451 -13.469 38.866 1.00 53.19 1105 CYS C C 1
ATOM 5314 O O . CYS C 2 48 ? 25.676 -14.241 37.929 1.00 58.67 1105 CYS C O 1
ATOM 5317 N N . TYR C 2 49 ? 25.716 -12.165 38.796 1.00 48.27 1106 TYR C N 1
ATOM 5318 C CA . TYR C 2 49 ? 26.596 -11.654 37.754 1.00 48.09 1106 TYR C CA 1
ATOM 5319 C C . TYR C 2 49 ? 28.012 -12.162 37.935 1.00 54.52 1106 TYR C C 1
ATOM 5320 O O . TYR C 2 49 ? 28.706 -12.398 36.942 1.00 49.53 1106 TYR C O 1
ATOM 5329 N N . ARG C 2 50 ? 28.424 -12.351 39.195 1.00 74.04 1107 ARG C N 1
ATOM 5330 C CA . ARG C 2 50 ? 29.808 -12.527 39.666 1.00 83.24 1107 ARG C CA 1
ATOM 5331 C C . ARG C 2 50 ? 30.595 -11.233 39.508 1.00 85.15 1107 ARG C C 1
ATOM 5332 O O . ARG C 2 50 ? 30.538 -10.359 40.377 1.00 86.29 1107 ARG C O 1
ATOM 5340 N N . ARG D 2 4 ? 19.761 17.396 -13.823 1.00 81.04 1061 ARG D N 1
ATOM 5341 C CA . ARG D 2 4 ? 20.310 16.082 -13.508 1.00 78.96 1061 ARG D CA 1
ATOM 5342 C C . ARG D 2 4 ? 20.049 15.682 -12.062 1.00 76.78 1061 ARG D C 1
ATOM 5343 O O . ARG D 2 4 ? 20.264 14.529 -11.690 1.00 89.66 1061 ARG D O 1
ATOM 5351 N N . ARG D 2 5 ? 19.603 16.626 -11.235 1.00 63.37 1062 ARG D N 1
ATOM 5352 C CA . ARG D 2 5 ? 19.210 16.296 -9.869 1.00 62.48 1062 ARG D CA 1
ATOM 5353 C C . ARG D 2 5 ? 17.885 16.967 -9.544 1.00 55.26 1062 ARG D C 1
ATOM 5354 O O . ARG D 2 5 ? 17.698 18.155 -9.818 1.00 57.13 1062 ARG D O 1
ATOM 5362 N N . TYR D 2 6 ? 16.963 16.189 -8.986 1.00 50.76 1063 TYR D N 1
ATOM 5363 C CA . TYR D 2 6 ? 15.615 16.628 -8.652 1.00 41.33 1063 TYR D CA 1
ATOM 5364 C C . TYR D 2 6 ? 15.445 16.543 -7.149 1.00 36.79 1063 TYR D C 1
ATOM 5365 O O . TYR D 2 6 ? 15.862 15.556 -6.528 1.00 35.43 1063 TYR D O 1
ATOM 5374 N N . ILE D 2 7 ? 14.838 17.573 -6.558 1.00 32.64 1064 ILE D N 1
ATOM 5375 C CA . ILE D 2 7 ? 14.806 17.607 -5.101 1.00 38.84 1064 ILE D CA 1
ATOM 5376 C C . ILE D 2 7 ? 13.914 16.494 -4.563 1.00 39.14 1064 ILE D C 1
ATOM 5377 O O . ILE D 2 7 ? 14.164 15.958 -3.468 1.00 41.55 1064 ILE D O 1
ATOM 5382 N N . GLY D 2 8 ? 12.889 16.104 -5.335 1.00 43.08 1065 GLY D N 1
ATOM 5383 C CA . GLY D 2 8 ? 12.000 15.032 -4.917 1.00 32.95 1065 GLY D CA 1
ATOM 5384 C C . GLY D 2 8 ? 12.698 13.694 -4.789 1.00 29.02 1065 GLY D C 1
ATOM 5385 O O . GLY D 2 8 ? 12.298 12.862 -3.977 1.00 31.05 1065 GLY D O 1
ATOM 5386 N N . TYR D 2 9 ? 13.753 13.472 -5.577 1.00 36.49 1066 TYR D N 1
ATOM 5387 C CA . TYR D 2 9 ? 14.561 12.260 -5.476 1.00 40.01 1066 TYR D CA 1
ATOM 5388 C C . TYR D 2 9 ? 15.666 12.388 -4.434 1.00 36.46 1066 TYR D C 1
ATOM 5389 O O . TYR D 2 9 ? 15.925 11.443 -3.679 1.00 37.36 1066 TYR D O 1
ATOM 5398 N N . ASP D 2 10 ? 16.331 13.539 -4.372 1.00 31.67 1067 ASP D N 1
ATOM 5399 C CA . ASP D 2 10 ? 17.340 13.721 -3.333 1.00 31.36 1067 ASP D CA 1
ATOM 5400 C C . ASP D 2 10 ? 16.732 13.614 -1.940 1.00 32.93 1067 ASP D C 1
ATOM 5401 O O . ASP D 2 10 ? 17.418 13.211 -0.992 1.00 39.11 1067 ASP D O 1
ATOM 5406 N N . ALA D 2 11 ? 15.449 13.956 -1.798 1.00 29.73 1068 ALA D N 1
ATOM 5407 C CA . ALA D 2 11 ? 14.754 13.763 -0.526 1.00 29.15 1068 ALA D CA 1
ATOM 5408 C C . ALA D 2 11 ? 14.763 12.313 -0.057 1.00 35.18 1068 ALA D C 1
ATOM 5409 O O . ALA D 2 11 ? 14.508 12.056 1.126 1.00 38.80 1068 ALA D O 1
ATOM 5411 N N . LEU D 2 12 ? 15.024 11.358 -0.949 1.00 33.01 1069 LEU D N 1
ATOM 5412 C CA . LEU D 2 12 ? 15.183 9.977 -0.512 1.00 40.87 1069 LEU D CA 1
ATOM 5413 C C . LEU D 2 12 ? 16.543 9.717 0.127 1.00 34.88 1069 LEU D C 1
ATOM 5414 O O . LEU D 2 12 ? 16.720 8.686 0.786 1.00 27.77 1069 LEU D O 1
ATOM 5419 N N . LYS D 2 13 ? 17.503 10.617 -0.050 1.00 31.23 1070 LYS D N 1
ATOM 5420 C CA . LYS D 2 13 ? 18.792 10.509 0.628 1.00 35.41 1070 LYS D CA 1
ATOM 5421 C C . LYS D 2 13 ? 18.702 11.228 1.979 1.00 35.17 1070 LYS D C 1
ATOM 5422 O O . LYS D 2 13 ? 18.555 12.451 2.036 1.00 38.19 1070 LYS D O 1
ATOM 5428 N N . LYS D 2 14 ? 18.789 10.463 3.070 1.00 33.32 1071 LYS D N 1
ATOM 5429 C CA . LYS D 2 14 ? 18.469 11.002 4.392 1.00 29.59 1071 LYS D CA 1
ATOM 5430 C C . LYS D 2 14 ? 19.399 12.143 4.816 1.00 35.13 1071 LYS D C 1
ATOM 5431 O O . LYS D 2 14 ? 18.971 13.042 5.544 1.00 27.31 1071 LYS D O 1
ATOM 5437 N N . ASN D 2 15 ? 20.657 12.138 4.389 1.00 39.45 1072 ASN D N 1
ATOM 5438 C CA . ASN D 2 15 ? 21.588 13.190 4.801 1.00 39.84 1072 ASN D CA 1
ATOM 5439 C C . ASN D 2 15 ? 21.537 14.416 3.900 1.00 37.12 1072 ASN D C 1
ATOM 5440 O O . ASN D 2 15 ? 22.314 15.345 4.108 1.00 39.18 1072 ASN D O 1
ATOM 5445 N N . ASN D 2 16 ? 20.644 14.448 2.914 1.00 32.03 1073 ASN D N 1
ATOM 5446 C CA . ASN D 2 16 ? 20.660 15.483 1.890 1.00 34.84 1073 ASN D CA 1
ATOM 5447 C C . ASN D 2 16 ? 19.825 16.688 2.325 1.00 36.01 1073 ASN D C 1
ATOM 5448 O O . ASN D 2 16 ? 18.734 16.532 2.874 1.00 38.83 1073 ASN D O 1
ATOM 5453 N N . VAL D 2 17 ? 20.345 17.895 2.109 1.00 28.20 1074 VAL D N 1
ATOM 5454 C CA . VAL D 2 17 ? 19.519 19.083 2.361 1.00 37.06 1074 VAL D CA 1
ATOM 5455 C C . VAL D 2 17 ? 19.719 20.026 1.190 1.00 30.19 1074 VAL D C 1
ATOM 5456 O O . VAL D 2 17 ? 20.639 19.810 0.394 1.00 37.37 1074 VAL D O 1
ATOM 5460 N N . PRO D 2 18 ? 18.882 21.052 1.013 1.00 34.50 1075 PRO D N 1
ATOM 5461 C CA . PRO D 2 18 ? 19.024 21.888 -0.193 1.00 39.20 1075 PRO D CA 1
ATOM 5462 C C . PRO D 2 18 ? 20.168 22.881 -0.135 1.00 43.00 1075 PRO D C 1
ATOM 5463 O O . PRO D 2 18 ? 20.582 23.386 -1.187 1.00 51.42 1075 PRO D O 1
ATOM 5467 N N . CYS D 2 19 ? 20.700 23.171 1.044 1.00 49.99 1076 CYS D N 1
ATOM 5468 C CA . CYS D 2 19 ? 21.712 24.201 1.171 1.00 47.25 1076 CYS D CA 1
ATOM 5469 C C . CYS D 2 19 ? 22.686 23.808 2.268 1.00 47.18 1076 CYS D C 1
ATOM 5470 O O . CYS D 2 19 ? 22.266 23.457 3.370 1.00 47.49 1076 CYS D O 1
ATOM 5473 N N . SER D 2 20 ? 23.977 23.849 1.960 1.00 52.74 1077 SER D N 1
ATOM 5474 C CA . SER D 2 20 ? 25.003 23.532 2.939 1.00 50.99 1077 SER D CA 1
ATOM 5475 C C . SER D 2 20 ? 25.479 24.753 3.707 1.00 52.48 1077 SER D C 1
ATOM 5476 O O . SER D 2 20 ? 26.090 24.597 4.762 1.00 51.98 1077 SER D O 1
ATOM 5479 N N . ARG D 2 21 ? 25.237 25.953 3.198 1.00 56.27 1078 ARG D N 1
ATOM 5480 C CA . ARG D 2 21 ? 25.611 27.178 3.902 1.00 54.82 1078 ARG D CA 1
ATOM 5481 C C . ARG D 2 21 ? 24.689 27.336 5.106 1.00 50.02 1078 ARG D C 1
ATOM 5482 O O . ARG D 2 21 ? 23.545 27.780 4.985 1.00 42.84 1078 ARG D O 1
ATOM 5490 N N . ARG D 2 22 ? 25.189 26.981 6.282 1.00 49.86 1079 ARG D N 1
ATOM 5491 C CA . ARG D 2 22 ? 24.336 26.918 7.455 1.00 52.42 1079 ARG D CA 1
ATOM 5492 C C . ARG D 2 22 ? 23.805 28.304 7.808 1.00 49.30 1079 ARG D C 1
ATOM 5493 O O . ARG D 2 22 ? 24.503 29.315 7.664 1.00 51.55 1079 ARG D O 1
ATOM 5501 N N . GLY D 2 23 ? 22.538 28.346 8.235 1.00 34.67 1080 GLY D N 1
ATOM 5502 C CA . GLY D 2 23 ? 21.859 29.572 8.570 1.00 37.22 1080 GLY D CA 1
ATOM 5503 C C . GLY D 2 23 ? 21.088 30.222 7.434 1.00 37.37 1080 GLY D C 1
ATOM 5504 O O . GLY D 2 23 ? 20.167 31.000 7.698 1.00 46.80 1080 GLY D O 1
ATOM 5505 N N . ARG D 2 24 ? 21.425 29.925 6.184 1.00 28.38 1081 ARG D N 1
ATOM 5506 C CA . ARG D 2 24 ? 20.767 30.582 5.064 1.00 41.95 1081 ARG D CA 1
ATOM 5507 C C . ARG D 2 24 ? 19.444 29.894 4.750 1.00 46.12 1081 ARG D C 1
ATOM 5508 O O . ARG D 2 24 ? 19.304 28.677 4.916 1.00 41.29 1081 ARG D O 1
ATOM 5516 N N . SER D 2 25 ? 18.459 30.686 4.330 1.00 43.12 1082 SER D N 1
ATOM 5517 C CA . SER D 2 25 ? 17.200 30.108 3.873 1.00 37.78 1082 SER D CA 1
ATOM 5518 C C . SER D 2 25 ? 17.439 29.141 2.721 1.00 40.79 1082 SER D C 1
ATOM 5519 O O . SER D 2 25 ? 18.303 29.369 1.865 1.00 37.16 1082 SER D O 1
ATOM 5522 N N . TYR D 2 26 ? 16.666 28.045 2.704 1.00 31.05 1083 TYR D N 1
ATOM 5523 C CA . TYR D 2 26 ? 16.731 27.117 1.579 1.00 31.43 1083 TYR D CA 1
ATOM 5524 C C . TYR D 2 26 ? 16.245 27.767 0.292 1.00 35.94 1083 TYR D C 1
ATOM 5525 O O . TYR D 2 26 ? 16.486 27.233 -0.791 1.00 42.78 1083 TYR D O 1
ATOM 5534 N N . TYR D 2 27 ? 15.543 28.890 0.391 1.00 43.31 1084 TYR D N 1
ATOM 5535 C CA . TYR D 2 27 ? 15.129 29.675 -0.760 1.00 43.58 1084 TYR D CA 1
ATOM 5536 C C . TYR D 2 27 ? 16.103 30.806 -1.078 1.00 45.95 1084 TYR D C 1
ATOM 5537 O O . TYR D 2 27 ? 15.769 31.695 -1.869 1.00 47.53 1084 TYR D O 1
ATOM 5546 N N . ASP D 2 28 ? 17.292 30.804 -0.473 1.00 42.08 1085 ASP D N 1
ATOM 5547 C CA . ASP D 2 28 ? 18.291 31.825 -0.768 1.00 44.09 1085 ASP D CA 1
ATOM 5548 C C . ASP D 2 28 ? 19.682 31.297 -0.442 1.00 52.72 1085 ASP D C 1
ATOM 5549 O O . ASP D 2 28 ? 20.360 31.816 0.454 1.00 57.60 1085 ASP D O 1
ATOM 5554 N N . CYS D 2 29 ? 20.111 30.258 -1.159 1.00 52.86 1086 CYS D N 1
ATOM 5555 C CA . CYS D 2 29 ? 21.387 29.604 -0.892 1.00 59.82 1086 CYS D CA 1
ATOM 5556 C C . CYS D 2 29 ? 22.569 30.290 -1.569 1.00 73.81 1086 CYS D C 1
ATOM 5557 O O . CYS D 2 29 ? 23.704 29.830 -1.409 1.00 83.11 1086 CYS D O 1
ATOM 5560 N N . LYS D 2 30 ? 22.345 31.372 -2.308 1.00 75.85 1087 LYS D N 1
ATOM 5561 C CA . LYS D 2 30 ? 23.459 32.141 -2.842 1.00 71.34 1087 LYS D CA 1
ATOM 5562 C C . LYS D 2 30 ? 24.215 32.834 -1.714 1.00 80.78 1087 LYS D C 1
ATOM 5563 O O . LYS D 2 30 ? 23.639 33.234 -0.698 1.00 82.91 1087 LYS D O 1
ATOM 5565 N N . LYS D 2 31 ? 25.526 32.964 -1.892 1.00 89.25 1088 LYS D N 1
ATOM 5566 C CA . LYS D 2 31 ? 26.353 33.577 -0.862 1.00 93.20 1088 LYS D CA 1
ATOM 5567 C C . LYS D 2 31 ? 26.165 35.091 -0.857 1.00 96.54 1088 LYS D C 1
ATOM 5568 O O . LYS D 2 31 ? 26.324 35.758 -1.885 1.00 93.38 1088 LYS D O 1
ATOM 5570 N N . ARG D 2 32 ? 25.805 35.626 0.303 1.00 99.51 1089 ARG D N 1
ATOM 5571 C CA . ARG D 2 32 ? 25.722 37.057 0.541 1.00 96.08 1089 ARG D CA 1
ATOM 5572 C C . ARG D 2 32 ? 26.836 37.463 1.497 1.00 97.47 1089 ARG D C 1
ATOM 5573 O O . ARG D 2 32 ? 27.516 36.619 2.092 1.00 90.93 1089 ARG D O 1
ATOM 5581 N N . ARG D 2 33 ? 27.032 38.778 1.629 1.00 102.25 1090 ARG D N 1
ATOM 5582 C CA . ARG D 2 33 ? 27.949 39.278 2.652 1.00 100.43 1090 ARG D CA 1
ATOM 5583 C C . ARG D 2 33 ? 27.354 39.097 4.046 1.00 99.82 1090 ARG D C 1
ATOM 5584 O O . ARG D 2 33 ? 28.076 38.823 5.014 1.00 96.54 1090 ARG D O 1
ATOM 5586 N N . ARG D 2 34 ? 26.034 39.225 4.150 1.00 101.56 1091 ARG D N 1
ATOM 5587 C CA . ARG D 2 34 ? 25.271 39.137 5.383 1.00 100.81 1091 ARG D CA 1
ATOM 5588 C C . ARG D 2 34 ? 24.448 37.852 5.367 1.00 89.56 1091 ARG D C 1
ATOM 5589 O O . ARG D 2 34 ? 24.069 37.363 4.304 1.00 92.22 1091 ARG D O 1
ATOM 5597 N N . ASN D 2 35 ? 24.209 37.279 6.540 1.00 73.26 1092 ASN D N 1
ATOM 5598 C CA . ASN D 2 35 ? 23.474 36.024 6.658 1.00 71.34 1092 ASN D CA 1
ATOM 5599 C C . ASN D 2 35 ? 22.1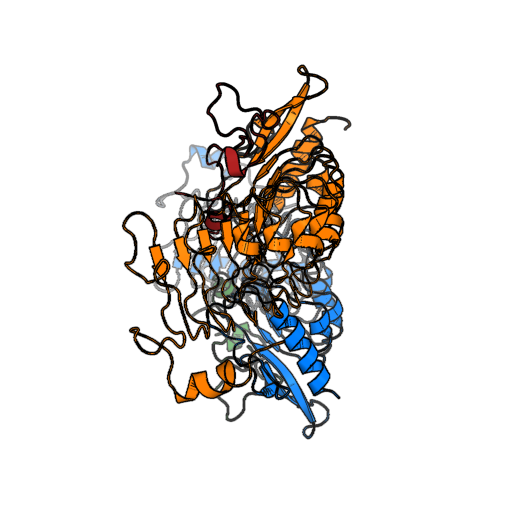84 36.268 7.446 1.00 71.89 1092 ASN D C 1
ATOM 5600 O O . ASN D 2 35 ? 22.146 36.142 8.673 1.00 80.99 1092 ASN D O 1
ATOM 5605 N N . ASN D 2 36 ? 21.111 36.575 6.718 1.00 58.15 1093 ASN D N 1
ATOM 5606 C CA . ASN D 2 36 ? 19.821 36.914 7.304 1.00 51.55 1093 ASN D CA 1
ATOM 5607 C C . ASN D 2 36 ? 18.799 35.820 6.995 1.00 57.38 1093 ASN D C 1
ATOM 5608 O O . ASN D 2 36 ? 18.299 35.750 5.858 1.00 62.02 1093 ASN D O 1
ATOM 5613 N N . PRO D 2 37 ? 18.448 34.944 7.971 1.00 53.74 1094 PRO D N 1
ATOM 5614 C CA . PRO D 2 37 ? 17.469 33.869 7.710 1.00 52.63 1094 PRO D CA 1
ATOM 5615 C C . PRO D 2 37 ? 16.153 34.338 7.096 1.00 55.45 1094 PRO D C 1
ATOM 5616 O O . PRO D 2 37 ? 15.470 33.556 6.425 1.00 57.81 1094 PRO D O 1
ATOM 5620 N N . TYR D 2 38 ? 15.791 35.609 7.304 1.00 56.85 1095 TYR D N 1
ATOM 5621 C CA . TYR D 2 38 ? 14.559 36.143 6.723 1.00 47.25 1095 TYR D CA 1
ATOM 5622 C C . TYR D 2 38 ? 14.669 36.365 5.214 1.00 44.75 1095 TYR D C 1
ATOM 5623 O O . TYR D 2 38 ? 13.644 36.379 4.522 1.00 53.82 1095 TYR D O 1
ATOM 5632 N N . ARG D 2 39 ? 15.880 36.572 4.685 1.00 43.42 1096 ARG D N 1
ATOM 5633 C CA . ARG D 2 39 ? 16.043 36.903 3.271 1.00 55.32 1096 ARG D CA 1
ATOM 5634 C C . ARG D 2 39 ? 15.836 35.669 2.393 1.00 61.56 1096 ARG D C 1
ATOM 5635 O O . ARG D 2 39 ? 16.426 34.611 2.637 1.00 53.66 1096 ARG D O 1
ATOM 5637 N N . ARG D 2 40 ? 14.976 35.801 1.379 1.00 68.70 1097 ARG D N 1
ATOM 5638 C CA . ARG D 2 40 ? 14.591 34.694 0.506 1.00 61.93 1097 ARG D CA 1
ATOM 5639 C C . ARG D 2 40 ? 14.247 35.263 -0.862 1.00 68.88 1097 ARG D C 1
ATOM 5640 O O . ARG D 2 40 ? 13.430 36.185 -0.957 1.00 74.24 1097 ARG D O 1
ATOM 5648 N N . GLY D 2 41 ? 14.852 34.717 -1.913 1.00 67.74 1098 GLY D N 1
ATOM 5649 C CA . GLY D 2 41 ? 14.532 35.167 -3.255 1.00 73.52 1098 GLY D CA 1
ATOM 5650 C C . GLY D 2 41 ? 13.741 34.164 -4.069 1.00 72.08 1098 GLY D C 1
ATOM 5651 O O . GLY D 2 41 ? 12.938 34.524 -4.940 1.00 70.36 1098 GLY D O 1
ATOM 5652 N N . CYS D 2 42 ? 13.968 32.888 -3.778 1.00 71.49 1099 CYS D N 1
ATOM 5653 C CA . CYS D 2 42 ? 13.385 31.816 -4.566 1.00 64.80 1099 CYS D CA 1
ATOM 5654 C C . CYS D 2 42 ? 11.898 31.686 -4.269 1.00 61.55 1099 CYS D C 1
ATOM 5655 O O . CYS D 2 42 ? 11.443 31.904 -3.141 1.00 65.55 1099 CYS D O 1
ATOM 5658 N N . SER D 2 43 ? 11.145 31.315 -5.307 1.00 55.63 1100 SER D N 1
ATOM 5659 C CA . SER D 2 43 ? 9.705 31.126 -5.248 1.00 58.82 1100 SER D CA 1
ATOM 5660 C C . SER D 2 43 ? 9.335 29.672 -4.980 1.00 61.09 1100 SER D C 1
ATOM 5661 O O . SER D 2 43 ? 8.633 29.367 -4.004 1.00 61.08 1100 SER D O 1
ATOM 5664 N N . ALA D 2 44 ? 9.720 28.774 -5.882 1.00 56.42 1101 ALA D N 1
ATOM 5665 C CA . ALA D 2 44 ? 9.433 27.353 -5.753 1.00 50.32 1101 ALA D CA 1
ATOM 5666 C C . ALA D 2 44 ? 10.744 26.593 -5.640 1.00 42.28 1101 ALA D C 1
ATOM 5667 O O . ALA D 2 44 ? 11.630 26.749 -6.489 1.00 46.98 1101 ALA D O 1
ATOM 5669 N N . ILE D 2 45 ? 10.854 25.753 -4.603 1.00 39.01 1102 ILE D N 1
ATOM 5670 C CA . ILE D 2 45 ? 12.141 25.125 -4.289 1.00 36.65 1102 ILE D CA 1
ATOM 5671 C C . ILE D 2 45 ? 12.657 24.267 -5.448 1.00 40.16 1102 ILE D C 1
ATOM 5672 O O . ILE D 2 45 ? 13.876 24.184 -5.657 1.00 43.83 1102 ILE D O 1
ATOM 5677 N N . THR D 2 46 ? 11.752 23.628 -6.225 1.00 28.80 1103 THR D N 1
ATOM 5678 C CA . THR D 2 46 ? 12.163 22.878 -7.416 1.00 37.37 1103 THR D CA 1
ATOM 5679 C C . THR D 2 46 ? 12.947 23.743 -8.394 1.00 51.76 1103 THR D C 1
ATOM 5680 O O . THR D 2 46 ? 13.845 23.241 -9.080 1.00 54.36 1103 THR D O 1
ATOM 5684 N N . HIS D 2 47 ? 12.606 25.030 -8.496 1.00 61.63 1104 HIS D N 1
ATOM 5685 C CA . HIS D 2 47 ? 13.350 25.931 -9.373 1.00 70.76 1104 HIS D CA 1
ATOM 5686 C C . HIS D 2 47 ? 14.798 26.072 -8.920 1.00 67.80 1104 HIS D C 1
ATOM 5687 O O . HIS D 2 47 ? 15.727 25.673 -9.629 1.00 64.43 1104 HIS D O 1
ATOM 5694 N N . CYS D 2 48 ? 15.008 26.621 -7.723 1.00 65.80 1105 CYS D N 1
ATOM 5695 C CA . CYS D 2 48 ? 16.360 26.977 -7.312 1.00 66.48 1105 CYS D CA 1
ATOM 5696 C C . CYS D 2 48 ? 17.206 25.776 -6.927 1.00 58.95 1105 CYS D C 1
ATOM 5697 O O . CYS D 2 48 ? 18.410 25.939 -6.716 1.00 67.02 1105 CYS D O 1
ATOM 5700 N N . TYR D 2 49 ? 16.634 24.585 -6.854 1.00 54.83 1106 TYR D N 1
ATOM 5701 C CA . TYR D 2 49 ? 17.416 23.429 -6.462 1.00 47.29 1106 TYR D CA 1
ATOM 5702 C C . TYR D 2 49 ? 18.485 23.116 -7.504 1.00 47.81 1106 TYR D C 1
ATOM 5703 O O . TYR D 2 49 ? 19.676 23.034 -7.173 1.00 53.13 1106 TYR D O 1
#

Foldseek 3Di:
DQLVLVLVQVVVQVVQFPDFPVCQQVPSDDSPNCPRRQWHWAAQPVGRVDIAGAEGAQAQRQTEGERDLSNLSRQNYQYYHHHNHAYAEADDLSVLSVQNHAAHAPEQYAYAEADNCSLVSHLRYAHDHHHNYAHEEADDLCVQVHAYQEAHHAHYAYEEADDLSVLSHQHQEHEHAHYAYEEEDHLSPLNHHNHAEYYHHAYAYEAAHHLSVLSPCNYAYAANDQYAYFEADHLSVLSVLRHAHAHHYNYAYEEEAECSNLVRPNHAEHEHAHYAYAYYDPSQDAPNDPRHHYHHAAYNYPPHPNHPDPVVRCVSHVDGDDRD/DPDLLVLVLVQVVVQVVFFPDQPVPQQVVSDDSPNCPRRQWHWAQQPVGNPDIATAEGAQAQRQTAGERDLSNLSRQNHQYYHHHNHAYEEADDLSVLSVQNHAAHAPEQYAYAEADHCSLVSHLRYAHDHHANYAHEEADDLCVQVHAYAYAEHEHYAYEEADDQSVLSHAHQEHEHAHYAHEEEDHLSPLNHHNHAEYEHHAYAYEEAHHLSVLSCCNYAYDANDRYAYFEAHDPSVLSVLRYAAAAHAHYAYEEEAECSNQVRPRYAEHEHAHYAYAYYDQSADAVSDPRHGYYHAAYNHPPDPRHDDPVVNCVDNVDGDD/DDFVVVVVVPVPDDLEDDPQDASQDRDDDPDRHNVDHDHDDSRVVSD/DDFVVVCVVVVVDDQEPPPQDASQPRDDDPDRDNVDHDHDDSRVVD

InterPro domains:
  IPR001611 Leucine-rich repeat [PF00560] (193-212)
  IPR013210 Leucine-rich repeat-containing N-terminal, plant-type [PF08263] (78-110)
  IPR032675 Leucine-rich repeat domain superfamily [G3DSA:3.80.10.10] (75-374)
  IPR051582 Leucine-rich repeat extensin-like regulator [PTHR32093] (14-539)

B-factor: mean 43.57, std 18.99, range [12.47, 134.72]

Solvent-accessible surface area: 29279 Å² total; per-residue (Å²): 145,106,47,126,78,5,73,72,0,0,40,22,0,52,110,2,11,34,43,28,66,136,105,10,5,72,69,0,97,31,114,86,1,37,64,4,91,1,7,26,27,5,60,8,110,133,59,114,99,54,89,1,6,0,0,0,4,4,25,80,7,54,0,8,0,30,6,5,84,71,2,1,56,6,42,22,0,1,0,6,0,0,0,12,4,42,0,0,4,94,16,13,81,24,3,45,101,3,67,58,0,27,0,2,1,0,0,17,0,42,0,7,5,100,7,10,74,20,1,39,56,0,99,56,2,39,0,0,5,0,5,42,3,0,2,37,23,162,6,15,62,83,0,0,88,42,100,2,12,0,1,3,0,0,34,6,60,0,52,46,80,5,8,121,40,0,9,150,1,49,0,0,0,0,0,0,0,77,7,92,0,43,27,75,5,8,79,39,0,16,123,11,69,83,4,13,4,0,0,0,26,18,11,72,2,47,20,28,7,14,91,69,0,11,69,6,84,79,0,22,0,0,3,0,6,44,20,11,0,36,2,58,14,11,80,58,0,50,29,0,49,42,0,31,27,2,28,0,7,111,10,99,0,9,20,114,0,49,67,68,4,1,133,9,104,88,2,27,53,0,25,0,4,82,0,21,0,61,9,26,20,162,38,0,37,25,84,66,41,184,144,40,112,6,51,4,44,17,0,12,10,151,156,64,77,112,41,39,46,65,170,91,8,116,64,52,31,74,185,89,76,79,75,144,106,112,77,105,53,95,62,5,71,71,0,0,45,19,0,54,111,2,10,38,43,30,61,138,100,9,4,72,74,1,105,23,115,84,1,40,65,5,125,8,7,39,26,5,60,12,118,135,54,116,101,56,90,0,6,0,0,0,6,4,3,64,7,53,0,8,0,33,6,6,83,72,1,4,60,5,39,23,0,1,0,4,0,0,0,11,4,40,0,0,5,91,13,15,80,24,1,43,124,2,70,59,0,32,0,2,0,0,0,16,0,37,0,7,4,94,11,12,79,16,1,31,54,0,97,57,7,31,0,0,5,0,5,46,3,0,2,39,15,148,7,18,64,80,1,0,84,51,110,2,12,0,0,3,0,0,30,5,47,0,40,31,74,6,14,104,39,2,6,83,3,43,0,1,0,0,0,0,0,78,6,81,0,42,26,73,6,10,52,39,1,14,128,6,68,76,2,19,7,0,0,3,28,19,9,81,0,47,21,52,6,18,82,74,0,12,72,5,85,80,0,29,0,1,2,0,5,43,18,12,0,27,2,64,11,12,82,57,0,57,31,0,45,65,0,53,30,2,29,0,8,113,10,108,0,8,18,101,0,48,60,75,3,1,148,7,111,40,4,49,59,0,24,0,2,79,0,27,0,78,15,31,9,87,33,0,42,39,75,58,47,117,86,38,132,20,51,2,44,18,0,19,10,116,152,64,80,110,38,62,59,91,182,44,10,57,90,40,42,88,75,83,68,175,199,127,20,5,0,52,10,5,45,126,101,85,42,24,28,9,110,102,112,0,20,1,7,3,13,58,42,74,94,106,178,55,47,0,18,104,66,74,27,84,14,1,7,119,36,6,176,267,170,39,8,0,59,11,6,36,125,87,82,39,24,30,4,82,118,110,0,36,1,7,3,20,42,52,66,104,104,167,55,44,0,18,49,74,66,27,84,14,1,23,128,66,83

Radius of gyration: 31.41 Å; Cα contacts (8 Å, |Δi|>4): 2020; chains: 4; bounding box: 71×76×91 Å

Sequence (741 aa):
NRLKRAYIALQAWKKAFYSDPFNTAANWVGPDVCSYKGVFCAPALDDPSVLVVAGIDLNHADIFGYLPPELGLLTDVALFHVNSNRFCGVIPKSLSKLTLMYEFDVSNNRFVGPFPTVALSWPSLKFLDIRYNDFEGKLPPEIFDKDLDAIFLNNNRFESTIPETIGKSTASVVTFAHNKFSGCIPKTIGQMKNLNEIVFIGNNLSGCLPNEIGSLNNVTVFDASSNGFVGSLPSTLSGLANVEQMDFSYNKFTGFVTDNICKLPKLSNFTFSYNFFNGEAQSCVPGSSQEKQFDDTSNCLQNRPNQKSAKECLPVVSRPVDCSANNRLKRAYIALQAWKKAFYSDPFNTAANWVGPDVCSYKGVFCAPALDDPSVLVVAGIDLNHADIFGYLPPELGLLTDVALFHVNSNRFCGVIPKSLSKLTLMYEFDVSNNRFVGPFPTVALSWPSLKFLDIRYNDFEGKLPPEIFDKDLDAIFLNNNRFESTIPETIGKSTASVVTFAHNKFSGCIPKTIGQMKNLNEIVFIGNNLSGCLPNEIGSLNNVTVFDASSNGFVGSLPSTLSGLANVEQMDFSYNKFTGFVTDNICKLPKLSNFTFSYNFFNGEAQSCVPGSSQEKQFDDTSNCLQNRPNQKSAKECLPVVSRPVDRRYIGYDALKKNNVPCSRRGRSYYDCKKRRRNNPYRRGCSAITHCYRRRYIGYDALKKNNVPCSRRGRSYYDCKKRRRNNPYRRGCSAITHCY

Secondary structure (DSSP, 8-state):
-HHHHHHHHHHHHHHT-SB-TT-TTTT--SS-GGGSTTEEEEEETTEEEEEEEEEEE-TT---EE---GGGGG-TT--EEE--S-EEEE---GGGGG-TT--EEE--SSEEEEE--GGGGG-TT--EEE--SSEEEE---GGGGGS--SEEE--SSEEEEPPPGGGGG---SEEE--SSEEEEPPPGGGGG-SS--EEE--SSEEEEEPPGGGGG-TT-SEEE--SSEEESPPPGGGGG-TT--EEE--SS--EEEE-HHHHT-TT--EEE--SSEEEEE-GGG-TTS-SS-EEE--SS--TT-SSPPPHHHHHHHHTS-----/---HHHHHHHHHHHHHHT-SB-TT-TTTT--SS-GGGSTTEEEEEETTEEEEEEEEEEE-TT---EE---GGGGG-TT--EEE-TT-EEEE---GGGGG-TT--EEE--SSEEEEE--GGGGG-TT--EEE--SSEEEEPPPTHHHHS--SEEE--SSEE-SBPPGGGGG---SEEE--SS--EEPPPGGGGG-TT--EEE--SSEEEEEPPGGGGG-TT-SEEE--SSEEEEPPPGGGGG-TT--EEE--SSEEEEEE-STTTS-TT--EEE--SSEEEEE-GGGSTTS-SS-EEE--SS--TTSSS---HHHHHHHHHS---/---HHHHTTSTT--S--STT--TT--S--SS--TT----S-HHHHH-/---HHHHTTSTT--S--STTS-TT--S--SS--TT----SSHHHH-

Organism: Arabidopsis thaliana (NCBI:txid3702)

GO terms:
  GO:0009860 pollen tube growth (P, IGI)